Protein AF-A0A5E4L346-F1 (afdb_monomer_lite)

Structure (mmCIF, N/CA/C/O backbone):
data_AF-A0A5E4L346-F1
#
_entry.id   AF-A0A5E4L346-F1
#
loop_
_atom_site.group_PDB
_atom_site.id
_atom_site.type_symbol
_atom_site.label_atom_id
_atom_site.label_alt_id
_atom_site.label_comp_id
_atom_site.label_asym_id
_atom_site.label_entity_id
_atom_site.label_seq_id
_atom_site.pdbx_PDB_ins_code
_atom_site.Cartn_x
_atom_site.Cartn_y
_atom_site.Cartn_z
_atom_site.occupancy
_atom_site.B_iso_or_equiv
_atom_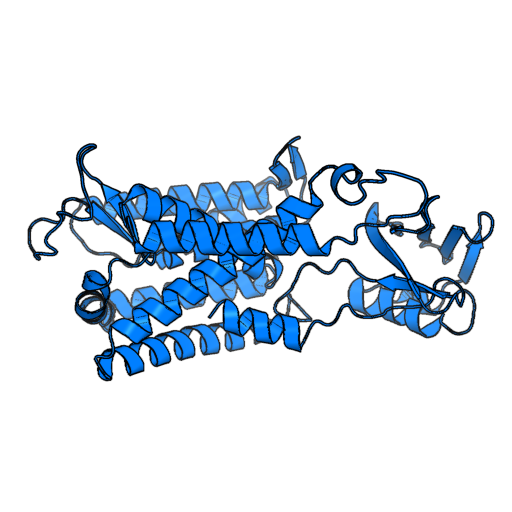site.auth_seq_id
_atom_site.auth_comp_id
_atom_site.auth_asym_id
_atom_site.auth_atom_id
_atom_site.pdbx_PDB_model_num
ATOM 1 N N . MET A 1 1 ? 5.110 -6.773 10.969 1.00 52.72 1 MET A N 1
ATOM 2 C CA . MET A 1 1 ? 5.083 -7.382 9.620 1.00 52.72 1 MET A CA 1
ATOM 3 C C . MET A 1 1 ? 5.915 -6.597 8.613 1.00 52.72 1 MET A C 1
ATOM 5 O O . MET A 1 1 ? 6.854 -7.182 8.105 1.00 52.72 1 MET A O 1
ATOM 9 N N . LEU A 1 2 ? 5.644 -5.303 8.375 1.00 51.56 2 LEU A N 1
ATOM 10 C CA . LEU A 1 2 ? 6.439 -4.444 7.472 1.00 51.56 2 LEU A CA 1
ATOM 11 C C . LEU A 1 2 ? 7.945 -4.523 7.739 1.00 51.56 2 LEU A C 1
ATOM 13 O O . LEU A 1 2 ? 8.679 -4.906 6.844 1.00 51.56 2 LEU A O 1
ATOM 17 N N . ILE A 1 3 ? 8.378 -4.320 8.989 1.00 56.66 3 ILE A N 1
ATOM 18 C CA . ILE A 1 3 ? 9.787 -4.499 9.386 1.00 56.66 3 ILE A CA 1
ATOM 19 C C . ILE A 1 3 ? 10.318 -5.887 9.005 1.00 56.66 3 ILE A C 1
ATOM 21 O O . ILE A 1 3 ? 11.439 -6.005 8.543 1.00 56.66 3 ILE A O 1
ATOM 25 N N . LEU A 1 4 ? 9.528 -6.946 9.187 1.00 52.41 4 LEU A N 1
ATOM 26 C CA . LEU A 1 4 ? 9.965 -8.326 8.963 1.00 52.41 4 LEU A CA 1
ATOM 27 C C . LEU A 1 4 ? 10.096 -8.638 7.467 1.00 52.41 4 LEU A C 1
ATOM 29 O O . LEU A 1 4 ? 11.109 -9.177 7.044 1.00 52.41 4 LEU A O 1
ATOM 33 N N . VAL A 1 5 ? 9.109 -8.227 6.663 1.00 54.59 5 VAL A N 1
ATOM 34 C CA . VAL A 1 5 ? 9.165 -8.297 5.194 1.00 54.59 5 VAL A CA 1
ATOM 35 C C . VAL A 1 5 ? 10.329 -7.467 4.672 1.00 54.59 5 VAL A C 1
ATOM 37 O O . VAL A 1 5 ? 10.982 -7.857 3.718 1.00 54.59 5 VAL A O 1
ATOM 40 N N . GLN A 1 6 ? 10.627 -6.347 5.318 1.00 57.41 6 GLN A N 1
ATOM 41 C CA . GLN A 1 6 ? 11.695 -5.450 4.914 1.00 57.41 6 GLN A CA 1
ATOM 42 C C . GLN A 1 6 ? 13.070 -5.940 5.361 1.00 57.41 6 GLN A C 1
ATOM 44 O O . GLN A 1 6 ? 14.017 -5.782 4.615 1.00 57.41 6 GLN A O 1
ATOM 49 N N . LEU A 1 7 ? 13.194 -6.605 6.508 1.00 48.12 7 LEU A N 1
ATOM 50 C CA . LEU A 1 7 ? 14.402 -7.340 6.892 1.00 48.12 7 LEU A CA 1
ATOM 51 C C . LEU A 1 7 ? 14.642 -8.531 5.962 1.00 48.12 7 LEU A C 1
ATOM 53 O O . LEU A 1 7 ? 15.788 -8.820 5.645 1.00 48.12 7 LEU A O 1
ATOM 57 N N . ILE A 1 8 ? 13.580 -9.182 5.480 1.00 47.16 8 ILE A N 1
ATOM 58 C CA . ILE A 1 8 ? 13.666 -10.194 4.421 1.00 47.16 8 ILE A CA 1
ATOM 59 C C . ILE A 1 8 ? 14.087 -9.533 3.098 1.00 47.16 8 ILE A C 1
ATOM 61 O O . ILE A 1 8 ? 15.027 -10.001 2.475 1.00 47.16 8 ILE A O 1
ATOM 65 N N . ALA A 1 9 ? 13.485 -8.408 2.703 1.00 41.12 9 ALA A N 1
ATOM 66 C CA . ALA A 1 9 ? 13.823 -7.682 1.476 1.00 41.12 9 ALA A CA 1
ATOM 67 C C . ALA A 1 9 ? 15.244 -7.090 1.502 1.00 41.12 9 ALA A C 1
ATOM 69 O O . ALA A 1 9 ? 15.924 -7.096 0.489 1.00 41.12 9 ALA A O 1
ATOM 70 N N . VAL A 1 10 ? 15.717 -6.607 2.654 1.00 40.94 10 VAL A N 1
ATOM 71 C CA . VAL A 1 10 ? 17.076 -6.078 2.873 1.00 40.94 10 VAL A CA 1
ATOM 72 C C . VAL A 1 10 ? 18.085 -7.218 3.049 1.00 40.94 10 VAL A C 1
ATOM 74 O O . VAL A 1 10 ? 19.223 -7.108 2.606 1.00 40.94 10 VAL A O 1
ATOM 77 N N . GLY A 1 11 ? 17.674 -8.334 3.657 1.00 31.34 11 GLY A N 1
ATOM 78 C CA . GLY A 1 11 ? 18.484 -9.547 3.788 1.00 31.34 11 GLY A CA 1
ATOM 79 C C . GLY A 1 11 ? 18.633 -10.329 2.479 1.00 31.34 11 GLY A C 1
ATOM 80 O O . GLY A 1 11 ? 19.636 -11.013 2.303 1.00 31.34 11 GLY A O 1
ATOM 81 N N . LEU A 1 12 ? 17.671 -10.203 1.557 1.00 32.78 12 LEU A N 1
ATOM 82 C CA . LEU A 1 12 ? 17.672 -10.835 0.230 1.00 32.78 12 LEU A CA 1
ATOM 83 C C . LEU A 1 12 ? 18.046 -9.874 -0.912 1.00 32.78 12 LEU A C 1
ATOM 85 O O . LEU A 1 12 ? 18.411 -10.332 -1.989 1.00 32.78 12 LEU A O 1
ATOM 89 N N . GLY A 1 13 ? 17.961 -8.561 -0.700 1.00 37.12 13 GLY A N 1
ATOM 90 C CA . GLY A 1 13 ? 18.177 -7.524 -1.708 1.00 37.12 13 GLY A CA 1
ATOM 91 C C . GLY A 1 13 ? 19.388 -6.661 -1.385 1.00 37.12 13 GLY A C 1
ATOM 92 O O . GLY A 1 13 ? 19.253 -5.507 -0.983 1.00 37.12 13 GLY A O 1
ATOM 93 N N . GLN A 1 14 ? 20.584 -7.208 -1.587 1.00 32.34 14 GLN A N 1
ATOM 94 C CA . GLN A 1 14 ? 21.754 -6.363 -1.831 1.00 32.34 14 GLN A CA 1
ATOM 95 C C . GLN A 1 14 ? 21.545 -5.627 -3.169 1.00 32.34 14 GLN A C 1
ATOM 97 O O . GLN A 1 14 ? 20.884 -6.186 -4.050 1.00 32.34 14 GLN A O 1
ATOM 102 N N . PRO A 1 15 ? 22.077 -4.402 -3.367 1.00 41.38 15 PRO A N 1
ATOM 103 C CA . PRO A 1 15 ? 22.178 -3.830 -4.704 1.00 41.38 15 PRO A CA 1
ATOM 104 C C . PRO A 1 15 ? 22.999 -4.803 -5.548 1.00 41.38 15 PRO A C 1
ATOM 106 O O . PRO A 1 15 ? 24.212 -4.923 -5.387 1.00 41.38 15 PRO A O 1
ATOM 109 N N . GLU A 1 16 ? 22.301 -5.574 -6.374 1.00 50.09 16 GLU A N 1
ATOM 110 C CA . GLU A 1 16 ? 22.912 -6.619 -7.172 1.00 50.09 16 GLU A CA 1
ATOM 111 C C . GLU A 1 16 ? 23.877 -5.929 -8.135 1.00 50.09 16 GLU A C 1
ATOM 113 O O . GLU A 1 16 ? 23.491 -5.061 -8.921 1.00 50.09 16 GLU A O 1
ATOM 118 N N . TYR A 1 17 ? 25.157 -6.243 -7.984 1.00 58.91 17 TYR A N 1
ATOM 119 C CA . TYR A 1 17 ? 26.187 -5.902 -8.945 1.00 58.91 17 TYR A CA 1
ATOM 120 C C . TYR A 1 17 ? 25.868 -6.665 -10.235 1.00 58.91 17 TYR A C 1
ATOM 122 O O . TYR A 1 17 ? 25.757 -7.892 -10.205 1.00 58.91 17 TYR A O 1
ATOM 130 N N . TRP A 1 18 ? 25.706 -5.958 -11.356 1.00 66.56 18 TRP A N 1
ATOM 131 C CA . TRP A 1 18 ? 25.345 -6.615 -12.614 1.00 66.56 18 TRP A CA 1
ATOM 132 C C . TRP A 1 18 ? 26.553 -6.824 -13.527 1.00 66.56 18 TRP A C 1
ATOM 134 O O . TRP A 1 18 ? 26.829 -7.962 -13.899 1.00 66.56 18 TRP A O 1
ATOM 144 N N . PHE A 1 19 ? 27.287 -5.765 -13.879 1.00 76.25 19 PHE A N 1
ATOM 145 C CA . PHE A 1 19 ? 28.493 -5.861 -14.712 1.00 76.25 19 PHE A CA 1
ATOM 146 C C . PHE A 1 19 ? 29.374 -4.605 -14.602 1.00 76.25 19 PHE A C 1
ATOM 148 O O . PHE A 1 19 ? 28.901 -3.519 -14.249 1.00 76.25 19 PHE A O 1
ATOM 155 N N . TYR A 1 20 ? 30.659 -4.748 -14.933 1.00 80.88 20 TYR A N 1
ATOM 156 C CA . TYR A 1 20 ? 31.568 -3.632 -15.178 1.00 80.88 20 TYR A CA 1
ATOM 157 C C . TYR A 1 20 ? 31.334 -3.085 -16.584 1.00 80.88 20 TYR A C 1
ATOM 159 O O . TYR A 1 20 ? 31.522 -3.786 -17.579 1.00 80.88 20 TYR A O 1
ATOM 167 N N . TRP A 1 21 ? 30.983 -1.804 -16.678 1.00 82.69 21 TRP A N 1
ATOM 168 C CA . TRP A 1 21 ? 30.860 -1.105 -17.955 1.00 82.69 21 TRP A CA 1
ATOM 169 C C . TRP A 1 21 ? 32.146 -1.220 -18.769 1.00 82.69 21 TRP A C 1
ATOM 171 O O . TRP A 1 21 ? 32.097 -1.439 -19.974 1.00 82.69 21 TRP A O 1
ATOM 181 N N . ASP A 1 22 ? 33.303 -1.107 -18.117 1.00 82.31 22 ASP A N 1
ATOM 182 C CA . ASP A 1 22 ? 34.614 -1.100 -18.773 1.00 82.31 22 ASP A CA 1
ATOM 183 C C . ASP A 1 22 ? 35.008 -2.459 -19.367 1.00 82.31 22 ASP A C 1
ATOM 185 O O . ASP A 1 22 ? 35.763 -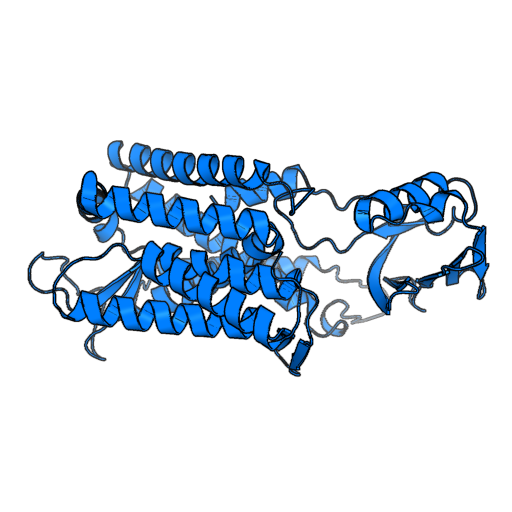2.496 -20.333 1.00 82.31 22 ASP A O 1
ATOM 189 N N . GLU A 1 23 ? 34.450 -3.563 -18.860 1.00 82.94 23 GLU A N 1
ATOM 190 C CA . GLU A 1 23 ? 34.752 -4.927 -19.323 1.00 82.94 23 GLU A CA 1
ATOM 191 C C . GLU A 1 23 ? 33.784 -5.437 -20.406 1.00 82.94 23 GLU A C 1
ATOM 193 O O . GLU A 1 23 ? 33.831 -6.611 -20.784 1.00 82.94 23 GLU A O 1
ATOM 198 N N . VAL A 1 24 ? 32.926 -4.555 -20.927 1.00 82.88 24 VAL A N 1
ATOM 199 C CA . VAL A 1 24 ? 32.006 -4.820 -22.040 1.00 82.88 24 VAL A CA 1
ATOM 200 C C . VAL A 1 24 ? 32.371 -3.920 -23.234 1.00 82.88 24 VAL A C 1
ATOM 202 O O . VAL A 1 24 ? 32.496 -2.715 -23.033 1.00 82.88 24 VAL A O 1
ATOM 205 N N . PRO A 1 25 ? 32.511 -4.430 -24.474 1.00 76.69 25 PRO A N 1
ATOM 206 C CA . PRO A 1 25 ? 32.518 -5.845 -24.826 1.00 76.69 25 PRO A CA 1
ATOM 207 C C . PRO A 1 25 ? 33.801 -6.533 -24.332 1.00 76.69 25 PRO A C 1
ATOM 209 O O . PRO A 1 25 ? 34.896 -5.999 -24.488 1.00 76.69 25 PRO A O 1
ATOM 212 N N . GLY A 1 26 ? 33.680 -7.730 -23.759 1.00 83.06 26 GLY A N 1
ATOM 213 C CA . GLY A 1 26 ? 34.823 -8.485 -23.252 1.00 83.06 26 GLY A CA 1
ATOM 214 C C . GLY A 1 26 ? 34.460 -9.475 -22.150 1.00 83.06 26 GLY A C 1
ATOM 215 O O . GLY A 1 26 ? 33.559 -10.302 -22.303 1.00 83.06 26 GLY A O 1
ATOM 216 N N . ASN A 1 27 ? 35.202 -9.402 -21.048 1.00 80.19 27 ASN A N 1
ATOM 217 C CA . ASN A 1 27 ? 35.186 -10.372 -19.954 1.00 80.19 27 ASN A CA 1
ATOM 218 C C . ASN A 1 27 ? 33.824 -10.461 -19.234 1.00 80.19 27 ASN A C 1
ATOM 220 O O . ASN A 1 27 ? 33.442 -11.533 -18.768 1.00 80.19 27 ASN A O 1
ATOM 224 N N . ASP A 1 28 ? 33.045 -9.373 -19.229 1.00 81.06 28 ASP A N 1
ATOM 225 C CA . ASP A 1 28 ? 31.731 -9.315 -18.573 1.00 81.06 28 ASP A CA 1
ATOM 226 C C . ASP A 1 28 ? 30.537 -9.520 -19.527 1.00 81.06 28 ASP A C 1
ATOM 228 O O . ASP A 1 28 ? 29.380 -9.433 -19.103 1.00 81.06 28 ASP A O 1
ATOM 232 N N . ASN A 1 29 ? 30.770 -9.884 -20.796 1.00 81.88 29 ASN A N 1
ATOM 233 C CA . ASN A 1 29 ? 29.691 -10.149 -21.763 1.00 81.88 29 ASN A CA 1
ATOM 234 C C . ASN A 1 29 ? 28.687 -11.190 -21.251 1.00 81.88 29 ASN A C 1
ATOM 236 O O . ASN A 1 29 ? 27.479 -11.022 -21.398 1.00 81.88 29 ASN A O 1
ATOM 240 N N . GLY A 1 30 ? 29.173 -12.253 -20.603 1.00 80.25 30 GLY A N 1
ATOM 241 C CA . GLY A 1 30 ? 28.307 -13.295 -20.050 1.00 80.25 30 GLY A CA 1
ATOM 242 C C . GLY A 1 30 ? 27.370 -12.783 -18.951 1.00 80.25 30 GLY A C 1
ATOM 243 O O . GLY A 1 30 ? 26.247 -13.272 -18.829 1.00 80.25 30 GLY A O 1
ATOM 244 N N . ARG A 1 31 ? 27.797 -11.784 -18.167 1.00 81.75 31 ARG A N 1
ATOM 245 C CA . ARG A 1 31 ? 26.963 -11.163 -17.128 1.00 81.75 31 ARG A CA 1
ATOM 246 C C . ARG A 1 31 ? 25.932 -10.213 -17.726 1.00 81.75 31 ARG A C 1
ATOM 248 O O . ARG A 1 31 ? 24.774 -10.272 -17.326 1.00 81.75 31 ARG A O 1
ATOM 255 N N . LEU A 1 32 ? 26.320 -9.426 -18.731 1.00 82.50 32 LEU A N 1
ATOM 256 C CA . LEU A 1 32 ? 25.397 -8.581 -19.493 1.00 82.50 32 LEU A CA 1
ATOM 257 C C . LEU A 1 32 ? 24.292 -9.409 -20.175 1.00 82.50 32 LEU A C 1
ATOM 259 O O . LEU A 1 32 ? 23.122 -9.042 -20.138 1.00 82.50 32 LEU A O 1
ATOM 263 N N . ILE A 1 33 ? 24.641 -10.556 -20.766 1.00 82.62 33 ILE A N 1
ATOM 264 C CA . ILE A 1 33 ? 23.661 -11.454 -21.395 1.00 82.62 33 ILE A CA 1
ATOM 265 C C . ILE A 1 33 ? 22.685 -12.000 -20.343 1.00 82.62 33 ILE A C 1
ATOM 267 O O . ILE A 1 33 ? 21.472 -11.904 -20.524 1.00 82.62 33 ILE A O 1
ATOM 271 N N . LYS A 1 34 ? 23.196 -12.510 -19.211 1.00 80.44 34 LYS A N 1
ATOM 272 C CA . LYS A 1 34 ? 22.353 -12.998 -18.103 1.00 80.44 34 LYS A CA 1
ATOM 273 C C . LYS A 1 34 ? 21.436 -11.910 -17.541 1.00 80.44 34 LYS A C 1
ATOM 275 O O . LYS A 1 34 ? 20.287 -12.208 -17.228 1.00 80.44 34 LYS A O 1
ATOM 280 N N . PHE A 1 35 ? 21.924 -10.671 -17.446 1.00 79.56 35 PHE A N 1
ATOM 281 C CA . PHE A 1 35 ? 21.142 -9.505 -17.026 1.00 79.56 35 PHE A CA 1
ATOM 282 C C . PHE A 1 35 ? 19.883 -9.338 -17.884 1.00 79.56 35 PHE A C 1
ATOM 284 O O . PHE A 1 35 ? 18.773 -9.269 -17.353 1.00 79.56 35 PHE A O 1
ATOM 291 N N . PHE A 1 36 ? 20.043 -9.300 -19.209 1.00 81.06 36 PHE A N 1
ATOM 292 C CA . PHE A 1 36 ? 18.920 -9.069 -20.119 1.00 81.06 36 PHE A CA 1
ATOM 293 C C . PHE A 1 36 ? 17.980 -10.269 -20.227 1.00 81.06 36 PHE A C 1
ATOM 295 O O . PHE A 1 36 ? 16.769 -10.093 -20.370 1.00 81.06 36 PHE A O 1
ATOM 302 N N . GLU A 1 37 ? 18.513 -11.479 -20.092 1.00 78.25 37 GLU A N 1
ATOM 303 C CA . GLU A 1 37 ? 17.713 -12.697 -20.077 1.00 78.25 37 GLU A CA 1
ATOM 304 C C . GLU A 1 37 ? 16.813 -12.766 -18.834 1.00 78.25 37 GLU A C 1
ATOM 306 O O . GLU A 1 37 ? 15.605 -12.943 -18.959 1.00 78.25 37 GLU A O 1
ATOM 311 N N . GLN A 1 38 ? 17.374 -12.562 -17.638 1.00 70.44 38 GLN A N 1
ATOM 312 C CA . GLN A 1 38 ? 16.639 -12.735 -16.382 1.00 70.44 38 GLN A CA 1
ATOM 313 C C . GLN A 1 38 ? 15.686 -11.581 -16.065 1.00 70.44 38 GLN A C 1
ATOM 315 O O . GLN A 1 38 ? 14.596 -11.819 -15.553 1.00 70.44 38 GLN A O 1
ATOM 320 N N . ASN A 1 39 ? 16.082 -10.334 -16.343 1.00 67.56 39 ASN A N 1
ATOM 321 C CA . ASN A 1 39 ? 15.262 -9.175 -15.978 1.00 67.56 39 ASN A CA 1
ATOM 322 C C . ASN A 1 39 ? 14.236 -8.796 -17.045 1.00 67.56 39 ASN A C 1
ATOM 324 O O . ASN A 1 39 ? 13.189 -8.248 -16.709 1.00 67.56 39 ASN A O 1
ATOM 328 N N . TYR A 1 40 ? 14.550 -9.033 -18.321 1.00 72.19 40 TYR A N 1
ATOM 329 C CA . TYR A 1 40 ? 13.747 -8.532 -19.439 1.00 72.19 40 TYR A CA 1
ATOM 330 C C . TYR A 1 40 ? 13.217 -9.641 -20.352 1.00 72.19 40 TYR A C 1
ATOM 332 O O . TYR A 1 40 ? 12.495 -9.315 -21.298 1.00 72.19 40 TYR A O 1
ATOM 340 N N . GLY A 1 41 ? 13.563 -10.911 -20.091 1.00 70.75 41 GLY A N 1
ATOM 341 C CA . GLY A 1 41 ? 13.150 -12.059 -20.904 1.00 70.75 41 GLY A CA 1
ATOM 342 C C . GLY A 1 41 ? 13.742 -12.049 -22.314 1.00 70.75 41 GLY A C 1
ATOM 343 O O . GLY A 1 41 ? 13.148 -12.601 -23.237 1.00 70.75 41 GLY A O 1
ATOM 344 N N . ILE A 1 42 ? 14.872 -11.363 -22.525 1.00 79.50 42 ILE A N 1
ATOM 345 C CA . ILE A 1 42 ? 15.420 -11.122 -23.864 1.00 79.50 42 ILE A CA 1
ATOM 346 C C . ILE A 1 42 ? 16.461 -12.191 -24.207 1.00 79.50 42 ILE A C 1
ATOM 348 O O . ILE A 1 42 ? 17.664 -11.997 -24.050 1.00 79.50 42 ILE A O 1
ATOM 352 N N . GLU A 1 43 ? 16.000 -13.335 -24.706 1.00 78.12 43 GLU A N 1
ATOM 353 C CA . GLU A 1 43 ? 16.880 -14.471 -25.024 1.00 78.12 43 GLU A CA 1
ATOM 354 C C . GLU A 1 43 ? 17.792 -14.220 -26.237 1.00 78.12 43 GLU A C 1
ATOM 356 O O . GLU A 1 43 ? 18.900 -14.760 -26.312 1.00 78.12 43 GLU A O 1
ATOM 361 N N . TRP A 1 44 ? 17.372 -13.358 -27.173 1.00 82.75 44 TRP A N 1
ATOM 362 C CA . TRP A 1 44 ? 18.126 -13.074 -28.402 1.00 82.75 44 TRP A CA 1
ATOM 363 C C . TRP A 1 44 ? 19.473 -12.379 -28.148 1.00 82.75 44 TRP A C 1
ATOM 365 O O . TRP A 1 44 ? 20.353 -12.414 -29.010 1.00 82.75 44 TRP A O 1
ATOM 375 N N . VAL A 1 45 ? 19.676 -11.808 -26.953 1.00 83.62 45 VAL A N 1
ATOM 376 C CA . VAL A 1 45 ? 20.944 -11.188 -26.530 1.00 83.62 45 VAL A CA 1
ATOM 377 C C . VAL A 1 45 ? 22.103 -12.193 -26.541 1.00 83.62 45 VAL A C 1
ATOM 379 O O . VAL A 1 45 ? 23.246 -11.805 -26.766 1.00 83.62 45 VAL A O 1
ATOM 382 N N . ARG A 1 46 ? 21.828 -13.499 -26.390 1.00 82.31 46 ARG A N 1
ATOM 383 C CA . ARG A 1 46 ? 22.846 -14.568 -26.432 1.00 82.31 46 ARG A CA 1
ATOM 384 C C . ARG A 1 46 ? 23.598 -14.647 -27.759 1.00 82.31 46 ARG A C 1
ATOM 386 O O . ARG A 1 46 ? 24.771 -15.006 -27.778 1.00 82.31 46 ARG A O 1
ATOM 393 N N . THR A 1 47 ? 22.913 -14.344 -28.856 1.00 83.62 47 THR A N 1
ATOM 394 C CA . THR A 1 47 ? 23.454 -14.395 -30.222 1.00 83.62 47 THR A CA 1
ATOM 395 C C . THR A 1 47 ? 23.704 -13.002 -30.797 1.00 83.62 47 THR A C 1
ATOM 397 O O . THR A 1 47 ? 24.039 -12.873 -31.972 1.00 83.62 47 THR A O 1
ATOM 400 N N . ALA A 1 48 ? 23.497 -11.955 -29.997 1.00 85.31 48 ALA A N 1
ATOM 401 C CA . ALA A 1 48 ? 23.603 -10.576 -30.436 1.00 85.31 48 ALA A CA 1
ATOM 402 C C . ALA A 1 48 ? 25.057 -10.113 -30.533 1.00 85.31 48 ALA A C 1
ATOM 404 O O . ALA A 1 48 ? 25.932 -10.529 -29.770 1.00 85.31 48 ALA A O 1
ATOM 405 N N . LYS A 1 49 ? 25.300 -9.188 -31.458 1.00 87.31 49 LYS A N 1
ATOM 406 C CA . LYS A 1 49 ? 26.565 -8.472 -31.556 1.00 87.31 49 LYS A CA 1
ATOM 407 C C . LYS A 1 49 ? 26.588 -7.387 -30.481 1.00 87.31 49 LYS A C 1
ATOM 409 O O . LYS A 1 49 ? 25.680 -6.561 -30.436 1.00 87.31 49 LYS A O 1
ATOM 414 N N . ILE A 1 50 ? 27.608 -7.402 -29.625 1.00 88.81 50 ILE A N 1
ATOM 415 C CA . ILE A 1 50 ? 27.813 -6.404 -28.567 1.00 88.81 50 ILE A CA 1
ATOM 416 C C . ILE A 1 50 ? 28.972 -5.503 -28.986 1.00 88.81 50 ILE A C 1
ATOM 418 O O . ILE A 1 50 ? 30.094 -5.978 -29.161 1.00 88.81 50 ILE A O 1
ATOM 422 N N . GLU A 1 51 ? 28.713 -4.208 -29.126 1.00 87.81 51 GLU A N 1
ATOM 423 C CA . GLU A 1 51 ? 29.708 -3.215 -29.531 1.00 87.81 51 GLU A CA 1
ATOM 424 C C . GLU A 1 51 ? 29.631 -1.975 -28.648 1.00 87.81 51 GLU A C 1
ATOM 426 O O . GLU A 1 51 ? 28.552 -1.555 -28.232 1.00 87.81 51 GLU A O 1
ATOM 431 N N . LYS A 1 52 ? 30.784 -1.357 -28.388 1.00 88.38 52 LYS A N 1
ATOM 432 C CA . LYS A 1 52 ? 30.843 -0.019 -27.800 1.00 88.38 52 LYS A CA 1
ATOM 433 C C . LYS A 1 52 ? 30.961 1.020 -28.902 1.00 88.38 52 LYS A C 1
ATOM 435 O O . LYS A 1 52 ? 31.833 0.911 -29.759 1.00 88.38 52 LYS A O 1
ATOM 440 N N . ILE A 1 53 ? 30.108 2.032 -28.847 1.00 83.50 53 ILE A N 1
ATOM 441 C CA . ILE A 1 53 ? 30.104 3.172 -29.765 1.00 83.50 53 ILE A CA 1
ATOM 442 C C . ILE A 1 53 ? 30.194 4.480 -28.969 1.00 83.50 53 ILE A C 1
ATOM 444 O O . ILE A 1 53 ? 30.078 4.469 -27.740 1.00 83.50 53 ILE A O 1
ATOM 448 N N . ASP A 1 54 ? 30.399 5.595 -29.674 1.00 79.50 54 ASP A N 1
ATOM 449 C CA . ASP A 1 54 ? 30.432 6.943 -29.085 1.00 79.50 54 ASP A CA 1
ATOM 450 C C . ASP A 1 54 ? 31.518 7.081 -27.997 1.00 79.50 54 ASP A C 1
ATOM 452 O O . ASP A 1 54 ? 31.229 7.304 -26.825 1.00 79.50 54 ASP A O 1
ATOM 456 N N . ASP A 1 55 ? 32.780 6.815 -28.359 1.00 76.25 55 ASP A N 1
ATOM 457 C CA . ASP A 1 55 ? 33.939 6.856 -27.449 1.00 76.25 55 ASP A CA 1
ATOM 458 C C . ASP A 1 55 ? 33.745 6.062 -26.141 1.00 76.25 55 ASP A C 1
ATOM 460 O O . ASP A 1 55 ? 34.110 6.496 -25.048 1.00 76.25 55 ASP A O 1
ATOM 464 N N . SER A 1 56 ? 33.166 4.859 -26.244 1.00 77.06 56 SER A N 1
ATOM 465 C CA . SER A 1 56 ? 32.842 3.974 -25.108 1.00 77.06 56 SER A CA 1
ATOM 466 C C . SER A 1 56 ? 31.758 4.493 -24.155 1.00 77.06 56 SER A C 1
ATOM 468 O O . SER A 1 56 ? 31.580 3.926 -23.070 1.00 77.06 56 SER A O 1
ATOM 470 N N . ARG A 1 57 ? 31.009 5.532 -24.544 1.00 81.06 57 ARG A N 1
ATOM 471 C CA . ARG A 1 57 ? 29.866 6.059 -23.783 1.00 81.06 57 ARG A CA 1
ATOM 472 C C . ARG A 1 57 ? 28.570 5.314 -24.059 1.00 81.06 57 ARG A C 1
ATOM 474 O O . ARG A 1 57 ? 27.631 5.455 -23.283 1.00 81.06 57 ARG A O 1
ATOM 481 N N . ALA A 1 58 ? 28.506 4.482 -25.095 1.00 86.00 58 ALA A N 1
ATOM 482 C CA . ALA A 1 58 ? 27.333 3.665 -25.358 1.00 86.00 58 ALA A CA 1
ATOM 483 C C . ALA A 1 58 ? 27.690 2.210 -25.671 1.00 86.00 58 ALA A C 1
ATOM 485 O O . ALA A 1 58 ? 28.657 1.940 -26.378 1.00 86.00 58 ALA A O 1
ATOM 486 N N . ILE A 1 59 ? 26.891 1.275 -25.154 1.00 88.19 59 ILE A N 1
ATOM 487 C CA . ILE A 1 59 ? 26.948 -0.151 -25.487 1.00 88.19 59 ILE A CA 1
ATOM 488 C C . ILE A 1 59 ? 25.713 -0.467 -26.320 1.00 88.19 59 ILE A C 1
ATOM 490 O O . ILE A 1 59 ? 24.588 -0.357 -25.836 1.00 88.19 59 ILE A O 1
ATOM 494 N N . ASN A 1 60 ? 25.927 -0.882 -27.559 1.00 88.88 60 ASN A N 1
ATOM 495 C CA . ASN A 1 60 ? 24.881 -1.367 -28.439 1.00 88.88 60 ASN A CA 1
ATOM 496 C C . ASN A 1 60 ? 24.911 -2.889 -28.494 1.00 88.88 60 ASN A C 1
ATOM 498 O O . ASN A 1 60 ? 25.965 -3.504 -28.653 1.00 88.88 60 ASN A O 1
ATOM 502 N N . VAL A 1 61 ? 23.729 -3.481 -28.393 1.00 88.44 61 VAL A N 1
ATOM 503 C CA . VAL A 1 61 ? 23.500 -4.911 -28.516 1.00 88.44 61 VAL A CA 1
ATOM 504 C C . VAL A 1 61 ? 22.447 -5.123 -29.589 1.00 88.44 61 VAL A C 1
ATOM 506 O O . VAL A 1 61 ? 21.295 -4.731 -29.417 1.00 88.44 61 VAL A O 1
ATOM 509 N N . SER A 1 62 ? 22.836 -5.692 -30.724 1.00 87.00 62 SER A N 1
ATOM 510 C CA . SER A 1 62 ? 21.944 -5.807 -31.878 1.00 87.00 62 SER A CA 1
ATOM 511 C C . SER A 1 62 ? 22.017 -7.166 -32.563 1.00 87.00 62 SER A C 1
ATOM 513 O O . SER A 1 62 ? 23.024 -7.874 -32.540 1.00 87.00 62 SER A O 1
ATOM 515 N N . THR A 1 63 ? 20.900 -7.530 -33.179 1.00 86.38 63 THR A N 1
ATOM 516 C CA . THR A 1 63 ? 20.748 -8.639 -34.126 1.00 86.38 63 THR A CA 1
ATOM 517 C C . THR A 1 63 ? 20.189 -8.080 -35.437 1.00 86.38 63 THR A C 1
ATOM 519 O O . THR A 1 63 ? 19.979 -6.876 -35.559 1.00 86.38 63 THR A O 1
ATOM 522 N N . GLU A 1 64 ? 19.913 -8.933 -36.426 1.00 79.56 64 GLU A N 1
ATOM 523 C CA . GLU A 1 64 ? 19.318 -8.498 -37.701 1.00 79.56 64 GLU A CA 1
ATOM 524 C C . GLU A 1 64 ? 17.936 -7.840 -37.552 1.00 79.56 64 GLU A C 1
ATOM 526 O O . GLU A 1 64 ? 17.536 -7.062 -38.415 1.00 79.56 64 GLU A O 1
ATOM 531 N N . LYS A 1 65 ? 17.194 -8.159 -36.482 1.00 78.62 65 LYS A N 1
ATOM 532 C CA . LYS A 1 65 ? 15.811 -7.693 -36.275 1.00 78.62 65 LYS A CA 1
ATOM 533 C C . LYS A 1 65 ? 15.619 -6.841 -35.025 1.00 78.62 65 LYS A C 1
ATOM 535 O O . LYS A 1 65 ? 14.739 -5.989 -35.030 1.00 78.62 65 LYS A O 1
ATOM 540 N N . ASN A 1 66 ? 16.437 -7.062 -33.996 1.00 84.94 66 ASN A N 1
ATOM 541 C CA . ASN A 1 66 ? 16.241 -6.473 -32.676 1.00 84.94 66 ASN A CA 1
ATOM 542 C C . ASN A 1 66 ? 17.454 -5.643 -32.259 1.00 84.94 66 ASN A C 1
ATOM 544 O O . ASN A 1 66 ? 18.594 -6.016 -32.561 1.00 84.94 66 ASN A O 1
ATOM 548 N N . TYR A 1 67 ? 17.226 -4.548 -31.537 1.00 84.94 67 TYR A N 1
ATOM 549 C CA . TYR A 1 67 ? 18.299 -3.687 -31.042 1.00 84.94 67 TYR A CA 1
ATOM 550 C C . TYR A 1 67 ? 18.060 -3.227 -29.604 1.00 84.94 67 TYR A C 1
ATOM 552 O O . TYR A 1 67 ? 16.935 -3.053 -29.143 1.00 84.94 67 TYR A O 1
ATOM 560 N N . LEU A 1 68 ? 19.159 -3.008 -28.894 1.00 88.06 68 LEU A N 1
ATOM 561 C CA . LEU A 1 68 ? 19.190 -2.503 -27.535 1.00 88.06 68 LEU A CA 1
ATOM 562 C C . LEU A 1 68 ? 20.407 -1.589 -27.383 1.00 88.06 68 LEU A C 1
ATOM 564 O O . LEU A 1 68 ? 21.494 -1.911 -27.858 1.00 88.06 68 LEU A O 1
ATOM 568 N N . SER A 1 69 ? 20.237 -0.439 -26.740 1.00 87.19 69 SER A N 1
ATOM 569 C CA . SER A 1 69 ? 21.306 0.532 -26.512 1.00 87.19 69 SER A CA 1
ATOM 570 C C . SER A 1 69 ? 21.327 0.970 -25.057 1.00 87.19 69 SER A C 1
ATOM 572 O O . SER A 1 69 ? 20.309 1.359 -24.495 1.00 87.19 69 SER A O 1
ATOM 574 N N . LEU A 1 70 ? 22.502 0.917 -24.447 1.00 87.19 70 LEU A N 1
ATOM 575 C CA . LEU A 1 70 ? 22.805 1.499 -23.149 1.00 87.19 70 LEU A CA 1
ATOM 576 C C . LEU A 1 70 ? 23.649 2.749 -23.396 1.00 87.19 70 LEU A C 1
ATOM 578 O O . LEU A 1 70 ? 24.687 2.654 -24.044 1.00 87.19 70 LEU A O 1
ATOM 582 N N . ARG A 1 71 ? 23.251 3.905 -22.869 1.00 86.12 71 ARG A N 1
ATOM 583 C CA . ARG A 1 71 ? 23.977 5.177 -22.988 1.00 86.12 71 ARG A CA 1
ATOM 584 C C . ARG A 1 71 ? 24.345 5.726 -21.624 1.00 86.12 71 ARG A C 1
ATOM 586 O O . ARG A 1 71 ? 23.470 5.980 -20.805 1.00 86.12 71 ARG A O 1
ATOM 593 N N . LEU A 1 72 ? 25.630 5.941 -21.404 1.00 85.19 72 LEU A N 1
ATOM 594 C CA . LEU A 1 72 ? 26.164 6.588 -20.218 1.00 85.19 72 LEU A CA 1
ATOM 595 C C . LEU A 1 72 ? 25.955 8.107 -20.311 1.00 85.19 72 LEU A C 1
ATOM 597 O O . LEU A 1 72 ? 26.187 8.706 -21.359 1.00 85.19 72 LEU A O 1
ATOM 601 N N . ASN A 1 73 ? 25.527 8.726 -19.212 1.00 79.31 73 ASN A N 1
ATOM 602 C CA . ASN A 1 73 ? 25.444 10.181 -19.099 1.00 79.31 73 ASN A CA 1
ATOM 603 C C . ASN A 1 73 ? 26.850 10.822 -19.074 1.00 79.31 73 ASN A C 1
ATOM 605 O O . ASN A 1 73 ? 27.822 10.174 -18.678 1.00 79.31 73 ASN A O 1
ATOM 609 N N . ASP A 1 74 ? 26.955 12.108 -19.417 1.00 73.75 74 ASP A N 1
ATOM 610 C CA . ASP A 1 74 ? 28.214 12.869 -19.455 1.00 73.75 74 ASP A CA 1
ATOM 611 C C . ASP A 1 74 ? 28.972 12.844 -18.119 1.00 73.75 74 ASP A C 1
ATOM 613 O O . ASP A 1 74 ? 30.201 12.774 -18.088 1.00 73.75 74 ASP A O 1
ATOM 617 N N . GLU A 1 75 ? 28.240 12.819 -17.004 1.00 71.06 75 GLU A N 1
ATOM 618 C CA . GLU A 1 75 ? 28.800 12.760 -15.650 1.00 71.06 75 GLU A CA 1
ATOM 619 C C . GLU A 1 75 ? 29.219 11.343 -15.206 1.00 71.06 75 GLU A C 1
ATOM 621 O O . GLU A 1 75 ? 29.746 11.173 -14.110 1.00 71.06 75 GLU A O 1
ATOM 626 N N . LYS A 1 76 ? 28.991 10.307 -16.031 1.00 71.88 76 LYS A N 1
ATOM 627 C CA . LYS A 1 76 ? 29.220 8.879 -15.713 1.00 71.88 76 LYS A CA 1
ATOM 628 C C . LYS A 1 76 ? 28.499 8.371 -14.456 1.00 71.88 76 LYS A C 1
ATOM 630 O O . LYS A 1 76 ? 28.909 7.383 -13.855 1.00 71.88 76 LYS A O 1
ATOM 635 N N . THR A 1 77 ? 27.413 9.033 -14.074 1.00 66.81 77 THR A N 1
ATOM 636 C CA . THR A 1 77 ? 26.614 8.739 -12.874 1.00 66.81 77 THR A CA 1
ATOM 637 C C . THR A 1 77 ? 25.397 7.858 -13.154 1.00 66.81 77 THR A C 1
ATOM 639 O O . THR A 1 77 ? 24.850 7.246 -12.235 1.00 66.81 77 THR A O 1
ATOM 642 N N . GLY A 1 78 ? 24.978 7.744 -14.416 1.00 72.62 78 GLY A N 1
ATOM 643 C CA . GLY A 1 78 ? 23.820 6.947 -14.803 1.00 72.62 78 GLY A CA 1
ATOM 644 C C . GLY A 1 78 ? 23.888 6.435 -16.236 1.00 72.62 78 GLY A C 1
ATOM 645 O O . GLY A 1 78 ? 24.556 7.028 -17.085 1.00 72.62 78 GLY A O 1
ATOM 646 N N . VAL A 1 79 ? 23.202 5.321 -16.485 1.00 81.81 79 VAL A N 1
ATOM 647 C CA . VAL A 1 79 ? 23.092 4.673 -17.796 1.00 81.81 79 VAL A CA 1
ATOM 648 C C . VAL A 1 79 ? 21.629 4.582 -18.193 1.00 81.81 79 VAL A C 1
ATOM 650 O O . VAL A 1 79 ? 20.835 3.972 -17.486 1.00 81.81 79 VAL A O 1
ATOM 653 N N . LYS A 1 80 ? 21.286 5.133 -19.352 1.00 81.50 80 LYS A N 1
ATOM 654 C CA . LYS A 1 80 ? 19.966 5.029 -19.964 1.00 81.50 80 LYS A CA 1
ATOM 655 C C . LYS A 1 80 ? 19.913 3.838 -20.914 1.00 81.50 80 LYS A C 1
ATOM 657 O O . LYS A 1 80 ? 20.661 3.787 -21.885 1.00 81.50 80 LYS A O 1
ATOM 662 N N . LEU A 1 81 ? 19.020 2.900 -20.647 1.00 83.38 81 LEU A N 1
ATOM 663 C CA . LEU A 1 81 ? 18.677 1.781 -21.512 1.00 83.38 81 LEU A CA 1
ATOM 664 C C . LEU A 1 81 ? 17.564 2.181 -22.473 1.00 83.38 81 LEU A C 1
ATOM 666 O O . LEU A 1 81 ? 16.597 2.796 -22.046 1.00 83.38 81 LEU A O 1
ATOM 670 N N . ILE A 1 82 ? 17.689 1.803 -23.739 1.00 81.56 82 ILE A N 1
ATOM 671 C CA . ILE A 1 82 ? 16.683 1.953 -24.789 1.00 81.56 82 ILE A CA 1
ATOM 672 C C . ILE A 1 82 ? 16.581 0.610 -25.510 1.00 81.56 82 ILE A C 1
ATOM 674 O O . ILE A 1 82 ? 17.571 0.130 -26.063 1.00 81.56 82 ILE A O 1
ATOM 678 N N . ILE A 1 83 ? 15.397 0.011 -25.506 1.00 82.62 83 ILE A N 1
ATOM 679 C CA . ILE A 1 83 ? 15.097 -1.257 -26.177 1.00 82.62 83 ILE A CA 1
ATOM 680 C C . ILE A 1 83 ? 14.210 -0.968 -27.395 1.00 82.62 83 ILE A C 1
ATOM 682 O O . ILE A 1 83 ? 13.443 -0.003 -27.398 1.00 82.62 83 ILE A O 1
ATOM 686 N N . ASP A 1 84 ? 14.341 -1.775 -28.443 1.00 78.00 84 ASP A N 1
ATOM 687 C CA . ASP A 1 84 ? 13.583 -1.680 -29.698 1.00 78.00 84 ASP A CA 1
ATOM 688 C C . ASP A 1 84 ? 12.056 -1.642 -29.541 1.00 78.00 84 ASP A C 1
ATOM 690 O O . ASP A 1 84 ? 11.373 -0.974 -30.314 1.00 78.00 84 ASP A O 1
ATOM 694 N N . ASP A 1 85 ? 11.517 -2.292 -28.514 1.00 71.38 85 ASP A N 1
ATOM 695 C CA . ASP A 1 85 ? 10.094 -2.255 -28.164 1.00 71.38 85 ASP A CA 1
ATOM 696 C C . ASP A 1 85 ? 9.639 -0.966 -27.450 1.00 71.38 85 ASP A C 1
ATOM 698 O O . ASP A 1 85 ? 8.494 -0.864 -27.004 1.00 71.38 85 ASP A O 1
ATOM 702 N N . GLY A 1 86 ? 10.524 0.029 -27.343 1.00 62.88 86 GLY A N 1
ATOM 703 C CA . GLY A 1 86 ? 10.262 1.330 -26.733 1.00 62.88 86 GLY A CA 1
ATOM 704 C C . GLY A 1 86 ? 10.502 1.383 -25.223 1.00 62.88 86 GLY A C 1
ATOM 705 O O . GLY A 1 86 ? 10.380 2.464 -24.637 1.00 62.88 86 GLY A O 1
ATOM 706 N N . ARG A 1 87 ? 10.874 0.269 -24.567 1.00 68.25 87 ARG A N 1
ATOM 707 C CA . ARG A 1 87 ? 11.246 0.287 -23.141 1.00 68.25 87 ARG A CA 1
ATOM 708 C C . ARG A 1 87 ? 12.474 1.165 -22.927 1.00 68.25 87 ARG A C 1
ATOM 710 O O . ARG A 1 87 ? 13.487 1.022 -23.610 1.00 68.25 87 ARG A O 1
ATOM 717 N N . THR A 1 88 ? 12.385 2.058 -21.946 1.00 72.50 88 THR A N 1
ATOM 718 C CA . THR A 1 88 ? 13.497 2.906 -21.520 1.00 72.50 88 THR A CA 1
ATOM 719 C C . THR A 1 88 ? 13.642 2.817 -20.007 1.00 72.50 88 THR A C 1
ATOM 721 O O . THR A 1 88 ? 12.654 2.998 -19.301 1.00 72.50 88 THR A O 1
ATOM 724 N N . GLU A 1 89 ? 14.848 2.557 -19.507 1.00 69.81 89 GLU A N 1
ATOM 725 C CA . GLU A 1 89 ? 15.131 2.497 -18.064 1.00 69.81 89 GLU A CA 1
ATOM 726 C C . GLU A 1 89 ? 16.429 3.229 -17.722 1.00 69.81 89 GLU A C 1
ATOM 728 O O . GLU A 1 89 ? 17.285 3.416 -18.583 1.00 69.81 89 GLU A O 1
ATOM 733 N N . GLU A 1 90 ? 16.580 3.653 -16.468 1.00 71.00 90 GLU A N 1
ATOM 734 C CA . GLU A 1 90 ? 17.791 4.312 -15.980 1.00 71.00 90 GLU A CA 1
ATOM 735 C C . GLU A 1 90 ? 18.448 3.492 -14.866 1.00 71.00 90 GLU A C 1
ATOM 737 O O . GLU A 1 90 ? 17.818 3.091 -13.886 1.00 71.00 90 GLU A O 1
ATOM 742 N N . PHE A 1 91 ? 19.747 3.259 -15.015 1.00 74.75 91 PHE A N 1
ATOM 743 C CA . PHE A 1 91 ? 20.591 2.573 -14.047 1.00 74.75 91 PHE A CA 1
ATOM 744 C C . PHE A 1 91 ? 21.566 3.550 -13.404 1.00 74.75 91 PHE A C 1
ATOM 746 O O . PHE A 1 91 ? 21.966 4.538 -14.017 1.00 74.75 91 PHE A O 1
ATOM 753 N N . ILE A 1 92 ? 21.997 3.245 -12.181 1.00 69.62 92 ILE A N 1
ATOM 754 C CA . ILE A 1 92 ? 23.039 4.017 -11.501 1.00 69.62 92 ILE A CA 1
ATOM 755 C C . ILE A 1 92 ? 24.394 3.455 -11.914 1.00 69.62 92 ILE A C 1
ATOM 757 O O . ILE A 1 92 ? 24.608 2.246 -11.868 1.00 69.62 92 ILE A O 1
ATOM 761 N N . ALA A 1 93 ? 25.329 4.334 -12.252 1.00 75.81 93 ALA A N 1
ATOM 762 C CA . ALA A 1 93 ? 26.720 3.973 -12.472 1.00 75.81 93 ALA A CA 1
ATOM 763 C C . ALA A 1 93 ? 27.582 4.545 -11.337 1.00 75.81 93 ALA A C 1
ATOM 765 O O . ALA A 1 93 ? 27.407 5.695 -10.932 1.00 75.81 93 ALA A O 1
ATOM 766 N N . ARG A 1 94 ? 28.497 3.740 -10.786 1.00 71.62 94 ARG A N 1
ATOM 767 C CA . ARG A 1 94 ? 29.465 4.183 -9.768 1.00 71.62 94 ARG A CA 1
ATOM 768 C C . ARG A 1 94 ? 30.855 3.686 -10.113 1.00 71.62 94 ARG A C 1
ATOM 770 O O . ARG A 1 94 ? 31.021 2.537 -10.506 1.00 71.62 94 ARG A O 1
ATOM 777 N N . THR A 1 95 ? 31.857 4.536 -9.932 1.00 77.06 95 THR A N 1
ATOM 778 C CA . THR A 1 95 ? 33.255 4.129 -10.080 1.00 77.06 95 THR A CA 1
ATOM 779 C C . THR A 1 95 ? 33.737 3.501 -8.780 1.00 77.06 95 THR A C 1
ATOM 781 O O . THR A 1 95 ? 33.829 4.180 -7.760 1.00 77.06 95 THR A O 1
ATOM 784 N N . GLU A 1 96 ? 34.081 2.219 -8.821 1.00 70.38 96 GLU A N 1
ATOM 785 C CA . GLU A 1 96 ? 34.655 1.482 -7.697 1.00 70.38 96 GLU A CA 1
ATOM 786 C C . GLU A 1 96 ? 35.993 0.879 -8.117 1.00 70.38 96 GLU A C 1
ATOM 788 O O . GLU A 1 96 ? 36.095 0.216 -9.148 1.00 70.38 96 GLU A O 1
ATOM 793 N N . ASN A 1 97 ? 37.047 1.131 -7.334 1.00 67.56 97 ASN A N 1
ATOM 794 C CA . ASN A 1 97 ? 38.405 0.635 -7.602 1.00 67.56 97 ASN A CA 1
ATOM 795 C C . ASN A 1 97 ? 38.909 0.923 -9.034 1.00 67.56 97 ASN A C 1
ATOM 797 O O . ASN A 1 97 ? 39.595 0.102 -9.639 1.00 67.56 97 ASN A O 1
ATOM 801 N N . GLY A 1 98 ? 38.547 2.085 -9.589 1.00 71.88 98 GLY A N 1
ATOM 802 C CA . GLY A 1 98 ? 38.945 2.500 -10.939 1.00 71.88 98 GLY A CA 1
ATOM 803 C C . GLY A 1 98 ? 38.150 1.859 -12.083 1.00 71.88 98 GLY A C 1
ATOM 804 O O . GLY A 1 98 ? 38.492 2.108 -13.234 1.00 71.88 98 GLY A O 1
ATOM 805 N N . LYS A 1 99 ? 37.099 1.078 -11.790 1.00 77.81 99 LYS A N 1
ATOM 806 C CA . LYS A 1 99 ? 36.184 0.498 -12.784 1.00 77.81 99 LYS A CA 1
ATOM 807 C C . LYS A 1 99 ? 34.766 1.026 -12.595 1.00 77.81 99 LYS A C 1
ATOM 809 O O . LYS A 1 99 ? 34.294 1.169 -11.469 1.00 77.81 99 LYS A O 1
ATOM 814 N N . LEU A 1 100 ? 34.069 1.291 -13.691 1.00 81.31 100 LEU A N 1
ATOM 815 C CA . LEU A 1 100 ? 32.686 1.747 -13.679 1.00 81.31 100 LEU A CA 1
ATOM 816 C C . LEU A 1 100 ? 31.734 0.550 -13.533 1.00 81.31 100 LEU A C 1
ATOM 818 O O . LEU A 1 100 ? 31.656 -0.315 -14.405 1.00 81.31 100 LEU A O 1
ATOM 822 N N . VAL A 1 101 ? 31.016 0.502 -12.415 1.00 79.88 101 VAL A N 1
ATOM 823 C CA . VAL A 1 101 ? 30.055 -0.542 -12.041 1.00 79.88 101 VAL A CA 1
ATOM 824 C C . VAL A 1 101 ? 28.637 -0.052 -12.286 1.00 79.88 101 VAL A C 1
ATOM 826 O O . VAL A 1 101 ? 28.286 1.055 -11.872 1.00 79.88 101 VAL A O 1
ATOM 829 N N . ILE A 1 102 ? 27.807 -0.891 -12.910 1.00 76.50 102 ILE A N 1
ATOM 830 C CA . ILE A 1 102 ? 26.386 -0.601 -13.114 1.00 76.50 102 ILE A CA 1
ATOM 831 C C . ILE A 1 102 ? 25.538 -1.305 -12.050 1.00 76.50 102 ILE A C 1
ATOM 833 O O . ILE A 1 102 ? 25.566 -2.530 -11.905 1.00 76.50 102 ILE A O 1
ATOM 837 N N . TYR A 1 103 ? 24.759 -0.502 -11.330 1.00 66.81 103 TYR A N 1
ATOM 838 C CA . TYR A 1 103 ? 23.800 -0.909 -10.314 1.00 66.81 103 TYR A CA 1
ATOM 839 C C . TYR A 1 103 ? 22.371 -0.720 -10.827 1.00 66.81 103 TYR A C 1
ATOM 841 O O . TYR A 1 103 ? 22.012 0.334 -11.358 1.00 66.81 103 TYR A O 1
ATOM 849 N N . SER A 1 104 ? 21.516 -1.716 -10.601 1.00 55.88 104 SER A N 1
ATOM 850 C CA . SER A 1 104 ? 20.081 -1.571 -10.853 1.00 55.88 104 SER A CA 1
ATOM 851 C C . SER A 1 104 ? 19.453 -0.659 -9.798 1.00 55.88 104 SER A C 1
ATOM 853 O O . SER A 1 104 ? 19.577 -0.931 -8.603 1.00 55.88 104 SER A O 1
ATOM 855 N N . GLN A 1 105 ? 18.679 0.350 -10.213 1.00 50.12 105 GLN A N 1
ATOM 856 C CA . GLN A 1 105 ? 17.673 0.959 -9.337 1.00 50.12 105 GLN A CA 1
ATOM 857 C C . GLN A 1 105 ? 16.498 -0.014 -9.175 1.00 50.12 105 GLN A C 1
ATOM 859 O O . GLN A 1 105 ? 15.416 0.183 -9.719 1.00 50.12 105 GLN A O 1
ATOM 864 N N . LYS A 1 106 ? 16.692 -1.117 -8.443 1.00 49.66 106 LYS A N 1
ATOM 865 C CA . LYS A 1 106 ? 15.537 -1.889 -7.976 1.00 49.66 106 LYS A CA 1
ATOM 866 C C . LYS A 1 106 ? 14.938 -1.118 -6.800 1.00 49.66 106 LYS A C 1
ATOM 868 O O . LYS A 1 106 ? 15.551 -1.031 -5.738 1.00 49.66 106 LYS A O 1
ATOM 873 N N . LEU A 1 107 ? 13.733 -0.570 -6.988 1.00 46.56 107 LEU A N 1
ATOM 874 C CA . LEU A 1 107 ? 12.831 -0.283 -5.867 1.00 46.56 107 LEU A CA 1
ATOM 875 C C . LEU A 1 107 ? 12.826 -1.513 -4.940 1.00 46.56 107 LEU A C 1
ATOM 877 O O . LEU A 1 107 ? 12.863 -2.634 -5.459 1.00 46.56 107 LEU A O 1
ATOM 881 N N . PRO A 1 108 ? 12.807 -1.349 -3.606 1.00 51.06 108 PRO A N 1
ATOM 882 C CA . PRO A 1 108 ? 12.846 -2.481 -2.689 1.00 51.06 108 PRO A CA 1
ATOM 883 C C . PRO A 1 108 ? 11.614 -3.366 -2.916 1.00 51.06 108 PRO A C 1
ATOM 885 O O . PRO A 1 108 ? 10.516 -3.054 -2.458 1.00 51.06 108 PRO A O 1
ATOM 888 N N . LYS A 1 109 ? 11.798 -4.462 -3.656 1.00 58.31 109 LYS A N 1
ATOM 889 C CA . LYS A 1 109 ? 10.798 -5.512 -3.850 1.00 58.31 109 LYS A CA 1
ATOM 890 C C . LYS A 1 109 ? 10.979 -6.542 -2.744 1.00 58.31 109 LYS A C 1
ATOM 892 O O . LYS A 1 109 ? 12.102 -6.921 -2.423 1.00 58.31 109 LYS A O 1
ATOM 897 N N . ALA A 1 110 ? 9.875 -7.007 -2.172 1.00 58.97 110 ALA A N 1
ATOM 898 C CA . ALA A 1 110 ? 9.903 -8.049 -1.150 1.00 58.97 110 ALA A CA 1
ATOM 899 C C . ALA A 1 110 ? 10.323 -9.420 -1.709 1.00 58.97 110 ALA A C 1
ATOM 901 O O . ALA A 1 110 ? 10.837 -10.244 -0.956 1.00 58.97 110 ALA A O 1
ATOM 902 N N . PHE A 1 111 ? 10.128 -9.656 -3.013 1.00 62.84 111 PHE A N 1
ATOM 903 C CA . PHE A 1 111 ? 10.463 -10.916 -3.679 1.00 62.84 111 PHE A CA 1
ATOM 904 C C . PHE A 1 111 ? 11.238 -10.697 -4.972 1.00 62.84 111 PHE A C 1
ATOM 906 O O . PHE A 1 111 ? 11.037 -9.705 -5.678 1.00 62.84 111 PHE A O 1
ATOM 913 N N . SER A 1 112 ? 12.079 -11.677 -5.304 1.00 60.88 112 SER A N 1
ATOM 914 C CA . SER A 1 112 ? 12.891 -11.684 -6.521 1.00 60.88 112 SER A CA 1
ATOM 915 C C . SER A 1 112 ? 12.045 -11.809 -7.793 1.00 60.88 112 SER A C 1
ATOM 917 O O . SER A 1 112 ? 12.354 -11.146 -8.779 1.00 60.88 112 SER A O 1
ATOM 919 N N . ASN A 1 113 ? 10.962 -12.601 -7.759 1.00 71.44 113 ASN A N 1
ATOM 920 C CA . ASN A 1 113 ? 10.003 -12.748 -8.859 1.00 71.44 113 ASN A CA 1
ATOM 921 C C . ASN A 1 113 ? 8.583 -12.344 -8.408 1.00 71.44 113 ASN A C 1
ATOM 923 O O . ASN A 1 113 ? 7.939 -13.133 -7.719 1.00 71.44 113 ASN A O 1
ATOM 927 N N . PRO A 1 114 ? 8.076 -11.155 -8.788 1.00 73.62 114 PRO A N 1
ATOM 928 C CA . PRO A 1 114 ? 6.743 -10.680 -8.402 1.00 73.62 114 PRO A CA 1
ATOM 929 C C . PRO A 1 114 ? 5.562 -11.470 -8.977 1.00 73.62 114 PRO A C 1
ATOM 931 O O . PRO A 1 114 ? 4.462 -11.345 -8.443 1.00 73.62 114 PRO A O 1
ATOM 934 N N . GLU A 1 115 ? 5.756 -12.242 -10.050 1.00 78.06 115 GLU A N 1
ATOM 935 C CA . GLU A 1 115 ? 4.690 -13.001 -10.726 1.00 78.06 115 GLU A CA 1
ATOM 936 C C . GLU A 1 115 ? 4.427 -14.368 -10.088 1.00 78.06 115 GLU A C 1
ATOM 938 O O . GLU A 1 115 ? 3.373 -14.965 -10.310 1.00 78.06 115 GLU A O 1
ATOM 943 N N . ASP A 1 116 ? 5.350 -14.852 -9.253 1.00 76.31 116 ASP A N 1
ATOM 944 C CA . ASP A 1 116 ? 5.203 -16.148 -8.606 1.00 76.31 116 ASP A CA 1
ATOM 945 C C . ASP A 1 116 ? 4.035 -16.144 -7.605 1.00 76.31 116 ASP A C 1
ATOM 947 O O . ASP A 1 116 ? 4.005 -15.400 -6.619 1.00 76.31 116 ASP A O 1
ATOM 951 N N . THR A 1 117 ? 3.071 -17.033 -7.840 1.00 82.69 117 THR A N 1
ATOM 952 C CA . THR A 1 117 ? 1.930 -17.262 -6.945 1.00 82.69 117 THR A CA 1
ATOM 953 C C . THR A 1 117 ? 2.346 -17.827 -5.582 1.00 82.69 117 THR A C 1
ATOM 955 O O . THR A 1 117 ? 1.630 -17.621 -4.598 1.00 82.69 117 THR A O 1
ATOM 958 N N . GLY A 1 118 ? 3.528 -18.450 -5.473 1.00 79.62 118 GLY A N 1
ATOM 959 C CA . GLY A 1 118 ? 4.112 -18.899 -4.206 1.00 79.62 118 GLY A CA 1
ATOM 960 C C . GLY A 1 118 ? 4.313 -17.763 -3.197 1.00 79.62 118 GLY A C 1
ATOM 961 O O . GLY A 1 118 ? 4.155 -17.966 -1.989 1.00 79.62 118 GLY A O 1
ATOM 962 N N . ASN A 1 119 ? 4.533 -16.535 -3.680 1.00 81.75 119 ASN A N 1
ATOM 963 C CA . ASN A 1 119 ? 4.642 -15.346 -2.836 1.00 81.75 119 ASN A CA 1
ATOM 964 C C . ASN A 1 119 ? 3.381 -15.108 -1.999 1.00 81.75 119 ASN A C 1
ATOM 966 O O . ASN A 1 119 ? 3.481 -14.644 -0.864 1.00 81.75 119 ASN A O 1
ATOM 970 N N . VAL A 1 120 ? 2.198 -15.461 -2.518 1.00 86.31 120 VAL A N 1
ATOM 971 C CA . VAL A 1 120 ? 0.921 -15.311 -1.800 1.00 86.31 120 VAL A CA 1
ATOM 972 C C . VAL A 1 120 ? 0.893 -16.193 -0.554 1.00 86.31 120 VAL A C 1
ATOM 974 O O . VAL A 1 120 ? 0.455 -15.749 0.505 1.00 86.31 120 VAL A O 1
ATOM 977 N N . ALA A 1 121 ? 1.398 -17.425 -0.646 1.00 87.31 121 ALA A N 1
ATOM 978 C CA . ALA A 1 121 ? 1.442 -18.342 0.490 1.00 87.31 121 ALA A CA 1
ATOM 979 C C . ALA A 1 121 ? 2.385 -17.831 1.590 1.00 87.31 121 ALA A C 1
ATOM 981 O O . ALA A 1 121 ? 2.023 -17.842 2.769 1.00 87.31 121 ALA A O 1
ATOM 982 N N . ILE A 1 122 ? 3.559 -17.317 1.205 1.00 82.38 122 ILE A N 1
ATOM 983 C CA . ILE A 1 122 ? 4.516 -16.697 2.135 1.00 82.38 122 ILE A CA 1
ATOM 984 C C . ILE A 1 122 ? 3.876 -15.477 2.807 1.00 82.38 122 ILE A C 1
ATOM 986 O O . ILE A 1 122 ? 3.935 -15.334 4.028 1.00 82.38 122 ILE A O 1
ATOM 990 N N . TRP A 1 123 ? 3.198 -14.633 2.028 1.00 82.81 123 TRP A N 1
ATOM 991 C CA . TRP A 1 123 ? 2.444 -13.486 2.528 1.00 82.81 123 TRP A CA 1
ATOM 992 C C . TRP A 1 123 ? 1.385 -13.864 3.555 1.00 82.81 123 TRP A C 1
ATOM 994 O O . TRP A 1 123 ? 1.331 -13.279 4.638 1.00 82.81 123 TRP A O 1
ATOM 1004 N N . MET A 1 124 ? 0.569 -14.866 3.237 1.00 85.00 124 MET A N 1
ATOM 1005 C CA . MET A 1 124 ? -0.463 -15.369 4.137 1.00 85.00 124 MET A CA 1
ATOM 1006 C C . MET A 1 124 ? 0.143 -15.917 5.430 1.00 85.00 124 MET A C 1
ATOM 1008 O O . MET A 1 124 ? -0.335 -15.588 6.516 1.00 85.00 124 MET A O 1
ATOM 1012 N N . ALA A 1 125 ? 1.227 -16.691 5.338 1.00 86.75 125 ALA A N 1
ATOM 1013 C CA . ALA A 1 125 ? 1.935 -17.201 6.507 1.00 86.75 125 ALA A CA 1
ATOM 1014 C C . ALA A 1 125 ? 2.496 -16.066 7.381 1.00 86.75 125 ALA A C 1
ATOM 1016 O O . ALA A 1 125 ? 2.385 -16.123 8.605 1.00 86.75 125 ALA A O 1
ATOM 1017 N N . LEU A 1 126 ? 3.039 -15.007 6.771 1.00 84.38 126 LEU A N 1
ATOM 1018 C CA . LEU A 1 126 ? 3.555 -13.838 7.487 1.00 84.38 126 LEU A CA 1
ATOM 1019 C C . LEU A 1 126 ? 2.447 -13.031 8.175 1.00 84.38 126 LEU A C 1
ATOM 1021 O O . LEU A 1 126 ? 2.627 -12.644 9.331 1.00 84.38 126 LEU A O 1
ATOM 1025 N N . ILE A 1 127 ? 1.308 -12.800 7.510 1.00 82.69 127 ILE A N 1
ATOM 1026 C CA . ILE A 1 127 ? 0.150 -12.112 8.106 1.00 82.69 127 ILE A CA 1
ATOM 1027 C C . ILE A 1 127 ? -0.368 -12.915 9.301 1.00 82.69 127 ILE A C 1
ATOM 1029 O O . ILE A 1 127 ? -0.465 -12.383 10.407 1.00 82.69 127 ILE A O 1
ATOM 1033 N N . LEU A 1 128 ? -0.658 -14.205 9.104 1.00 82.56 128 LEU A N 1
ATOM 1034 C CA . LEU A 1 128 ? -1.200 -15.068 10.154 1.00 82.56 128 LEU A CA 1
ATOM 1035 C C . LEU A 1 128 ? -0.214 -15.237 11.314 1.00 82.56 128 LEU A C 1
ATOM 1037 O O . LEU A 1 128 ? -0.611 -15.137 12.475 1.00 82.56 128 LEU A O 1
ATOM 1041 N N . GLY A 1 129 ? 1.073 -15.426 11.014 1.00 84.94 129 GLY A N 1
ATOM 1042 C CA . GLY A 1 129 ? 2.133 -15.528 12.013 1.00 84.94 129 GLY A CA 1
ATOM 1043 C C . GLY A 1 129 ? 2.290 -14.245 12.826 1.00 84.94 129 GLY A C 1
ATOM 1044 O O . GLY A 1 129 ? 2.383 -14.300 14.052 1.00 84.94 129 GLY A O 1
ATOM 1045 N N . PHE A 1 130 ? 2.247 -13.078 12.176 1.00 81.69 130 PHE A N 1
ATOM 1046 C CA . PHE A 1 130 ? 2.305 -11.792 12.870 1.00 81.69 130 PHE A CA 1
ATOM 1047 C C . PHE A 1 130 ? 1.069 -11.559 13.747 1.00 81.69 130 PHE A C 1
ATOM 1049 O O . PHE A 1 130 ? 1.211 -11.144 14.897 1.00 81.69 130 PHE A O 1
ATOM 1056 N N . THR A 1 131 ? -0.132 -11.879 13.263 1.00 78.31 131 THR A N 1
ATOM 1057 C CA . THR A 1 131 ? -1.360 -11.770 14.064 1.00 78.31 131 THR A CA 1
ATOM 1058 C C . THR A 1 131 ? -1.333 -12.716 15.267 1.00 78.31 131 THR A C 1
ATOM 1060 O O . THR A 1 131 ? -1.650 -12.296 16.381 1.00 78.31 131 THR A O 1
ATOM 1063 N N . ALA A 1 132 ? -0.890 -13.964 15.087 1.00 81.75 132 ALA A N 1
ATOM 1064 C CA . ALA A 1 132 ? -0.721 -14.919 16.182 1.00 81.75 132 ALA A CA 1
ATOM 1065 C C . ALA A 1 132 ? 0.322 -14.441 17.208 1.00 81.75 132 ALA A C 1
ATOM 1067 O O . ALA A 1 132 ? 0.111 -14.567 18.414 1.00 81.75 132 ALA A O 1
ATOM 1068 N N . PHE A 1 133 ? 1.417 -13.835 16.744 1.00 83.38 133 PHE A N 1
ATOM 1069 C CA . PHE A 1 133 ? 2.438 -13.238 17.601 1.00 83.38 133 PHE A CA 1
ATOM 1070 C C . PHE A 1 133 ? 1.889 -12.074 18.440 1.00 83.38 133 PHE A C 1
ATOM 1072 O O . PHE A 1 133 ? 2.111 -12.035 19.650 1.00 83.38 133 PHE A O 1
ATOM 1079 N N . ILE A 1 134 ? 1.116 -11.162 17.840 1.00 77.69 134 ILE A N 1
ATOM 1080 C CA . ILE A 1 134 ? 0.448 -10.084 18.585 1.00 77.69 134 ILE A CA 1
ATOM 1081 C C . ILE A 1 134 ? -0.521 -10.666 19.621 1.00 77.69 134 ILE A C 1
ATOM 1083 O O . ILE A 1 134 ? -0.506 -10.243 20.778 1.00 77.69 134 ILE A O 1
ATOM 1087 N N . PHE A 1 135 ? -1.304 -11.682 19.251 1.00 76.56 135 PHE A N 1
ATOM 1088 C CA . PHE A 1 135 ? -2.220 -12.353 20.174 1.00 76.56 135 PHE A CA 1
ATOM 1089 C C . PHE A 1 135 ? -1.493 -13.002 21.362 1.00 76.56 135 PHE A C 1
ATOM 1091 O O . PHE A 1 135 ? -1.942 -12.898 22.506 1.00 76.56 135 PHE A O 1
ATOM 1098 N N . LEU A 1 136 ? -0.330 -13.610 21.123 1.00 82.44 136 LEU A N 1
ATOM 1099 C CA . LEU A 1 136 ? 0.509 -14.167 22.182 1.00 82.44 136 LEU A CA 1
ATOM 1100 C C . LEU A 1 136 ? 0.955 -13.084 23.176 1.00 82.44 136 LEU A C 1
ATOM 1102 O O . LEU A 1 136 ? 0.880 -13.299 24.384 1.00 82.44 136 LEU A O 1
ATOM 1106 N N . ILE A 1 137 ? 1.368 -11.909 22.695 1.00 81.25 137 ILE A N 1
ATOM 1107 C CA . ILE A 1 137 ? 1.785 -10.795 23.563 1.00 81.25 137 ILE A CA 1
ATOM 1108 C C . ILE A 1 137 ? 0.604 -10.242 24.367 1.00 81.25 137 ILE A C 1
ATOM 1110 O O . ILE A 1 137 ? 0.767 -9.936 25.551 1.00 81.25 137 ILE A O 1
ATOM 1114 N N . ILE A 1 138 ? -0.586 -10.162 23.761 1.00 75.44 138 ILE A N 1
ATOM 1115 C CA . ILE A 1 138 ? -1.820 -9.783 24.465 1.00 75.44 138 ILE A CA 1
ATOM 1116 C C . ILE A 1 138 ? -2.074 -10.745 25.629 1.00 75.44 138 ILE A C 1
ATOM 1118 O O . ILE A 1 138 ? -2.312 -10.299 26.751 1.00 75.44 138 ILE A O 1
ATOM 1122 N N . LYS A 1 139 ? -1.928 -12.057 25.407 1.00 79.00 139 LYS A N 1
ATOM 1123 C CA . LYS A 1 139 ? -2.090 -13.074 26.458 1.00 79.00 139 LYS A CA 1
ATOM 1124 C C . LYS A 1 139 ? -1.074 -12.932 27.599 1.00 79.00 139 LYS A C 1
ATOM 1126 O O . LYS A 1 139 ? -1.377 -13.290 28.732 1.00 79.00 139 LYS A O 1
ATOM 1131 N N . LEU A 1 140 ? 0.112 -12.385 27.325 1.00 82.06 140 LEU A N 1
ATOM 1132 C CA . LEU A 1 140 ? 1.129 -12.089 28.341 1.00 82.06 140 LEU A CA 1
ATOM 1133 C C . LEU A 1 140 ? 0.832 -10.807 29.146 1.00 82.06 140 LEU A C 1
ATOM 1135 O O . LEU A 1 140 ? 1.589 -10.484 30.059 1.00 82.06 140 LEU A O 1
ATOM 1139 N N . ASN A 1 141 ? -0.241 -10.075 28.816 1.00 76.75 141 ASN A N 1
ATOM 1140 C CA . ASN A 1 141 ? -0.688 -8.829 29.451 1.00 76.75 141 ASN A CA 1
ATOM 1141 C C . ASN A 1 141 ? 0.383 -7.717 29.510 1.00 76.75 141 ASN A C 1
ATOM 1143 O O . ASN A 1 141 ? 0.344 -6.815 30.348 1.00 76.75 141 ASN A O 1
ATOM 1147 N N . LYS A 1 142 ? 1.367 -7.751 28.604 1.00 79.00 142 LYS A N 1
ATOM 1148 C CA . LYS A 1 142 ? 2.444 -6.754 28.542 1.00 79.00 142 LYS A CA 1
ATOM 1149 C C . LYS A 1 142 ? 2.061 -5.612 27.597 1.00 79.00 142 LYS A C 1
ATOM 1151 O O . LYS A 1 142 ? 2.641 -5.475 26.522 1.00 79.00 142 LYS A O 1
ATOM 1156 N N . LYS A 1 143 ? 1.094 -4.778 28.006 1.00 76.62 143 LYS A N 1
ATOM 1157 C CA . LYS A 1 143 ? 0.567 -3.652 27.199 1.00 76.62 143 LYS A CA 1
ATOM 1158 C C . LYS A 1 143 ? 1.671 -2.719 26.665 1.00 76.62 143 LYS A C 1
ATOM 1160 O O . LYS A 1 143 ? 1.635 -2.334 25.499 1.00 76.62 143 LYS A O 1
ATOM 1165 N N . TRP A 1 144 ? 2.701 -2.443 27.472 1.00 82.50 144 TRP A N 1
ATOM 1166 C CA . TRP A 1 144 ? 3.840 -1.601 27.076 1.00 82.50 144 TRP A CA 1
ATOM 1167 C C . TRP A 1 144 ? 4.650 -2.180 25.902 1.00 82.50 144 TRP A C 1
ATOM 1169 O O . TRP A 1 144 ? 5.146 -1.424 25.072 1.00 82.50 144 TRP A O 1
ATOM 1179 N N . ILE A 1 145 ? 4.751 -3.513 25.794 1.00 83.19 145 ILE A N 1
ATOM 1180 C CA . ILE A 1 145 ? 5.465 -4.178 24.693 1.00 83.19 145 ILE A CA 1
ATOM 1181 C C . ILE A 1 145 ? 4.703 -3.989 23.388 1.00 83.19 145 ILE A C 1
ATOM 1183 O O . ILE A 1 145 ? 5.311 -3.695 22.364 1.00 83.19 145 ILE A O 1
ATOM 1187 N N . ILE A 1 146 ? 3.375 -4.129 23.422 1.00 79.38 146 ILE A N 1
ATOM 1188 C CA . ILE A 1 146 ? 2.525 -3.944 22.239 1.00 79.38 146 ILE A CA 1
ATOM 1189 C C . ILE A 1 146 ? 2.680 -2.515 21.714 1.00 79.38 146 ILE A C 1
ATOM 1191 O O . ILE A 1 146 ? 2.934 -2.314 20.527 1.00 79.38 146 ILE A O 1
ATOM 1195 N N . GLN A 1 147 ? 2.601 -1.534 22.615 1.00 81.88 147 GLN A N 1
ATOM 1196 C CA . GLN A 1 147 ? 2.776 -0.127 22.275 1.00 81.88 147 GLN A CA 1
ATOM 1197 C C . GLN A 1 147 ? 4.175 0.155 21.706 1.00 81.88 147 GLN A C 1
ATOM 1199 O O . GLN A 1 147 ? 4.282 0.790 20.660 1.00 81.88 147 GLN A O 1
ATOM 1204 N N . ALA A 1 148 ? 5.238 -0.367 22.328 1.00 86.00 148 ALA A N 1
ATOM 1205 C CA . ALA A 1 148 ? 6.605 -0.202 21.835 1.00 86.00 148 ALA A CA 1
ATOM 1206 C C . ALA A 1 148 ? 6.801 -0.820 20.441 1.00 86.00 148 ALA A C 1
ATOM 1208 O O . ALA A 1 148 ? 7.316 -0.155 19.546 1.00 86.00 148 ALA A O 1
ATOM 1209 N N . ILE A 1 149 ? 6.347 -2.060 20.224 1.00 84.69 149 ILE A N 1
ATOM 1210 C CA . ILE A 1 149 ? 6.457 -2.747 18.927 1.00 84.69 149 ILE A CA 1
ATOM 1211 C C . ILE A 1 149 ? 5.745 -1.956 17.831 1.00 84.69 149 ILE A C 1
ATOM 1213 O O . ILE A 1 149 ? 6.274 -1.819 16.726 1.00 84.69 149 ILE A O 1
ATOM 1217 N N . ILE A 1 150 ? 4.553 -1.436 18.121 1.00 82.81 150 ILE A N 1
ATOM 1218 C CA . ILE A 1 150 ? 3.751 -0.722 17.130 1.00 82.81 150 ILE A CA 1
ATOM 1219 C C . ILE A 1 150 ? 4.346 0.654 16.835 1.00 82.81 150 ILE A C 1
ATOM 1221 O O . ILE A 1 150 ? 4.490 0.989 15.664 1.00 82.81 150 ILE A O 1
ATOM 1225 N N . LEU A 1 151 ? 4.795 1.406 17.842 1.00 85.94 151 LEU A N 1
ATOM 1226 C CA . LEU A 1 151 ? 5.463 2.695 17.623 1.00 85.94 151 LEU A CA 1
ATOM 1227 C C . LEU A 1 151 ? 6.788 2.541 16.869 1.00 85.94 151 LEU A C 1
ATOM 1229 O O . LEU A 1 151 ? 7.037 3.292 15.932 1.00 85.94 151 LEU A O 1
ATOM 1233 N N . ILE A 1 152 ? 7.604 1.537 17.207 1.00 88.56 152 ILE A N 1
ATOM 1234 C CA . ILE A 1 152 ? 8.831 1.227 16.455 1.00 88.56 152 ILE A CA 1
ATOM 1235 C C . ILE A 1 152 ? 8.484 0.860 15.007 1.00 88.56 152 ILE A C 1
ATOM 1237 O O . ILE A 1 152 ? 9.148 1.325 14.084 1.00 88.56 152 ILE A O 1
ATOM 1241 N N . SER A 1 153 ? 7.418 0.079 14.796 1.00 85.81 153 SER A N 1
ATOM 1242 C CA . SER A 1 153 ? 6.928 -0.255 13.452 1.00 85.81 153 SER A CA 1
ATOM 1243 C C . SER A 1 153 ? 6.522 0.985 12.664 1.00 85.81 153 SER A C 1
ATOM 1245 O O . SER A 1 153 ? 6.940 1.120 11.519 1.00 85.81 153 SER A O 1
ATOM 1247 N N . VAL A 1 154 ? 5.772 1.902 13.277 1.00 87.12 154 VAL A N 1
ATOM 1248 C CA . VAL A 1 154 ? 5.348 3.165 12.659 1.00 87.12 154 VAL A CA 1
ATOM 1249 C C . VAL A 1 154 ? 6.557 4.031 12.304 1.00 87.12 154 VAL A C 1
ATOM 1251 O O . VAL A 1 154 ? 6.697 4.409 11.141 1.00 87.12 154 VAL A O 1
ATOM 1254 N N . ALA A 1 155 ? 7.474 4.264 13.249 1.00 89.06 155 ALA A N 1
ATOM 1255 C CA . ALA A 1 155 ? 8.684 5.056 13.017 1.00 89.06 155 ALA A CA 1
ATOM 1256 C C . ALA A 1 155 ? 9.528 4.491 11.872 1.00 89.06 155 ALA A C 1
ATOM 1258 O O . ALA A 1 155 ? 9.962 5.231 10.989 1.00 89.06 155 ALA A O 1
ATOM 1259 N N . TRP A 1 156 ? 9.719 3.170 11.864 1.00 87.62 156 TRP A N 1
ATOM 1260 C CA . TRP A 1 156 ? 10.458 2.482 10.814 1.00 87.62 156 TRP A CA 1
ATOM 1261 C C . TRP A 1 156 ? 9.775 2.639 9.456 1.00 87.62 156 TRP A C 1
ATOM 1263 O O . TRP A 1 156 ? 10.421 2.989 8.475 1.00 87.62 156 TRP A O 1
ATOM 1273 N N . THR A 1 157 ? 8.457 2.440 9.385 1.00 85.50 157 THR A N 1
ATOM 1274 C CA . THR A 1 157 ? 7.721 2.606 8.124 1.00 85.50 157 THR A CA 1
ATOM 1275 C C . THR A 1 157 ? 7.770 4.043 7.612 1.00 85.50 157 THR A C 1
ATOM 1277 O O . THR A 1 157 ? 8.056 4.240 6.436 1.00 85.50 157 THR A O 1
ATOM 1280 N N . MET A 1 158 ? 7.591 5.046 8.478 1.00 86.69 158 MET A N 1
ATOM 1281 C CA . MET A 1 158 ? 7.707 6.460 8.107 1.00 86.69 158 MET A CA 1
ATOM 1282 C C . MET A 1 158 ? 9.084 6.788 7.531 1.00 86.69 158 MET A C 1
ATOM 1284 O O . MET A 1 158 ? 9.165 7.446 6.496 1.00 86.69 158 MET A O 1
ATOM 1288 N N . TYR A 1 159 ? 10.151 6.268 8.144 1.00 86.31 159 TYR A N 1
ATOM 1289 C CA . TYR A 1 159 ? 11.514 6.461 7.655 1.00 86.31 159 TYR A CA 1
ATOM 1290 C C . TYR A 1 159 ? 11.663 6.018 6.196 1.00 86.31 159 TYR A C 1
ATOM 1292 O O . TYR A 1 159 ? 12.123 6.794 5.361 1.00 86.31 159 TYR A O 1
ATOM 1300 N N . TYR A 1 160 ? 11.193 4.815 5.857 1.00 80.81 160 TYR A N 1
ATOM 1301 C CA . TYR A 1 160 ? 11.258 4.315 4.482 1.00 80.81 160 TYR A CA 1
ATOM 1302 C C . TYR A 1 160 ? 10.319 5.031 3.520 1.00 80.81 160 TYR A C 1
ATOM 1304 O O . TYR A 1 160 ? 10.682 5.212 2.361 1.00 80.81 160 TYR A O 1
ATOM 1312 N N . VAL A 1 161 ? 9.143 5.458 3.980 1.00 84.75 161 VAL A N 1
ATOM 1313 C CA . VAL A 1 161 ? 8.206 6.232 3.155 1.00 84.75 161 VAL A CA 1
ATOM 1314 C C . VAL A 1 161 ? 8.804 7.572 2.752 1.00 84.75 161 VAL A C 1
ATOM 1316 O O . VAL A 1 161 ? 8.589 8.010 1.629 1.00 84.75 161 VAL A O 1
ATOM 1319 N N . PHE A 1 162 ? 9.584 8.206 3.627 1.00 84.50 162 PHE A N 1
ATOM 1320 C CA . PHE A 1 162 ? 10.194 9.503 3.344 1.00 84.50 162 PHE A CA 1
ATOM 1321 C C . PHE A 1 162 ? 11.471 9.432 2.496 1.00 84.50 162 PHE A C 1
ATOM 1323 O O . PHE A 1 162 ? 11.817 10.428 1.863 1.00 84.50 162 PHE A O 1
ATOM 1330 N N . ILE A 1 163 ? 12.151 8.281 2.417 1.00 77.56 163 ILE A N 1
ATOM 1331 C CA . ILE A 1 163 ? 13.373 8.129 1.605 1.00 77.56 163 ILE A CA 1
ATOM 1332 C C . ILE A 1 163 ? 13.145 8.465 0.116 1.00 77.56 163 ILE A C 1
ATOM 1334 O O . ILE A 1 163 ? 13.917 9.263 -0.414 1.00 77.56 163 ILE A O 1
ATOM 1338 N N . PRO A 1 164 ? 12.120 7.934 -0.585 1.00 73.25 164 PRO A N 1
ATOM 1339 C CA . PRO A 1 164 ? 11.881 8.260 -1.991 1.00 73.25 164 PRO A CA 1
ATOM 1340 C C . PRO A 1 164 ? 11.695 9.755 -2.256 1.00 73.25 164 PRO A C 1
ATOM 1342 O O . PRO A 1 164 ? 12.204 10.256 -3.254 1.00 73.25 164 PRO A O 1
ATOM 1345 N N . PHE A 1 165 ? 11.043 10.490 -1.348 1.00 74.50 165 PHE A N 1
ATOM 1346 C CA . PHE A 1 165 ? 10.862 11.943 -1.478 1.00 74.50 165 PHE A CA 1
ATOM 1347 C C . PHE A 1 165 ? 12.193 12.699 -1.511 1.00 74.50 165 PHE A C 1
ATOM 1349 O O . PHE A 1 165 ? 12.273 13.775 -2.098 1.00 74.50 165 PHE A O 1
ATOM 1356 N N . LEU A 1 166 ? 13.251 12.112 -0.949 1.00 66.69 166 LEU A N 1
ATOM 1357 C CA . LEU A 1 166 ? 14.602 12.642 -1.054 1.00 66.69 166 LEU A CA 1
ATOM 1358 C C . LEU A 1 166 ? 15.176 12.543 -2.463 1.00 66.69 166 LEU A C 1
ATOM 1360 O O . LEU A 1 166 ? 15.902 13.433 -2.895 1.00 66.69 166 LEU A O 1
ATOM 1364 N N . SER A 1 167 ? 14.836 11.470 -3.176 1.00 59.53 167 SER A N 1
ATOM 1365 C CA . SER A 1 167 ? 15.283 11.235 -4.547 1.00 59.53 167 SER A CA 1
ATOM 1366 C C . SER A 1 167 ? 14.567 12.130 -5.561 1.00 59.53 167 SER A C 1
ATOM 1368 O O . SER A 1 167 ? 15.115 12.374 -6.629 1.00 59.53 167 SER A O 1
ATOM 1370 N N . PHE A 1 168 ? 13.365 12.622 -5.236 1.00 56.16 168 PHE A N 1
ATOM 1371 C CA . PHE A 1 168 ? 12.619 13.595 -6.046 1.00 56.16 168 PHE A CA 1
ATOM 1372 C C . PHE A 1 168 ? 13.015 15.057 -5.768 1.00 56.16 168 PHE A C 1
ATOM 1374 O O . PHE A 1 168 ? 12.549 15.963 -6.460 1.00 56.16 168 PHE A O 1
ATOM 1381 N N . GLY A 1 169 ? 13.851 15.311 -4.756 1.00 55.69 169 GLY A N 1
ATOM 1382 C CA . GLY A 1 169 ? 14.394 16.642 -4.491 1.00 55.69 169 GLY A CA 1
ATOM 1383 C C . GLY A 1 169 ? 15.402 17.078 -5.565 1.00 55.69 169 GLY A C 1
ATOM 1384 O O . GLY A 1 169 ? 15.934 16.239 -6.292 1.00 55.69 169 GLY A O 1
ATOM 1385 N N . PRO A 1 170 ? 15.719 18.382 -5.678 1.00 49.38 170 PRO A N 1
ATOM 1386 C CA . PRO A 1 170 ? 16.767 18.842 -6.583 1.00 49.38 170 PRO A CA 1
ATOM 1387 C C . PRO A 1 170 ? 18.081 18.107 -6.281 1.00 49.38 170 PRO A C 1
ATOM 1389 O O . PRO A 1 170 ? 18.567 18.187 -5.152 1.00 49.38 170 PRO A O 1
ATOM 1392 N N . TYR A 1 171 ? 18.706 17.474 -7.285 1.00 48.75 171 TYR A N 1
ATOM 1393 C CA . TYR A 1 171 ? 20.079 16.936 -7.189 1.00 48.75 171 TYR A CA 1
ATOM 1394 C C . TYR A 1 171 ? 21.072 17.975 -6.623 1.00 48.75 171 TYR A C 1
ATOM 1396 O O . TYR A 1 171 ? 22.063 17.627 -5.988 1.00 48.75 171 TYR A O 1
ATOM 1404 N N . PHE A 1 172 ? 20.760 19.266 -6.767 1.00 43.09 172 PHE A N 1
ATOM 1405 C CA . PHE A 1 172 ? 21.487 20.384 -6.168 1.00 43.09 172 PHE A CA 1
ATOM 1406 C C . PHE A 1 172 ? 21.577 20.336 -4.625 1.00 43.09 172 PHE A C 1
ATOM 1408 O O . PHE A 1 172 ? 22.582 20.756 -4.062 1.00 43.09 172 PHE A O 1
ATOM 1415 N N . LEU A 1 173 ? 20.583 19.778 -3.917 1.00 46.38 173 LEU A N 1
ATOM 1416 C CA . LEU A 1 173 ? 20.638 19.593 -2.454 1.00 46.38 173 LEU A CA 1
ATOM 1417 C C . LEU A 1 173 ? 21.450 18.360 -2.032 1.00 46.38 173 LEU A C 1
ATOM 1419 O O . LEU A 1 173 ? 21.836 18.240 -0.871 1.00 46.38 173 LEU A O 1
ATOM 1423 N N . GLN A 1 174 ? 21.708 17.442 -2.964 1.00 48.59 174 GLN A N 1
ATOM 1424 C CA . GLN A 1 174 ? 22.471 16.217 -2.727 1.00 48.59 174 GLN A CA 1
ATOM 1425 C C . GLN A 1 174 ? 23.989 16.469 -2.728 1.00 48.59 174 GLN A C 1
ATOM 1427 O O . GLN A 1 174 ? 24.738 15.672 -2.164 1.00 48.59 174 GLN A O 1
ATOM 1432 N N . LYS A 1 175 ? 24.439 17.593 -3.304 1.00 48.19 175 LYS A N 1
ATOM 1433 C CA . LYS A 1 175 ? 25.846 18.002 -3.348 1.00 48.19 175 LYS A CA 1
ATOM 1434 C C . LYS A 1 175 ? 25.975 19.515 -3.135 1.00 48.19 175 LYS A C 1
ATOM 1436 O O . LYS A 1 175 ? 26.040 20.288 -4.084 1.00 48.19 175 LYS A O 1
ATOM 1441 N N . ILE A 1 176 ? 26.036 19.944 -1.876 1.00 46.94 176 ILE A N 1
ATOM 1442 C CA . ILE A 1 176 ? 26.381 21.328 -1.529 1.00 46.94 176 ILE A CA 1
ATOM 1443 C C . ILE A 1 176 ? 27.911 21.461 -1.593 1.00 46.94 176 ILE A C 1
ATOM 1445 O O . ILE A 1 176 ? 28.618 21.041 -0.680 1.00 46.94 176 ILE A O 1
ATOM 1449 N N . ILE A 1 177 ? 28.429 22.015 -2.693 1.00 49.34 177 ILE A N 1
ATOM 1450 C CA . ILE A 1 177 ? 29.843 22.396 -2.831 1.00 49.34 177 ILE A CA 1
ATOM 1451 C C . ILE A 1 177 ? 29.984 23.794 -2.220 1.00 49.34 177 ILE A C 1
ATOM 1453 O O . ILE A 1 177 ? 29.674 24.785 -2.875 1.00 49.34 177 ILE A O 1
ATOM 1457 N N . LEU A 1 178 ? 30.382 23.885 -0.948 1.00 47.75 178 LEU A N 1
ATOM 1458 C CA . LEU A 1 178 ? 30.539 25.182 -0.265 1.00 47.75 178 LEU A CA 1
ATOM 1459 C C . LEU A 1 178 ? 31.935 25.803 -0.414 1.00 47.75 178 LEU A C 1
ATOM 1461 O O . LEU A 1 178 ? 32.083 26.993 -0.162 1.00 47.75 178 LEU A O 1
ATOM 1465 N N . ALA A 1 179 ? 32.938 25.039 -0.842 1.00 54.84 179 ALA A N 1
ATOM 1466 C CA . ALA A 1 179 ? 34.269 25.518 -1.212 1.00 54.84 179 ALA A CA 1
ATOM 1467 C C . ALA A 1 179 ? 35.074 24.362 -1.825 1.00 54.84 179 ALA A C 1
ATOM 1469 O O . ALA A 1 179 ? 34.737 23.194 -1.605 1.00 54.84 179 ALA A O 1
ATOM 1470 N N . GLU A 1 180 ? 36.142 24.685 -2.560 1.00 52.97 180 GLU A N 1
ATOM 1471 C CA . GLU A 1 180 ? 37.130 23.715 -3.048 1.00 52.97 180 GLU A CA 1
ATOM 1472 C C . GLU A 1 180 ? 37.587 22.786 -1.902 1.00 52.97 180 GLU A C 1
ATOM 1474 O O . GLU A 1 180 ? 38.300 23.207 -0.994 1.00 52.97 180 GLU A O 1
ATOM 1479 N N . GLY A 1 181 ? 37.155 21.517 -1.924 1.00 55.16 181 GLY A N 1
ATOM 1480 C CA . GLY A 1 181 ? 37.727 20.448 -1.093 1.00 55.16 181 GLY A CA 1
ATOM 1481 C C . GLY A 1 181 ? 36.889 19.878 0.061 1.00 55.16 181 GLY A C 1
ATOM 1482 O O . GLY A 1 181 ? 37.371 18.947 0.703 1.00 55.16 181 GLY A O 1
ATOM 1483 N N . LEU A 1 182 ? 35.660 20.345 0.334 1.00 48.09 182 LEU A N 1
ATOM 1484 C CA . LEU A 1 182 ? 34.792 19.722 1.355 1.00 48.09 182 LEU A CA 1
ATOM 1485 C C . LEU A 1 182 ? 33.561 19.045 0.726 1.00 48.09 182 LEU A C 1
ATOM 1487 O O . LEU A 1 182 ? 32.553 19.691 0.442 1.00 48.09 182 LEU A O 1
ATOM 1491 N N . GLU A 1 183 ? 33.633 17.727 0.524 1.00 53.56 183 GLU A N 1
ATOM 1492 C CA . GLU A 1 183 ? 32.510 16.911 0.047 1.00 53.56 183 GLU A CA 1
ATOM 1493 C C . GLU A 1 183 ? 31.642 16.446 1.228 1.00 53.56 183 GLU A C 1
ATOM 1495 O O . GLU A 1 183 ? 32.019 15.548 1.982 1.00 53.56 183 GLU A O 1
ATOM 1500 N N . ILE A 1 184 ? 30.456 17.034 1.411 1.00 51.34 184 ILE A N 1
ATOM 1501 C CA . ILE A 1 184 ? 29.486 16.525 2.392 1.00 51.34 184 ILE A CA 1
ATOM 1502 C C . ILE A 1 184 ? 28.705 15.379 1.740 1.00 51.34 184 ILE A C 1
ATOM 1504 O O . ILE A 1 184 ? 27.771 15.591 0.971 1.00 51.34 184 ILE A O 1
ATOM 1508 N N . VAL A 1 185 ? 29.109 14.147 2.050 1.00 53.34 185 VAL A N 1
ATOM 1509 C CA . VAL A 1 185 ? 28.400 12.916 1.673 1.00 53.34 185 VAL A CA 1
ATOM 1510 C C . VAL A 1 185 ? 27.022 12.896 2.344 1.00 53.34 185 VAL A C 1
ATOM 1512 O O . VAL A 1 185 ? 26.920 13.200 3.525 1.00 53.34 185 VAL A O 1
ATOM 1515 N N . LEU A 1 186 ? 25.988 12.481 1.603 1.00 53.47 186 LEU A N 1
ATOM 1516 C CA . LEU A 1 186 ? 24.554 12.291 1.921 1.00 53.47 186 LEU A CA 1
ATOM 1517 C C . LEU A 1 186 ? 24.125 11.762 3.317 1.00 53.47 186 LEU A C 1
ATOM 1519 O O . LEU A 1 186 ? 22.927 11.696 3.594 1.00 53.47 186 LEU A O 1
ATOM 1523 N N . GLY A 1 187 ? 25.044 11.399 4.211 1.00 59.31 187 GLY A N 1
ATOM 1524 C CA . GLY A 1 187 ? 24.761 10.953 5.580 1.00 59.31 187 GLY A CA 1
ATOM 1525 C C . GLY A 1 187 ? 23.878 11.896 6.425 1.00 59.31 187 GLY A C 1
ATOM 1526 O O . GLY A 1 187 ? 22.965 11.394 7.084 1.00 59.31 187 GLY A O 1
ATOM 1527 N N . PRO A 1 188 ? 24.051 13.237 6.393 1.00 64.75 188 PRO A N 1
ATOM 1528 C CA . PRO A 1 188 ? 23.256 14.162 7.209 1.00 64.75 188 PRO A CA 1
ATOM 1529 C C . PRO A 1 188 ? 21.760 14.145 6.883 1.00 64.75 188 PRO A C 1
ATOM 1531 O O . PRO A 1 188 ? 20.926 14.407 7.747 1.00 64.75 188 PRO A O 1
ATOM 1534 N N . LEU A 1 189 ? 21.408 13.827 5.639 1.00 68.75 189 LEU A N 1
ATOM 1535 C CA . LEU A 1 189 ? 20.049 13.970 5.137 1.00 68.75 189 LEU A CA 1
ATOM 1536 C C . LEU A 1 189 ? 19.188 12.731 5.434 1.00 68.75 189 LEU A C 1
ATOM 1538 O O . LEU A 1 189 ? 18.051 12.861 5.884 1.00 68.75 189 LEU A O 1
ATOM 1542 N N . TYR A 1 190 ? 19.761 11.530 5.316 1.00 74.38 190 TYR A N 1
ATOM 1543 C CA . TYR A 1 190 ? 19.137 10.313 5.850 1.00 74.38 190 TYR A CA 1
ATOM 1544 C C . TYR A 1 190 ? 18.974 10.388 7.374 1.00 74.38 190 TYR A C 1
ATOM 1546 O O . TYR A 1 190 ? 17.955 9.947 7.905 1.00 74.38 190 TYR A O 1
ATOM 1554 N N . PHE A 1 191 ? 19.940 10.987 8.078 1.00 76.75 191 PHE A N 1
ATOM 1555 C CA . PHE A 1 191 ? 19.828 11.235 9.515 1.00 76.75 191 PHE A CA 1
ATOM 1556 C C . PHE A 1 191 ? 18.694 12.219 9.843 1.00 76.75 191 PHE A C 1
ATOM 1558 O O . PHE A 1 191 ? 17.931 11.984 10.777 1.00 76.75 191 PHE A O 1
ATOM 1565 N N . LEU A 1 192 ? 18.505 13.269 9.038 1.00 82.12 192 LEU A N 1
ATOM 1566 C CA . LEU A 1 192 ? 17.377 14.191 9.188 1.00 82.12 192 LEU A CA 1
ATOM 1567 C C . LEU A 1 192 ? 16.023 13.482 9.012 1.00 82.12 192 LEU A C 1
ATOM 1569 O O . LEU A 1 192 ? 15.127 13.682 9.828 1.00 82.12 192 LEU A O 1
ATOM 1573 N N . ILE A 1 193 ? 15.873 12.616 8.003 1.00 84.94 193 ILE A N 1
ATOM 1574 C CA . ILE A 1 193 ? 14.638 11.835 7.796 1.00 84.94 193 ILE A CA 1
ATOM 1575 C C . ILE A 1 193 ? 14.369 10.905 8.983 1.00 84.94 193 ILE A C 1
ATOM 1577 O O . ILE A 1 193 ? 13.222 10.766 9.419 1.00 84.94 193 ILE A O 1
ATOM 1581 N N . LEU A 1 194 ? 15.417 10.293 9.540 1.00 85.81 194 LEU A N 1
ATOM 1582 C CA . LEU A 1 194 ? 15.308 9.483 10.750 1.00 85.81 194 LEU A CA 1
ATOM 1583 C C . LEU A 1 194 ? 14.788 10.321 11.927 1.00 85.81 194 LEU A C 1
ATOM 1585 O O . LEU A 1 194 ? 13.837 9.909 12.591 1.00 85.81 194 LEU A O 1
ATOM 1589 N N . LEU A 1 195 ? 15.344 11.518 12.141 1.00 89.12 195 LEU A N 1
ATOM 1590 C CA . LEU A 1 195 ? 14.880 12.438 13.184 1.00 89.12 195 LEU A CA 1
ATOM 1591 C C . LEU A 1 195 ? 13.428 12.883 12.969 1.00 89.12 195 LEU A C 1
ATOM 1593 O O . LEU A 1 195 ? 12.660 12.902 13.929 1.00 89.12 195 LEU A O 1
ATOM 1597 N N . ILE A 1 196 ? 13.029 13.189 11.731 1.00 89.50 196 ILE A N 1
ATOM 1598 C CA . ILE A 1 196 ? 11.644 13.556 11.392 1.00 89.50 196 ILE A CA 1
ATOM 1599 C C . ILE A 1 196 ? 10.692 12.394 11.696 1.00 89.50 196 ILE A C 1
ATOM 1601 O O . ILE A 1 196 ? 9.657 12.592 12.329 1.00 89.50 196 ILE A O 1
ATOM 1605 N N . SER A 1 197 ? 11.057 11.172 11.305 1.00 89.69 197 SER A N 1
ATOM 1606 C CA . SER A 1 197 ? 10.231 9.973 11.510 1.00 89.69 197 SER A CA 1
ATOM 1607 C C . SER A 1 197 ? 10.048 9.655 12.996 1.00 89.69 197 SER A C 1
ATOM 1609 O O . SER A 1 197 ? 8.938 9.361 13.448 1.00 89.69 197 SER A O 1
ATOM 1611 N N . ILE A 1 198 ? 11.124 9.775 13.780 1.00 91.06 198 ILE A N 1
ATOM 1612 C CA . ILE A 1 198 ? 11.079 9.642 15.241 1.00 91.06 198 ILE A CA 1
ATOM 1613 C C . ILE A 1 198 ? 10.240 10.770 15.853 1.00 91.06 198 ILE A C 1
ATOM 1615 O O . ILE A 1 198 ? 9.408 10.503 16.716 1.00 91.06 198 ILE A O 1
ATOM 1619 N N . GLY A 1 199 ? 10.408 12.012 15.390 1.00 90.69 199 GLY A N 1
ATOM 1620 C CA . GLY A 1 199 ? 9.663 13.176 15.869 1.00 90.69 199 GLY A CA 1
ATOM 1621 C C . GLY A 1 199 ? 8.153 13.055 15.652 1.00 90.69 199 GLY A C 1
ATOM 1622 O O . GLY A 1 199 ? 7.383 13.278 16.586 1.00 90.69 199 GLY A O 1
ATOM 1623 N N . LEU A 1 200 ? 7.720 12.628 14.462 1.00 88.56 200 LEU A N 1
ATOM 1624 C CA . LEU A 1 200 ? 6.306 12.377 14.156 1.00 88.56 200 LEU A CA 1
ATOM 1625 C C . LEU A 1 200 ? 5.737 11.220 14.984 1.00 88.56 200 LEU A C 1
ATOM 1627 O O . LEU A 1 200 ? 4.636 11.321 15.522 1.00 88.56 200 LEU A O 1
ATOM 1631 N N . THR A 1 201 ? 6.511 10.149 15.168 1.00 89.12 201 THR A N 1
ATOM 1632 C CA . THR A 1 201 ? 6.100 9.027 16.026 1.00 89.12 201 THR A CA 1
ATOM 1633 C C . THR A 1 201 ? 6.000 9.445 17.496 1.00 89.12 201 THR A C 1
ATOM 1635 O O . THR A 1 201 ? 5.097 9.017 18.214 1.00 89.12 201 THR A O 1
ATOM 1638 N N . PHE A 1 202 ? 6.891 10.320 17.963 1.00 89.62 202 PHE A N 1
ATOM 1639 C CA . PHE A 1 202 ? 6.820 10.882 19.309 1.00 89.62 202 PHE A CA 1
ATOM 1640 C C . PHE A 1 202 ? 5.608 11.807 19.478 1.00 89.62 202 PHE A C 1
ATOM 1642 O O . PHE A 1 202 ? 4.954 11.773 20.521 1.00 89.62 202 PHE A O 1
ATOM 1649 N N . ALA A 1 203 ? 5.266 12.591 18.451 1.00 87.81 203 ALA A N 1
ATOM 1650 C CA . ALA A 1 203 ? 4.051 13.400 18.438 1.00 87.81 203 ALA A CA 1
ATOM 1651 C C . ALA A 1 203 ? 2.794 12.525 18.555 1.00 87.81 203 ALA A C 1
ATOM 1653 O O . ALA A 1 203 ? 1.940 12.817 19.387 1.00 87.81 203 ALA A O 1
ATOM 1654 N N . LEU A 1 204 ? 2.733 11.411 17.818 1.00 87.00 204 LEU A N 1
ATOM 1655 C CA . LEU A 1 204 ? 1.672 10.408 17.945 1.00 87.00 204 LEU A CA 1
ATOM 1656 C C . LEU A 1 204 ? 1.597 9.827 19.368 1.00 87.00 204 LEU A C 1
ATOM 1658 O O . LEU A 1 204 ? 0.509 9.675 19.913 1.00 87.00 204 LEU A O 1
ATOM 1662 N N . TYR A 1 205 ? 2.741 9.517 19.986 1.00 85.31 205 TYR A N 1
ATOM 1663 C CA . TYR A 1 205 ? 2.778 8.985 21.351 1.00 85.31 205 TYR A CA 1
ATOM 1664 C C . TYR A 1 205 ? 2.284 9.996 22.397 1.00 85.31 205 TYR A C 1
ATOM 1666 O O . TYR A 1 205 ? 1.573 9.623 23.329 1.00 85.31 205 TYR A O 1
ATOM 1674 N N . LYS A 1 206 ? 2.659 11.273 22.259 1.00 86.62 206 LYS A N 1
ATOM 1675 C CA . LYS A 1 206 ? 2.339 12.321 23.238 1.00 86.62 206 LYS A CA 1
ATOM 1676 C C . LYS A 1 206 ? 0.945 12.926 23.041 1.00 86.62 206 LYS A C 1
ATOM 1678 O O . LYS A 1 206 ? 0.315 13.305 24.026 1.00 86.62 206 LYS A O 1
ATOM 1683 N N . PHE A 1 207 ? 0.473 13.011 21.798 1.00 83.81 207 PHE A N 1
ATOM 1684 C CA . PHE A 1 207 ? -0.792 13.642 21.416 1.00 83.81 207 PHE A CA 1
ATOM 1685 C C . PHE A 1 207 ? -1.571 12.771 20.407 1.00 83.81 207 PHE A C 1
ATOM 1687 O O . PHE A 1 207 ? -1.673 13.134 19.232 1.00 83.81 207 PHE A O 1
ATOM 1694 N N . PRO A 1 208 ? -2.133 11.622 20.834 1.00 79.62 208 PRO A N 1
ATOM 1695 C CA . PRO A 1 208 ? -2.927 10.746 19.972 1.00 79.62 208 PRO A CA 1
ATOM 1696 C C . PRO A 1 208 ? -4.342 11.312 19.758 1.00 79.62 208 PRO A C 1
ATOM 1698 O O . PRO A 1 208 ? -5.335 10.729 20.188 1.00 79.62 208 PRO A O 1
ATOM 1701 N N . GLU A 1 209 ? -4.442 12.478 19.123 1.00 83.69 209 GLU A N 1
ATOM 1702 C CA . GLU A 1 209 ? -5.716 13.003 18.622 1.00 83.69 209 GLU A CA 1
ATOM 1703 C C . GLU A 1 209 ? -6.105 12.299 17.316 1.00 83.69 209 GLU A C 1
ATOM 1705 O O . GLU A 1 209 ? -5.241 11.841 16.565 1.00 83.69 209 GLU A O 1
ATOM 1710 N N . TRP A 1 210 ? -7.406 12.242 17.018 1.00 80.69 210 TRP A N 1
ATOM 1711 C CA . TRP A 1 210 ? -7.943 11.489 15.874 1.00 80.69 210 TRP A CA 1
ATOM 1712 C C . TRP A 1 210 ? -7.280 11.875 14.541 1.00 80.69 210 TRP A C 1
ATOM 1714 O O . TRP A 1 210 ? -6.883 11.005 13.776 1.00 80.69 210 TRP A O 1
ATOM 1724 N N . TYR A 1 211 ? -7.050 13.169 14.299 1.00 83.25 211 TYR A N 1
ATOM 1725 C CA . TYR A 1 211 ? -6.417 13.642 13.066 1.00 83.25 211 TYR A CA 1
ATOM 1726 C C . TYR A 1 211 ? -4.928 13.269 12.985 1.00 83.25 211 TYR A C 1
ATOM 1728 O O . TYR A 1 211 ? -4.422 13.009 11.896 1.00 83.25 211 TYR A O 1
ATOM 1736 N N . VAL A 1 212 ? -4.210 13.210 14.116 1.00 86.81 212 VAL A N 1
ATOM 1737 C CA . VAL A 1 212 ? -2.799 12.775 14.153 1.00 86.81 212 VAL A CA 1
ATOM 1738 C C . VAL A 1 212 ? -2.714 11.289 13.830 1.00 86.81 212 VAL A C 1
ATOM 1740 O O . VAL A 1 212 ? -1.852 10.870 13.052 1.00 86.81 212 VAL A O 1
ATOM 1743 N N . ILE A 1 213 ? -3.627 10.508 14.410 1.00 84.12 213 ILE A N 1
ATOM 1744 C CA . ILE A 1 213 ? -3.755 9.073 14.173 1.00 84.12 213 ILE A CA 1
ATOM 1745 C C . ILE A 1 213 ? -4.070 8.808 12.700 1.00 84.12 213 ILE A C 1
ATOM 1747 O O . ILE A 1 213 ? -3.363 8.023 12.072 1.00 84.12 213 ILE A O 1
ATOM 1751 N N . ASP A 1 214 ? -5.058 9.500 12.135 1.00 87.69 214 ASP A N 1
ATOM 1752 C CA . ASP A 1 214 ? -5.499 9.294 10.757 1.00 87.69 214 ASP A CA 1
ATOM 1753 C C . ASP A 1 214 ? -4.444 9.718 9.738 1.00 87.69 214 ASP A C 1
ATOM 1755 O O . ASP A 1 214 ? -4.147 8.957 8.821 1.00 87.69 214 ASP A O 1
ATOM 1759 N N . ILE A 1 215 ? -3.810 10.883 9.911 1.00 88.62 215 ILE A N 1
ATOM 1760 C CA . ILE A 1 215 ? -2.723 11.329 9.023 1.00 88.62 215 ILE A CA 1
ATOM 1761 C C . ILE A 1 215 ? -1.561 10.330 9.066 1.00 88.62 215 ILE A C 1
ATOM 1763 O O . ILE A 1 215 ? -1.054 9.919 8.022 1.00 88.62 215 ILE A O 1
ATOM 1767 N N . THR A 1 216 ? -1.165 9.894 10.265 1.00 88.12 216 THR A N 1
ATOM 1768 C CA . THR A 1 216 ? -0.125 8.870 10.443 1.00 88.12 216 THR A CA 1
ATOM 1769 C C . THR A 1 216 ? -0.528 7.563 9.764 1.00 88.12 216 THR A C 1
ATOM 1771 O O . THR A 1 216 ? 0.262 6.979 9.023 1.00 88.12 216 THR A O 1
ATOM 1774 N N . GLY A 1 217 ? -1.767 7.121 9.978 1.00 87.75 217 GLY A N 1
ATOM 1775 C CA . GLY A 1 217 ? -2.328 5.915 9.387 1.00 87.75 217 GLY A CA 1
ATOM 1776 C C . GLY A 1 217 ? -2.357 5.964 7.861 1.00 87.75 217 GLY A C 1
ATOM 1777 O O . GLY A 1 217 ? -1.973 4.988 7.223 1.00 87.75 217 GLY A O 1
ATOM 1778 N N . ILE A 1 218 ? -2.723 7.103 7.269 1.00 90.19 218 ILE A N 1
ATOM 1779 C CA . ILE A 1 218 ? -2.713 7.318 5.816 1.00 90.19 218 ILE A CA 1
ATOM 1780 C C . ILE A 1 218 ? -1.283 7.257 5.269 1.00 90.19 218 ILE A C 1
ATOM 1782 O O . ILE A 1 218 ? -1.052 6.566 4.280 1.00 90.19 218 ILE A O 1
ATOM 1786 N N . ILE A 1 219 ? -0.313 7.918 5.912 1.00 89.69 219 ILE A N 1
ATOM 1787 C CA . ILE A 1 219 ? 1.097 7.898 5.479 1.00 89.69 219 ILE A CA 1
ATOM 1788 C C . ILE A 1 219 ? 1.655 6.471 5.524 1.00 89.69 219 ILE A C 1
ATOM 1790 O O . ILE A 1 219 ? 2.213 5.984 4.540 1.00 89.69 219 ILE A O 1
ATOM 1794 N N . VAL A 1 220 ? 1.483 5.781 6.655 1.00 89.00 220 VAL A N 1
ATOM 1795 C CA . VAL A 1 220 ? 1.963 4.403 6.835 1.00 89.00 220 VAL A CA 1
ATOM 1796 C C . VAL A 1 220 ? 1.230 3.444 5.899 1.00 89.00 220 VAL A C 1
ATOM 1798 O O . VAL A 1 220 ? 1.858 2.568 5.309 1.00 89.00 220 VAL A O 1
ATOM 1801 N N . GLY A 1 221 ? -0.081 3.618 5.727 1.00 88.88 221 GLY A N 1
ATOM 1802 C CA . GLY A 1 221 ? -0.915 2.804 4.851 1.00 88.88 221 GLY A CA 1
ATOM 1803 C C . GLY A 1 221 ? -0.546 2.957 3.378 1.00 88.88 221 GLY A C 1
ATOM 1804 O O . GLY A 1 221 ? -0.338 1.954 2.702 1.00 88.88 221 GLY A O 1
ATOM 1805 N N . ALA A 1 222 ? -0.379 4.188 2.890 1.00 89.38 222 ALA A N 1
ATOM 1806 C CA . ALA A 1 222 ? 0.080 4.460 1.528 1.00 89.38 222 ALA A CA 1
ATOM 1807 C C . ALA A 1 222 ? 1.501 3.921 1.293 1.00 89.38 222 ALA A C 1
ATOM 1809 O O . ALA A 1 222 ? 1.781 3.300 0.267 1.00 89.38 222 ALA A O 1
ATOM 1810 N N . GLY A 1 223 ? 2.384 4.082 2.280 1.00 86.69 223 GLY A N 1
ATOM 1811 C CA . GLY A 1 223 ? 3.716 3.488 2.283 1.00 86.69 223 GLY A CA 1
ATOM 1812 C C . GLY A 1 223 ? 3.706 1.971 2.156 1.00 86.69 223 GLY A C 1
ATOM 1813 O O . GLY A 1 223 ? 4.331 1.403 1.266 1.00 86.69 223 GLY A O 1
ATOM 1814 N N . ALA A 1 224 ? 2.941 1.305 3.014 1.00 85.81 224 ALA A N 1
ATOM 1815 C CA . ALA A 1 224 ? 2.788 -0.139 2.976 1.00 85.81 224 ALA A CA 1
ATOM 1816 C C . ALA A 1 224 ? 2.168 -0.612 1.654 1.00 85.81 224 ALA A C 1
ATOM 1818 O O . ALA A 1 224 ? 2.688 -1.536 1.031 1.00 85.81 224 ALA A O 1
ATOM 1819 N N . ALA A 1 225 ? 1.097 0.044 1.198 1.00 90.06 225 ALA A N 1
ATOM 1820 C CA . ALA A 1 225 ? 0.426 -0.287 -0.054 1.00 90.06 225 ALA A CA 1
ATOM 1821 C C . ALA A 1 225 ? 1.364 -0.142 -1.259 1.00 90.06 225 ALA A C 1
ATOM 1823 O O . ALA A 1 225 ? 1.391 -1.020 -2.116 1.00 90.06 225 ALA A O 1
ATOM 1824 N N . SER A 1 226 ? 2.170 0.924 -1.304 1.00 87.12 226 SER A N 1
ATOM 1825 C CA . SER A 1 226 ? 3.147 1.136 -2.377 1.00 87.12 226 SER A CA 1
ATOM 1826 C C . SER A 1 226 ? 4.242 0.067 -2.380 1.00 87.12 226 SER A C 1
ATOM 1828 O O . SER A 1 226 ? 4.467 -0.579 -3.401 1.00 87.12 226 SER A O 1
ATOM 1830 N N . MET A 1 227 ? 4.868 -0.196 -1.229 1.00 82.94 227 MET A N 1
ATOM 1831 C CA . MET A 1 227 ? 5.916 -1.214 -1.109 1.00 82.94 227 MET A CA 1
ATOM 1832 C C . MET A 1 227 ? 5.420 -2.608 -1.505 1.00 82.94 227 MET A C 1
ATOM 1834 O O . MET A 1 227 ? 6.087 -3.342 -2.238 1.00 82.94 227 MET A O 1
ATOM 1838 N N . PHE A 1 228 ? 4.242 -2.990 -1.020 1.00 84.12 228 PHE A N 1
ATOM 1839 C CA . PHE A 1 228 ? 3.696 -4.320 -1.252 1.00 84.12 228 PHE A CA 1
ATOM 1840 C C . PHE A 1 228 ? 3.058 -4.465 -2.633 1.00 84.12 228 PHE A C 1
ATOM 1842 O O . PHE A 1 228 ? 3.228 -5.509 -3.258 1.00 84.12 228 PHE A O 1
ATOM 1849 N N . GLY A 1 229 ? 2.425 -3.415 -3.156 1.00 85.81 229 GLY A N 1
ATOM 1850 C CA . GLY A 1 229 ? 1.862 -3.405 -4.505 1.00 85.81 229 GLY A CA 1
ATOM 1851 C C . GLY A 1 229 ? 2.923 -3.497 -5.606 1.00 85.81 229 GLY A C 1
ATOM 1852 O O . GLY A 1 229 ? 2.691 -4.151 -6.613 1.00 85.81 229 GLY A O 1
ATOM 1853 N N . ILE A 1 230 ? 4.120 -2.933 -5.400 1.00 82.31 230 ILE A N 1
ATOM 1854 C CA . ILE A 1 230 ? 5.261 -3.107 -6.325 1.00 82.31 230 ILE A CA 1
ATOM 1855 C C . ILE A 1 230 ? 5.892 -4.510 -6.190 1.00 82.31 230 ILE A C 1
ATOM 1857 O O . ILE A 1 230 ? 6.575 -4.992 -7.096 1.00 82.31 230 ILE A O 1
ATOM 1861 N N . SER A 1 231 ? 5.674 -5.184 -5.057 1.00 81.19 231 SER A N 1
ATOM 1862 C CA . SER A 1 231 ? 6.267 -6.494 -4.756 1.00 81.19 231 SER A CA 1
ATOM 1863 C C . SER A 1 231 ? 5.453 -7.684 -5.266 1.00 81.19 231 SER A C 1
ATOM 1865 O O . SER A 1 231 ? 5.999 -8.781 -5.359 1.00 81.19 231 SER A O 1
ATOM 1867 N N . LEU A 1 232 ? 4.171 -7.493 -5.575 1.00 83.50 232 LEU A N 1
ATOM 1868 C CA . LEU A 1 232 ? 3.276 -8.531 -6.082 1.00 83.50 232 LEU A CA 1
ATOM 1869 C C . LEU A 1 232 ? 2.708 -8.087 -7.429 1.00 83.50 232 LEU A C 1
ATOM 1871 O O . LEU A 1 232 ? 2.104 -7.020 -7.529 1.00 83.50 232 LEU A O 1
ATOM 1875 N N . ALA A 1 233 ? 2.877 -8.908 -8.464 1.00 86.69 233 ALA A N 1
ATOM 1876 C CA . ALA A 1 233 ? 2.243 -8.669 -9.755 1.00 86.69 233 ALA A CA 1
ATOM 1877 C C . ALA A 1 233 ? 0.715 -8.852 -9.665 1.00 86.69 233 ALA A C 1
ATOM 1879 O O . ALA A 1 233 ? 0.159 -9.196 -8.613 1.00 86.69 233 ALA A O 1
ATOM 1880 N N . ILE A 1 234 ? 0.026 -8.644 -10.784 1.00 89.75 234 ILE A N 1
ATOM 1881 C CA . ILE A 1 234 ? -1.440 -8.627 -10.857 1.00 89.75 234 ILE A CA 1
ATOM 1882 C C . ILE A 1 234 ? -2.031 -9.960 -10.381 1.00 89.75 234 ILE A C 1
ATOM 1884 O O . ILE A 1 234 ? -2.861 -9.964 -9.472 1.00 89.75 234 ILE A O 1
ATOM 1888 N N . ILE A 1 235 ? -1.575 -11.095 -10.932 1.00 90.44 235 ILE A N 1
ATOM 1889 C CA . ILE A 1 235 ? -2.135 -12.421 -10.613 1.00 90.44 235 ILE A CA 1
ATOM 1890 C C . ILE A 1 235 ? -1.974 -12.757 -9.119 1.00 90.44 235 ILE A C 1
ATOM 1892 O O . ILE A 1 235 ? -2.991 -13.032 -8.474 1.00 90.44 235 ILE A O 1
ATOM 1896 N N . PRO A 1 236 ? -0.766 -12.689 -8.513 1.00 89.88 236 PRO A N 1
ATOM 1897 C CA . PRO A 1 236 ? -0.620 -12.917 -7.075 1.00 89.88 236 PRO A CA 1
ATOM 1898 C C . PRO A 1 236 ? -1.462 -11.963 -6.224 1.00 89.88 236 PRO A C 1
ATOM 1900 O O . PRO A 1 236 ? -2.051 -12.388 -5.230 1.00 89.88 236 PRO A O 1
ATOM 1903 N N . THR A 1 237 ? -1.576 -10.693 -6.625 1.00 92.56 237 THR A N 1
ATOM 1904 C CA . THR A 1 237 ? -2.388 -9.706 -5.899 1.00 92.56 237 THR A CA 1
ATOM 1905 C C . THR A 1 237 ? -3.876 -10.052 -5.949 1.00 92.56 237 THR A C 1
ATOM 1907 O O . THR A 1 237 ? -4.540 -10.025 -4.915 1.00 92.56 237 THR A O 1
ATOM 1910 N N . LEU A 1 238 ? -4.409 -10.450 -7.109 1.00 93.94 238 LEU A N 1
ATOM 1911 C CA . LEU A 1 238 ? -5.802 -10.891 -7.243 1.00 93.94 238 LEU A CA 1
ATOM 1912 C C . LEU A 1 238 ? -6.099 -12.109 -6.361 1.00 93.94 238 LEU A C 1
ATOM 1914 O O . LEU A 1 238 ? -7.095 -12.111 -5.634 1.00 93.94 238 LEU A O 1
ATOM 1918 N N . ILE A 1 239 ? -5.219 -13.116 -6.372 1.00 93.81 239 ILE A N 1
ATOM 1919 C CA . ILE A 1 239 ? -5.360 -14.307 -5.521 1.00 93.81 239 ILE A CA 1
ATOM 1920 C C . ILE A 1 239 ? -5.353 -13.902 -4.043 1.00 93.81 239 ILE A C 1
ATOM 1922 O O . ILE A 1 239 ? -6.234 -14.321 -3.291 1.00 93.81 239 ILE A O 1
ATOM 1926 N N . LEU A 1 240 ? -4.404 -13.056 -3.630 1.00 92.00 240 LEU A N 1
ATOM 1927 C CA . LEU A 1 240 ? -4.308 -12.562 -2.256 1.00 92.00 240 LEU A CA 1
ATOM 1928 C C . LEU A 1 240 ? -5.599 -11.852 -1.820 1.00 92.00 240 LEU A C 1
ATOM 1930 O O . LEU A 1 240 ? -6.126 -12.147 -0.747 1.00 92.00 240 LEU A O 1
ATOM 1934 N N . LEU A 1 241 ? -6.141 -10.957 -2.651 1.00 94.06 241 LEU A N 1
ATOM 1935 C CA . LEU A 1 241 ? -7.365 -10.215 -2.341 1.00 94.06 241 LEU A CA 1
ATOM 1936 C C . LEU A 1 241 ? -8.591 -11.119 -2.207 1.00 94.06 241 LEU A C 1
ATOM 1938 O O . LEU A 1 241 ? -9.400 -10.910 -1.299 1.00 94.06 241 LEU A O 1
ATOM 1942 N N . VAL A 1 242 ? -8.723 -12.126 -3.072 1.00 94.62 242 VAL A N 1
ATOM 1943 C CA . VAL A 1 242 ? -9.821 -13.099 -3.001 1.00 94.62 242 VAL A CA 1
ATOM 1944 C C . VAL A 1 242 ? -9.698 -13.956 -1.742 1.00 94.62 242 VAL A C 1
ATOM 1946 O O . VAL A 1 242 ? -10.674 -14.104 -1.007 1.00 94.62 242 VAL A O 1
ATOM 1949 N N . VAL A 1 243 ? -8.503 -14.472 -1.442 1.00 92.88 243 VAL A N 1
ATOM 1950 C CA . VAL A 1 243 ? -8.259 -15.280 -0.235 1.00 92.88 243 VAL A CA 1
ATOM 1951 C C . VAL A 1 243 ? -8.556 -14.478 1.033 1.00 92.88 243 VAL A C 1
ATOM 1953 O O . VAL A 1 243 ? -9.238 -14.984 1.926 1.00 92.88 243 VAL A O 1
ATOM 1956 N N . LEU A 1 244 ? -8.110 -13.221 1.108 1.00 90.38 244 LEU A N 1
ATOM 1957 C CA . LEU A 1 244 ? -8.371 -12.349 2.256 1.00 90.38 244 LEU A CA 1
ATOM 1958 C C . LEU A 1 244 ? -9.853 -11.981 2.393 1.00 90.38 244 LEU A C 1
ATOM 1960 O O . LEU A 1 244 ? -10.370 -11.975 3.508 1.00 90.38 244 LEU A O 1
ATOM 1964 N N . ALA A 1 245 ? -10.555 -11.738 1.285 1.00 91.62 245 ALA A N 1
ATOM 1965 C CA . ALA A 1 245 ? -11.997 -11.502 1.305 1.00 91.62 245 ALA A CA 1
ATOM 1966 C C . ALA A 1 245 ? -12.767 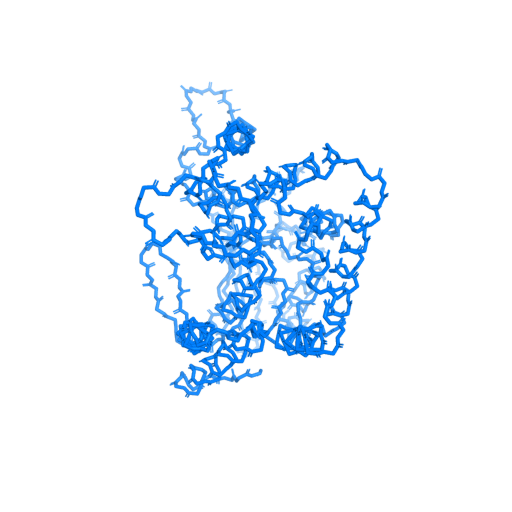-12.725 1.833 1.00 91.62 245 ALA A C 1
ATOM 1968 O O . ALA A 1 245 ? -13.652 -12.589 2.678 1.00 91.62 245 ALA A O 1
ATOM 1969 N N . VAL A 1 246 ? -12.406 -13.933 1.383 1.00 91.56 246 VAL A N 1
ATOM 1970 C CA . VAL A 1 246 ? -13.013 -15.182 1.873 1.00 91.56 246 VAL A CA 1
ATOM 1971 C C . VAL A 1 246 ? -12.698 -15.396 3.354 1.00 91.56 246 VAL A C 1
ATOM 1973 O O . VAL A 1 246 ? -13.591 -15.756 4.124 1.00 91.56 246 VAL A O 1
ATOM 1976 N N . TYR A 1 247 ? -11.456 -15.143 3.771 1.00 87.31 247 TYR A N 1
ATOM 1977 C CA . TYR A 1 247 ? -11.056 -15.231 5.173 1.00 87.31 247 TYR A CA 1
ATOM 1978 C C . TYR A 1 247 ? -11.875 -14.284 6.061 1.00 87.31 247 TYR A C 1
ATOM 1980 O O . TYR A 1 247 ? -12.420 -14.735 7.067 1.00 87.31 247 TYR A O 1
ATOM 1988 N N . ASP A 1 248 ? -12.024 -13.013 5.675 1.00 86.12 248 ASP A N 1
ATOM 1989 C CA . ASP A 1 248 ? -12.797 -12.013 6.426 1.00 86.12 248 ASP A CA 1
ATOM 1990 C C . ASP A 1 248 ? -14.280 -12.390 6.522 1.00 86.12 248 ASP A C 1
ATOM 1992 O O . ASP A 1 248 ? -14.872 -12.381 7.602 1.00 86.12 248 ASP A O 1
ATOM 1996 N N . TYR A 1 249 ? -14.866 -12.855 5.415 1.00 87.25 249 TYR A N 1
ATOM 1997 C CA . TYR A 1 249 ? -16.234 -13.367 5.405 1.00 87.25 249 TYR A CA 1
ATOM 1998 C C . TYR A 1 249 ? -16.421 -14.521 6.407 1.00 87.25 249 TYR A C 1
ATOM 2000 O O . TYR A 1 249 ? -17.356 -14.517 7.212 1.00 87.25 249 TYR A O 1
ATOM 2008 N N . ILE A 1 250 ? -15.512 -15.502 6.414 1.00 86.38 250 ILE A N 1
ATOM 2009 C CA . ILE A 1 250 ? -15.569 -16.626 7.361 1.00 86.38 250 ILE A CA 1
ATOM 2010 C C . ILE A 1 250 ? -15.356 -16.135 8.801 1.00 86.38 250 ILE A C 1
ATOM 2012 O O . ILE A 1 250 ? -16.061 -16.582 9.713 1.00 86.38 250 ILE A O 1
ATOM 2016 N N . ALA A 1 251 ? -14.416 -15.216 9.017 1.00 78.31 251 ALA A N 1
ATOM 2017 C CA . ALA A 1 251 ? -14.089 -14.688 10.335 1.00 78.31 251 ALA A CA 1
ATOM 2018 C C . ALA A 1 251 ? -15.265 -13.921 10.966 1.00 78.31 251 ALA A C 1
ATOM 2020 O O . ALA A 1 251 ? -15.540 -14.070 12.160 1.00 78.31 251 ALA A O 1
ATOM 2021 N N . VAL A 1 252 ? -15.997 -13.146 10.165 1.00 75.81 252 VAL A N 1
ATOM 2022 C CA . VAL A 1 252 ? -17.134 -12.340 10.625 1.00 75.81 252 VAL A CA 1
ATOM 2023 C C . VAL A 1 252 ? -18.389 -13.188 10.820 1.00 75.81 252 VAL A C 1
ATOM 2025 O O . VAL A 1 252 ? -19.001 -13.144 11.889 1.00 75.81 252 VAL A O 1
ATOM 2028 N N . TYR A 1 253 ? -18.774 -13.989 9.823 1.00 79.06 253 TYR A N 1
ATOM 2029 C CA . TYR A 1 253 ? -20.058 -14.697 9.856 1.00 79.06 253 TYR A CA 1
ATOM 2030 C C . TYR A 1 253 ? -20.012 -16.026 10.605 1.00 79.06 253 TYR A C 1
ATOM 2032 O O . TYR A 1 253 ? -21.004 -16.404 11.232 1.00 79.06 253 TYR A O 1
ATOM 2040 N N . ARG A 1 254 ? -18.882 -16.743 10.550 1.00 78.56 254 ARG A N 1
ATOM 2041 C CA . ARG A 1 254 ? -18.769 -18.091 11.121 1.00 78.56 254 ARG A CA 1
ATOM 2042 C C . ARG A 1 254 ? -18.108 -18.086 12.492 1.00 78.56 254 ARG A C 1
ATOM 2044 O O . ARG A 1 254 ? -18.686 -18.623 13.430 1.00 78.56 254 ARG A O 1
ATOM 2051 N N . THR A 1 255 ? -16.907 -17.516 12.617 1.00 71.62 255 THR A N 1
ATOM 2052 C CA . THR A 1 255 ? -16.119 -17.650 13.859 1.00 71.62 255 THR A CA 1
ATOM 2053 C C . THR A 1 255 ? -16.386 -16.544 14.873 1.00 71.62 255 THR A C 1
ATOM 2055 O O . THR A 1 255 ? -16.136 -16.755 16.057 1.00 71.62 255 THR A O 1
ATOM 2058 N N . LYS A 1 256 ? -16.874 -15.371 14.438 1.00 66.50 256 LYS A N 1
ATOM 2059 C CA . LYS A 1 256 ? -17.070 -14.162 15.266 1.00 66.50 256 LYS A CA 1
ATOM 2060 C C . LYS A 1 256 ? -15.831 -13.769 16.092 1.00 66.50 256 LYS A C 1
ATOM 2062 O O . LYS A 1 256 ? -15.929 -12.958 17.011 1.00 66.50 256 LYS A O 1
ATOM 2067 N N . HIS A 1 257 ? -14.651 -14.299 15.758 1.00 56.75 257 HIS A N 1
ATOM 2068 C CA . HIS A 1 257 ? -13.420 -14.131 16.537 1.00 56.75 257 HIS A CA 1
ATOM 2069 C C . HIS A 1 257 ? -12.929 -12.672 16.521 1.00 56.75 257 HIS A C 1
ATOM 2071 O O . HIS A 1 257 ? -12.257 -12.213 17.441 1.00 56.75 257 HIS A O 1
ATOM 2077 N N . MET A 1 258 ? -13.326 -11.910 15.500 1.00 56.47 258 MET A N 1
ATOM 2078 C CA . MET A 1 258 ? -13.028 -10.484 15.364 1.00 56.47 258 MET A CA 1
ATOM 2079 C C . MET A 1 258 ? -13.659 -9.629 16.481 1.00 56.47 258 MET A C 1
ATOM 2081 O O . MET A 1 258 ? -13.083 -8.619 16.877 1.00 56.47 258 MET A O 1
ATOM 2085 N N . VAL A 1 259 ? -14.792 -10.066 17.051 1.00 54.81 259 VAL A N 1
ATOM 2086 C CA . VAL A 1 259 ? -15.476 -9.368 18.157 1.00 54.81 259 VAL A CA 1
ATOM 2087 C C . VAL A 1 259 ? -14.676 -9.474 19.462 1.00 54.81 259 VAL A C 1
ATOM 2089 O O . VAL A 1 259 ? -14.610 -8.509 20.216 1.00 54.81 259 VAL A O 1
ATOM 2092 N N . ALA A 1 260 ? -14.001 -10.604 19.695 1.00 49.25 260 ALA A N 1
ATOM 2093 C CA . ALA A 1 260 ? -13.182 -10.827 20.890 1.00 49.25 260 ALA A CA 1
ATOM 2094 C C . ALA A 1 260 ? -11.828 -10.088 20.848 1.00 49.25 260 ALA A C 1
ATOM 2096 O O . ALA A 1 260 ? -11.251 -9.792 21.891 1.00 49.25 260 ALA A O 1
ATOM 2097 N N . LEU A 1 261 ? -11.312 -9.768 19.652 1.00 50.41 261 LEU A N 1
ATOM 2098 C CA . LEU A 1 261 ? -10.035 -9.060 19.486 1.00 50.41 261 LEU A CA 1
ATOM 2099 C C . LEU A 1 261 ? -10.160 -7.550 19.751 1.00 50.41 261 LEU A C 1
ATOM 2101 O O . LEU A 1 261 ? -9.226 -6.927 20.256 1.00 50.41 261 LEU A O 1
ATOM 2105 N N . ALA A 1 262 ? -11.322 -6.971 19.431 1.00 50.56 262 ALA A N 1
ATOM 2106 C CA . ALA A 1 262 ? -11.596 -5.552 19.632 1.00 50.56 262 ALA A CA 1
ATOM 2107 C C . ALA A 1 262 ? -11.484 -5.150 21.117 1.00 50.56 262 ALA A C 1
ATOM 2109 O O . ALA A 1 262 ? -10.899 -4.116 21.424 1.00 50.56 262 ALA A O 1
ATOM 2110 N N . GLU A 1 263 ? -11.950 -5.986 22.050 1.00 53.31 263 GLU A N 1
ATOM 2111 C CA . GLU A 1 263 ? -11.927 -5.679 23.492 1.00 53.31 263 GLU A CA 1
ATOM 2112 C C . GLU A 1 263 ? -10.505 -5.596 24.087 1.00 53.31 263 GLU A C 1
ATOM 2114 O O . GLU A 1 263 ? -10.294 -4.882 25.061 1.00 53.31 263 GLU A O 1
ATOM 2119 N N . GLY A 1 264 ? -9.507 -6.269 23.500 1.00 53.66 264 GLY A N 1
ATOM 2120 C CA . GLY A 1 264 ? -8.135 -6.290 24.034 1.00 53.66 264 GLY A CA 1
ATOM 2121 C C . GLY A 1 264 ? -7.204 -5.187 23.514 1.00 53.66 264 GLY A C 1
ATOM 2122 O O . GLY A 1 264 ? -6.182 -4.905 24.142 1.00 53.66 264 GLY A O 1
ATOM 2123 N N . VAL A 1 265 ? -7.521 -4.584 22.361 1.00 55.78 265 VAL A N 1
ATOM 2124 C CA . VAL A 1 265 ? -6.616 -3.667 21.636 1.00 55.78 265 VAL A CA 1
ATOM 2125 C C . VAL A 1 265 ? -7.151 -2.231 21.575 1.00 55.78 265 VAL A C 1
ATOM 2127 O O . VAL A 1 265 ? -6.352 -1.303 21.450 1.00 55.78 265 VAL A O 1
ATOM 2130 N N . MET A 1 266 ? -8.467 -2.018 21.716 1.00 53.19 266 MET A N 1
ATOM 2131 C CA . MET A 1 266 ? -9.076 -0.677 21.636 1.00 53.19 266 MET A CA 1
ATOM 2132 C C . MET A 1 266 ? -8.558 0.293 22.715 1.00 53.19 266 MET A C 1
ATOM 2134 O O . MET A 1 266 ? -8.392 1.477 22.432 1.00 53.19 266 MET A O 1
ATOM 2138 N N . ASP A 1 267 ? -8.174 -0.205 23.895 1.00 56.66 267 ASP A N 1
ATOM 2139 C CA . ASP A 1 267 ? -7.595 0.616 24.972 1.00 56.66 267 ASP A CA 1
ATOM 2140 C C . ASP A 1 267 ? -6.230 1.234 24.625 1.00 56.66 267 ASP A C 1
ATOM 2142 O O . ASP A 1 267 ? -5.782 2.168 25.290 1.00 56.66 267 ASP A O 1
ATOM 2146 N N . LEU A 1 268 ? -5.521 0.694 23.627 1.00 57.53 268 LEU A N 1
ATOM 2147 C CA . LEU A 1 268 ? -4.120 1.041 23.380 1.00 57.53 268 LEU A CA 1
ATOM 2148 C C . LEU A 1 268 ? -3.942 2.311 22.531 1.00 57.53 268 LEU A C 1
ATOM 2150 O O . LEU A 1 268 ? -2.811 2.777 22.407 1.00 57.53 268 LEU A O 1
ATOM 2154 N N . ARG A 1 269 ? -5.029 2.890 21.984 1.00 62.22 269 ARG A N 1
ATOM 2155 C CA . ARG A 1 269 ? -5.027 4.161 21.217 1.00 62.22 269 ARG A CA 1
ATOM 2156 C C . ARG A 1 269 ? -3.951 4.214 20.119 1.00 62.22 269 ARG A C 1
ATOM 2158 O O . ARG A 1 269 ? -3.258 5.212 19.945 1.00 62.22 269 ARG A O 1
ATOM 2165 N N . LEU A 1 270 ? -3.780 3.107 19.405 1.00 62.72 270 LEU A N 1
ATOM 2166 C CA . LEU A 1 270 ? -2.747 2.947 18.382 1.00 62.72 270 LEU A CA 1
ATOM 2167 C C . LEU A 1 270 ? -3.296 3.278 16.985 1.00 62.72 270 LEU A C 1
ATOM 2169 O O . LEU A 1 270 ? -4.480 3.035 16.741 1.00 62.72 270 LEU A O 1
ATOM 2173 N N . PRO A 1 271 ? -2.451 3.744 16.041 1.00 56.69 271 PRO A N 1
ATOM 2174 C CA . PRO A 1 271 ? -2.828 3.973 14.646 1.00 56.69 271 PRO A CA 1
ATOM 2175 C C . PRO A 1 271 ? -2.956 2.640 13.910 1.00 56.69 271 PRO A C 1
ATOM 2177 O O . PRO A 1 271 ? -2.135 2.279 13.076 1.00 56.69 271 PRO A O 1
ATOM 2180 N N . ILE A 1 272 ? -3.955 1.858 14.296 1.00 66.44 272 ILE A N 1
ATOM 2181 C CA . ILE A 1 272 ? -4.358 0.599 13.655 1.00 66.44 272 ILE A CA 1
ATOM 2182 C C . ILE A 1 272 ? -5.767 0.765 13.061 1.00 66.44 272 ILE A C 1
ATOM 2184 O O . ILE A 1 272 ? -6.176 0.003 12.184 1.00 66.44 272 ILE A O 1
ATOM 2188 N N . LEU A 1 273 ? -6.492 1.789 13.521 1.00 71.62 273 LEU A N 1
ATOM 2189 C CA . LEU A 1 273 ? -7.843 2.142 13.121 1.00 71.62 273 LEU A CA 1
ATOM 2190 C C . LEU A 1 273 ? -7.845 3.591 12.623 1.00 71.62 273 LEU A C 1
ATOM 2192 O O . LEU A 1 273 ? -7.274 4.456 13.283 1.00 71.62 273 LEU A O 1
ATOM 2196 N N . LEU A 1 274 ? -8.492 3.834 11.487 1.00 74.81 274 LEU A N 1
ATOM 2197 C CA . LEU A 1 274 ? -8.899 5.170 11.062 1.00 74.81 274 LEU A CA 1
ATOM 2198 C C . LEU A 1 274 ? -10.160 5.565 11.824 1.00 74.81 274 LEU A C 1
ATOM 2200 O O . LEU A 1 274 ? -11.070 4.741 11.980 1.00 74.81 274 LEU A O 1
ATOM 2204 N N . VAL A 1 275 ? -10.200 6.808 12.292 1.00 74.25 275 VAL A N 1
ATOM 2205 C CA . VAL A 1 275 ? -11.229 7.335 13.184 1.00 74.25 275 VAL A CA 1
ATOM 2206 C C . VAL A 1 275 ? -11.972 8.466 12.488 1.00 74.25 275 VAL A C 1
ATOM 2208 O O . VAL A 1 275 ? -11.517 9.602 12.460 1.00 74.25 275 VAL A O 1
ATOM 2211 N N . VAL A 1 276 ? -13.173 8.180 11.984 1.00 73.62 276 VAL A N 1
ATOM 2212 C CA . VAL A 1 276 ? -14.028 9.206 11.374 1.00 73.62 276 VAL A CA 1
ATOM 2213 C C . VAL A 1 276 ? -15.031 9.709 12.416 1.00 73.62 276 VAL A C 1
ATOM 2215 O O . VAL A 1 276 ? -15.968 8.975 12.760 1.00 73.62 276 VAL A O 1
ATOM 2218 N N . PRO A 1 277 ? -14.869 10.932 12.949 1.00 68.06 277 PRO A N 1
ATOM 2219 C CA . PRO A 1 277 ? -15.770 11.459 13.964 1.00 68.06 277 PRO A CA 1
ATOM 2220 C C . PRO A 1 277 ? -17.143 11.802 13.371 1.00 68.06 277 PRO A C 1
ATOM 2222 O O . PRO A 1 277 ? -17.238 12.320 12.258 1.00 68.06 277 PRO A O 1
ATOM 2225 N N . LYS A 1 278 ? -18.226 11.581 14.130 1.00 63.78 278 LYS A N 1
ATOM 2226 C CA . LYS A 1 278 ? -19.577 12.031 13.730 1.00 63.78 278 LYS A CA 1
ATOM 2227 C C . LYS A 1 278 ? -19.762 13.548 13.861 1.00 63.78 278 LYS A C 1
ATOM 2229 O O . LYS A 1 278 ? -20.630 14.123 13.204 1.00 63.78 278 LYS A O 1
ATOM 2234 N N . HIS A 1 279 ? -18.945 14.202 14.690 1.00 66.38 279 HIS A N 1
ATOM 2235 C CA . HIS A 1 279 ? -19.024 15.634 14.977 1.00 66.38 279 HIS A CA 1
ATOM 2236 C C . HIS A 1 279 ? -17.632 16.281 15.013 1.00 66.38 279 HIS A C 1
ATOM 2238 O O . HIS A 1 279 ? -16.673 15.704 15.512 1.00 66.38 279 HIS A O 1
ATOM 2244 N N . TRP A 1 280 ? -17.526 17.531 14.555 1.00 52.78 280 TRP A N 1
ATOM 2245 C CA . TRP A 1 280 ? -16.259 18.275 14.447 1.00 52.78 280 TRP A CA 1
ATOM 2246 C C . TRP A 1 280 ? -15.544 18.560 15.781 1.00 52.78 280 TRP A C 1
ATOM 2248 O O . TRP A 1 280 ? -14.370 18.914 15.776 1.00 52.78 280 TRP A O 1
ATOM 2258 N N . ARG A 1 281 ? -16.236 18.434 16.924 1.00 58.81 281 ARG A N 1
ATOM 2259 C CA . ARG A 1 281 ? -15.682 18.674 18.276 1.00 58.81 281 ARG A CA 1
ATOM 2260 C C . ARG A 1 281 ? -15.263 17.389 19.000 1.00 58.81 281 ARG A C 1
ATOM 2262 O O . ARG A 1 281 ? -15.041 17.421 20.206 1.00 58.81 281 ARG A O 1
ATOM 2269 N N . TYR A 1 282 ? -15.177 16.279 18.274 1.00 64.25 282 TYR A N 1
ATOM 2270 C CA . TYR A 1 282 ? -14.753 14.989 18.802 1.00 64.25 282 TYR A CA 1
ATOM 2271 C C . TYR A 1 282 ? -13.292 15.024 19.273 1.00 64.25 282 TYR A C 1
ATOM 2273 O O . TYR A 1 282 ? -12.414 15.496 18.547 1.00 64.25 282 TYR A O 1
ATOM 2281 N N . SER A 1 283 ? -13.029 14.492 20.468 1.00 61.75 283 SER A N 1
ATOM 2282 C CA . SER A 1 283 ? -11.676 14.266 20.983 1.00 61.75 283 SER A CA 1
ATOM 2283 C C . SER A 1 283 ? -11.511 12.798 21.347 1.00 61.75 283 SER A C 1
ATOM 2285 O O . SER A 1 283 ? -12.177 12.279 22.241 1.00 61.75 283 SER A O 1
ATOM 2287 N N . PHE A 1 284 ? -10.562 12.141 20.685 1.00 56.72 284 PHE A N 1
ATOM 2288 C CA . PHE A 1 284 ? -10.260 10.728 20.912 1.00 56.72 284 PHE A CA 1
ATOM 2289 C C . PHE A 1 284 ? -9.677 10.475 22.312 1.00 56.72 284 PHE A C 1
ATOM 2291 O O . PHE A 1 284 ? -9.787 9.382 22.867 1.00 56.72 284 PHE A O 1
ATOM 2298 N N . LEU A 1 285 ? -9.079 11.506 22.921 1.00 58.59 285 LEU A N 1
ATOM 2299 C CA . LEU A 1 285 ? -8.571 11.445 24.288 1.00 58.59 285 LEU A CA 1
ATOM 2300 C C . LEU A 1 285 ? -9.691 11.349 25.334 1.00 58.59 285 LEU A C 1
ATOM 2302 O O . LEU A 1 285 ? -9.456 10.761 26.396 1.00 58.59 285 LEU A O 1
ATOM 2306 N N . ALA A 1 286 ? -10.866 11.912 25.037 1.00 57.69 286 ALA A N 1
ATOM 2307 C CA . ALA A 1 286 ? -12.016 11.994 25.935 1.00 57.69 286 ALA A CA 1
ATOM 2308 C C . ALA A 1 286 ? -13.027 10.843 25.759 1.00 57.69 286 ALA A C 1
ATOM 2310 O O . ALA A 1 286 ? -13.833 10.618 26.663 1.00 57.69 286 ALA A O 1
ATOM 2311 N N . GLU A 1 287 ? -12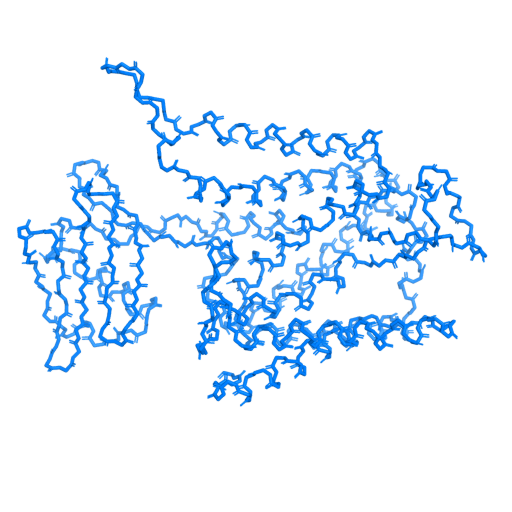.962 10.104 24.644 1.00 60.50 287 GLU A N 1
ATOM 2312 C CA . GLU A 1 287 ? -13.847 8.968 24.359 1.00 60.50 287 GLU A CA 1
ATOM 2313 C C . GLU A 1 287 ? -13.706 7.873 25.431 1.00 60.50 287 GLU A C 1
ATOM 2315 O O . GLU A 1 287 ? -12.607 7.371 25.707 1.00 60.50 287 GLU A O 1
ATOM 2320 N N . LYS A 1 288 ? -14.839 7.461 26.006 1.00 55.47 288 LYS A N 1
ATOM 2321 C CA . LYS A 1 288 ? -14.953 6.215 26.768 1.00 55.47 288 LYS A CA 1
ATOM 2322 C C . LYS A 1 288 ? -15.489 5.145 25.820 1.00 55.47 288 LYS A C 1
ATOM 2324 O O . LYS A 1 288 ? -16.563 5.318 25.260 1.00 55.47 288 LYS A O 1
ATOM 2329 N N . PHE A 1 289 ? -14.753 4.048 25.634 1.00 54.19 289 PHE A N 1
ATOM 2330 C CA . PHE A 1 289 ? -15.127 2.943 24.739 1.00 54.19 289 PHE A CA 1
ATOM 2331 C C . PHE A 1 289 ? -16.264 2.073 25.315 1.00 54.19 289 PHE A C 1
ATOM 2333 O O . PHE A 1 289 ? -16.113 0.858 25.446 1.00 54.19 289 PHE A O 1
ATOM 2340 N N . ASP A 1 290 ? -17.392 2.684 25.680 1.00 51.34 290 ASP A N 1
ATOM 2341 C CA . ASP A 1 290 ? -18.579 1.965 26.140 1.00 51.34 290 ASP A CA 1
ATOM 2342 C C . ASP A 1 290 ? -19.405 1.439 24.954 1.00 51.34 290 ASP A C 1
ATOM 2344 O O . ASP A 1 290 ? -19.391 1.988 23.849 1.00 51.34 290 ASP A O 1
ATOM 2348 N N . LYS A 1 291 ? -20.080 0.302 25.151 1.00 47.69 291 LYS A N 1
ATOM 2349 C CA . LYS A 1 291 ? -20.632 -0.514 24.050 1.00 47.69 291 LYS A CA 1
ATOM 2350 C C . LYS A 1 291 ? -21.829 0.107 23.315 1.00 47.69 291 LYS A C 1
ATOM 2352 O O . LYS A 1 291 ? -22.126 -0.355 22.214 1.00 47.69 291 LYS A O 1
ATOM 2357 N N . GLU A 1 292 ? -22.494 1.115 23.878 1.00 41.22 292 GLU A N 1
ATOM 2358 C CA . GLU A 1 292 ? -23.811 1.565 23.394 1.00 41.22 292 GLU A CA 1
ATOM 2359 C C . GLU A 1 292 ? -23.794 2.852 22.551 1.00 41.22 292 GLU A C 1
ATOM 2361 O O . GLU A 1 292 ? -24.622 2.977 21.651 1.00 41.22 292 GLU A O 1
ATOM 2366 N N . GLU A 1 293 ? -22.816 3.752 22.710 1.00 46.19 293 GLU A N 1
ATOM 2367 C CA . GLU A 1 293 ? -22.756 5.014 21.949 1.00 46.19 293 GLU A CA 1
ATOM 2368 C C . GLU A 1 293 ? -21.338 5.313 21.448 1.00 46.19 293 GLU A C 1
ATOM 2370 O O . GLU A 1 293 ? -20.595 6.098 22.024 1.00 46.19 293 GLU A O 1
ATOM 2375 N N . ARG A 1 294 ? -20.935 4.684 20.335 1.00 54.59 294 ARG A N 1
ATOM 2376 C CA . ARG A 1 294 ? -19.689 5.068 19.649 1.00 54.59 294 ARG A CA 1
ATOM 2377 C C . ARG A 1 294 ? -19.906 6.371 18.879 1.00 54.59 294 ARG A C 1
ATOM 2379 O O . ARG A 1 294 ? -20.683 6.399 17.911 1.00 54.59 294 ARG A O 1
ATOM 2386 N N . GLU A 1 295 ? -19.206 7.433 19.273 1.00 55.81 295 GLU A N 1
ATOM 2387 C CA . GLU A 1 295 ? -19.273 8.752 18.627 1.00 55.81 295 GLU A CA 1
ATOM 2388 C C . GLU A 1 295 ? -18.382 8.851 17.373 1.00 55.81 295 GLU A C 1
ATOM 2390 O O . GLU A 1 295 ? -18.513 9.788 16.580 1.00 55.81 295 GLU A O 1
ATOM 2395 N N . ALA A 1 296 ? -17.539 7.843 17.126 1.00 57.69 296 ALA A N 1
ATOM 2396 C CA . ALA A 1 296 ? -16.720 7.725 15.924 1.00 57.69 296 ALA A CA 1
ATOM 2397 C C . ALA A 1 296 ? -16.911 6.392 15.190 1.00 57.69 296 ALA A C 1
ATOM 2399 O O . ALA A 1 296 ? -17.208 5.344 15.773 1.00 57.69 296 ALA A O 1
ATOM 2400 N N . PHE A 1 297 ? -16.733 6.446 13.873 1.00 57.34 297 PHE A N 1
ATOM 2401 C CA . PHE A 1 297 ? -16.631 5.270 13.026 1.00 57.34 297 PHE A CA 1
ATOM 2402 C C . PHE A 1 297 ? -15.174 4.804 12.978 1.00 57.34 297 PHE A C 1
ATOM 2404 O O . PHE A 1 297 ? -14.276 5.599 12.707 1.00 57.34 297 PHE A O 1
ATOM 2411 N N . PHE A 1 298 ? -14.956 3.514 13.231 1.00 67.81 298 PHE A N 1
ATOM 2412 C CA . PHE A 1 298 ? -13.632 2.899 13.223 1.00 67.81 298 PHE A CA 1
ATOM 2413 C C . PHE A 1 298 ? -13.498 1.981 12.014 1.00 67.81 298 PHE A C 1
ATOM 2415 O O . PHE A 1 298 ? -14.293 1.054 11.854 1.00 67.81 298 PHE A O 1
ATOM 2422 N N . MET A 1 299 ? -12.474 2.211 11.198 1.00 70.75 299 MET A N 1
ATOM 2423 C CA . MET A 1 299 ? -12.117 1.348 10.072 1.00 70.75 299 MET A CA 1
ATOM 2424 C C . MET A 1 299 ? -10.707 0.797 10.261 1.00 70.75 299 MET A C 1
ATOM 2426 O O . MET A 1 299 ? -9.800 1.539 10.620 1.00 70.75 299 MET A O 1
ATOM 2430 N N . GLY A 1 300 ? -10.496 -0.496 10.006 1.00 78.81 300 GLY A N 1
ATOM 2431 C CA . GLY A 1 300 ? -9.156 -1.079 10.034 1.00 78.81 300 GLY A CA 1
ATOM 2432 C C . GLY A 1 300 ? -8.260 -0.458 8.967 1.00 78.81 300 GLY A C 1
ATOM 2433 O O . GLY A 1 300 ? -8.633 -0.428 7.798 1.00 78.81 300 GLY A O 1
ATOM 2434 N N . LEU A 1 301 ? -7.048 -0.022 9.331 1.00 81.25 301 LEU A N 1
ATOM 2435 C CA . LEU A 1 301 ? -6.069 0.446 8.337 1.00 81.25 301 LEU A CA 1
ATOM 2436 C C . LEU A 1 301 ? -5.770 -0.624 7.280 1.00 81.25 301 LEU A C 1
ATOM 2438 O O . LEU A 1 301 ? -5.574 -0.303 6.113 1.00 81.25 301 LEU A O 1
ATOM 2442 N N . GLY A 1 302 ? -5.779 -1.899 7.679 1.00 82.62 302 GLY A N 1
ATOM 2443 C CA . GLY A 1 302 ? -5.635 -3.025 6.758 1.00 82.62 302 GLY A CA 1
ATOM 2444 C C . GLY A 1 302 ? -6.690 -3.022 5.650 1.00 82.62 302 GLY A C 1
ATOM 2445 O O . GLY A 1 302 ? -6.335 -3.213 4.493 1.00 82.62 302 GLY A O 1
ATOM 2446 N N . ASP A 1 303 ? -7.947 -2.717 5.971 1.00 86.31 303 ASP A N 1
ATOM 2447 C CA . ASP A 1 303 ? -9.055 -2.728 5.007 1.00 86.31 303 ASP A CA 1
ATOM 2448 C C . ASP A 1 303 ? -8.907 -1.640 3.937 1.00 86.31 303 ASP A C 1
ATOM 2450 O O . ASP A 1 303 ? -9.334 -1.829 2.802 1.00 86.31 303 ASP A O 1
ATOM 2454 N N . ALA A 1 304 ? -8.242 -0.527 4.267 1.00 87.06 304 ALA A N 1
ATOM 2455 C CA . ALA A 1 304 ? -7.879 0.507 3.301 1.00 87.06 304 ALA A CA 1
ATOM 2456 C C . ALA A 1 304 ? -6.632 0.127 2.477 1.00 87.06 304 ALA A C 1
ATOM 2458 O O . ALA A 1 304 ? -6.556 0.402 1.277 1.00 87.06 304 ALA A O 1
ATOM 2459 N N . VAL A 1 305 ? -5.646 -0.527 3.100 1.00 91.06 305 VAL A N 1
ATOM 2460 C CA . VAL A 1 305 ? -4.382 -0.908 2.447 1.00 91.06 305 VAL A CA 1
ATOM 2461 C C . VAL A 1 305 ? -4.577 -2.036 1.434 1.00 91.06 305 VAL A C 1
ATOM 2463 O O . VAL A 1 305 ? -4.026 -1.947 0.340 1.00 91.06 305 VAL A O 1
ATOM 2466 N N . MET A 1 306 ? -5.363 -3.068 1.762 1.00 91.25 306 MET A N 1
ATOM 2467 C CA . MET A 1 306 ? -5.527 -4.261 0.919 1.00 91.25 306 MET A CA 1
ATOM 2468 C C . MET A 1 306 ? -5.970 -3.943 -0.517 1.00 91.25 306 MET A C 1
ATOM 2470 O O . MET A 1 306 ? -5.213 -4.266 -1.432 1.00 91.25 306 MET A O 1
ATOM 2474 N N . PRO A 1 307 ? -7.114 -3.279 -0.774 1.00 93.56 307 PRO A N 1
ATOM 2475 C CA . PRO A 1 307 ? -7.529 -2.985 -2.145 1.00 93.56 307 PRO A CA 1
ATOM 2476 C C . PRO A 1 307 ? -6.519 -2.085 -2.873 1.00 93.56 307 PRO A C 1
ATOM 2478 O O . PRO A 1 307 ? -6.283 -2.245 -4.070 1.00 93.56 307 PRO A O 1
ATOM 2481 N N . THR A 1 308 ? -5.845 -1.192 -2.146 1.00 94.06 308 THR A N 1
ATOM 2482 C CA . THR A 1 308 ? -4.825 -0.293 -2.703 1.00 94.06 308 THR A CA 1
ATOM 2483 C C . THR A 1 308 ? -3.610 -1.051 -3.259 1.00 94.06 308 THR A C 1
ATOM 2485 O O . THR A 1 308 ? -2.955 -0.554 -4.173 1.00 94.06 308 THR A O 1
ATOM 2488 N N . LEU A 1 309 ? -3.343 -2.285 -2.805 1.00 93.69 309 LEU A N 1
ATOM 2489 C CA . LEU A 1 309 ? -2.302 -3.144 -3.387 1.00 93.69 309 LEU A CA 1
ATOM 2490 C C . LEU A 1 309 ? -2.532 -3.389 -4.880 1.00 93.69 309 LEU A C 1
ATOM 2492 O O . LEU A 1 309 ? -1.594 -3.267 -5.665 1.00 93.69 309 LEU A O 1
ATOM 2496 N N . LEU A 1 310 ? -3.776 -3.685 -5.279 1.00 94.69 310 LEU A N 1
ATOM 2497 C CA . LEU A 1 310 ? -4.110 -3.921 -6.685 1.00 94.69 310 LEU A CA 1
ATOM 2498 C C . LEU A 1 310 ? -4.020 -2.635 -7.501 1.00 94.69 310 LEU A C 1
ATOM 2500 O O . LEU A 1 310 ? -3.582 -2.686 -8.641 1.00 94.69 310 LEU A O 1
ATOM 2504 N N . VAL A 1 311 ? -4.372 -1.486 -6.921 1.00 94.69 311 VAL A N 1
ATOM 2505 C CA . VAL A 1 311 ? -4.222 -0.181 -7.584 1.00 94.69 311 VAL A CA 1
ATOM 2506 C C . VAL A 1 311 ? -2.754 0.090 -7.917 1.00 94.69 311 VAL A C 1
ATOM 2508 O O . VAL A 1 311 ? -2.425 0.419 -9.055 1.00 94.69 311 VAL A O 1
ATOM 2511 N N . VAL A 1 312 ? -1.865 -0.075 -6.934 1.00 91.75 312 VAL A N 1
ATOM 2512 C CA . VAL A 1 312 ? -0.423 0.140 -7.114 1.00 91.75 312 VAL A CA 1
ATOM 2513 C C . VAL A 1 312 ? 0.156 -0.884 -8.090 1.00 91.75 312 VAL A C 1
ATOM 2515 O O . VAL A 1 312 ? 0.877 -0.502 -9.010 1.00 91.75 312 VAL A O 1
ATOM 2518 N N . SER A 1 313 ? -0.180 -2.165 -7.919 1.00 90.00 313 SER A N 1
ATOM 2519 C CA . SER A 1 313 ? 0.280 -3.245 -8.797 1.00 90.00 313 SER A CA 1
ATOM 2520 C C . SER A 1 313 ? -0.183 -3.018 -10.240 1.00 90.00 313 SER A C 1
ATOM 2522 O O . SER A 1 313 ? 0.621 -3.080 -11.167 1.00 90.00 313 SER A O 1
ATOM 2524 N N . ALA A 1 314 ? -1.447 -2.634 -10.443 1.00 90.12 314 ALA A N 1
ATOM 2525 C CA . ALA A 1 314 ? -1.975 -2.300 -11.759 1.00 90.12 314 ALA A CA 1
ATOM 2526 C C . ALA A 1 314 ? -1.225 -1.122 -12.383 1.00 90.12 314 ALA A C 1
ATOM 2528 O O . ALA A 1 314 ? -0.850 -1.206 -13.548 1.00 90.12 314 ALA A O 1
ATOM 2529 N N . ASN A 1 315 ? -0.954 -0.056 -11.622 1.00 89.25 315 ASN A N 1
ATOM 2530 C CA . ASN A 1 315 ? -0.221 1.099 -12.140 1.00 89.25 315 ASN A CA 1
ATOM 2531 C C . ASN A 1 315 ? 1.231 0.768 -12.520 1.00 89.25 315 ASN A C 1
ATOM 2533 O O . ASN A 1 315 ? 1.780 1.378 -13.432 1.00 89.25 315 ASN A O 1
ATOM 2537 N N . PHE A 1 316 ? 1.850 -0.184 -11.817 1.00 83.75 316 PHE A N 1
ATOM 2538 C CA . PHE A 1 316 ? 3.249 -0.554 -12.022 1.00 83.75 316 PHE A CA 1
ATOM 2539 C C . PHE A 1 316 ? 3.444 -1.617 -13.117 1.00 83.75 316 PHE A C 1
ATOM 2541 O O . PHE A 1 316 ? 4.392 -1.524 -13.892 1.00 83.75 316 PHE A O 1
ATOM 2548 N N . PHE A 1 317 ? 2.569 -2.625 -13.191 1.00 82.56 317 PHE A N 1
ATOM 2549 C CA . PHE A 1 317 ? 2.747 -3.791 -14.067 1.00 82.56 317 PHE A CA 1
ATOM 2550 C C . PHE A 1 317 ? 1.886 -3.762 -15.339 1.00 82.56 317 PHE A C 1
ATOM 2552 O O . PHE A 1 317 ? 2.289 -4.337 -16.351 1.00 82.56 317 PHE A O 1
ATOM 2559 N N . VAL A 1 318 ? 0.717 -3.103 -15.338 1.00 82.75 318 VAL A N 1
ATOM 2560 C CA . VAL A 1 318 ? -0.177 -3.113 -16.510 1.00 82.75 318 VAL A CA 1
ATOM 2561 C C . VAL A 1 318 ? 0.283 -2.102 -17.549 1.00 82.75 318 VAL A C 1
ATOM 2563 O O . VAL A 1 318 ? 0.333 -0.894 -17.303 1.00 82.75 318 VAL A O 1
ATOM 2566 N N . ARG A 1 319 ? 0.526 -2.600 -18.762 1.00 70.88 319 ARG A N 1
ATOM 2567 C CA . ARG A 1 319 ? 0.833 -1.785 -19.938 1.00 70.88 319 ARG A CA 1
ATOM 2568 C C . ARG A 1 319 ? -0.469 -1.299 -20.575 1.00 70.88 319 ARG A C 1
ATOM 2570 O O . ARG A 1 319 ? -1.076 -1.993 -21.384 1.00 70.88 319 ARG A O 1
ATOM 2577 N N . ALA A 1 320 ? -0.903 -0.109 -20.182 1.00 71.31 320 ALA A N 1
ATOM 2578 C CA . ALA A 1 320 ? -2.050 0.590 -20.755 1.00 71.31 320 ALA A CA 1
ATOM 2579 C C . ALA A 1 320 ? -1.683 2.054 -21.025 1.00 71.31 320 ALA A C 1
ATOM 2581 O O . ALA A 1 320 ? -0.650 2.532 -20.556 1.00 71.31 320 ALA A O 1
ATOM 2582 N N . SER A 1 321 ? -2.523 2.775 -21.772 1.00 66.62 321 SER A N 1
ATOM 2583 C CA . SER A 1 321 ? -2.351 4.215 -21.971 1.00 66.62 321 SER A CA 1
ATOM 2584 C C . SER A 1 321 ? -2.299 4.927 -20.616 1.00 66.62 321 SER A C 1
ATOM 2586 O O . SER A 1 321 ? -3.248 4.861 -19.829 1.00 66.62 321 SER A O 1
ATOM 2588 N N . SER A 1 322 ? -1.173 5.584 -20.348 1.00 71.19 322 SER A N 1
ATOM 2589 C CA . SER A 1 322 ? -0.925 6.302 -19.101 1.00 71.19 322 SER A CA 1
ATOM 2590 C C . SER A 1 322 ? -1.047 7.803 -19.314 1.00 71.19 322 SER A C 1
ATOM 2592 O O . SER A 1 322 ? -0.527 8.348 -20.286 1.00 71.19 322 SER A O 1
ATOM 2594 N N . TYR A 1 323 ? -1.691 8.481 -18.370 1.00 73.44 323 TYR A N 1
ATOM 2595 C CA . TYR A 1 323 ? -1.714 9.935 -18.303 1.00 73.44 323 TYR A CA 1
ATOM 2596 C C . TYR A 1 323 ? -0.570 10.405 -17.408 1.00 73.44 323 TYR A C 1
ATOM 2598 O O . TYR A 1 323 ? -0.500 10.033 -16.237 1.00 73.44 323 TYR A O 1
ATOM 2606 N N . SER A 1 324 ? 0.339 11.219 -17.944 1.00 66.88 324 SER A N 1
ATOM 2607 C CA . SER A 1 324 ? 1.398 11.850 -17.154 1.00 66.88 324 SER A CA 1
ATOM 2608 C C . SER A 1 324 ? 0.858 13.100 -16.460 1.00 66.88 324 SER A C 1
ATOM 2610 O O . SER A 1 324 ? 0.529 14.085 -17.124 1.00 66.88 324 SER A O 1
ATOM 2612 N N . LEU A 1 325 ? 0.786 13.080 -15.130 1.00 65.75 325 LEU A N 1
ATOM 2613 C CA . LEU A 1 325 ? 0.473 14.255 -14.319 1.00 65.75 325 LEU A CA 1
ATOM 2614 C C . LEU A 1 325 ? 1.778 14.914 -13.832 1.00 65.75 325 LEU A C 1
ATOM 2616 O O . LEU A 1 325 ? 2.625 14.205 -13.287 1.00 65.75 325 LEU A O 1
ATOM 2620 N N . PRO A 1 326 ? 1.935 16.252 -13.939 1.00 49.66 326 PRO A N 1
ATOM 2621 C CA . PRO A 1 326 ? 3.177 16.967 -13.603 1.00 49.66 326 PRO A CA 1
ATOM 2622 C C . PRO A 1 326 ? 3.697 16.796 -12.164 1.00 49.66 326 PRO A C 1
ATOM 2624 O O . PRO A 1 326 ? 4.838 17.152 -11.893 1.00 49.66 326 PRO A O 1
ATOM 2627 N N . LEU A 1 327 ? 2.876 16.277 -11.240 1.00 54.22 327 LEU A N 1
ATOM 2628 C CA . LEU A 1 327 ? 3.218 16.108 -9.819 1.00 54.22 327 LEU A CA 1
ATOM 2629 C C . LEU A 1 327 ? 2.959 14.689 -9.275 1.00 54.22 327 LEU A C 1
ATOM 2631 O O . LEU A 1 327 ? 3.559 14.293 -8.284 1.00 54.22 327 LEU A O 1
ATOM 2635 N N . LEU A 1 328 ? 2.063 13.924 -9.907 1.00 56.91 328 LEU A N 1
ATOM 2636 C CA . LEU A 1 328 ? 1.612 12.604 -9.434 1.00 56.91 328 LEU A CA 1
ATOM 2637 C C . LEU A 1 328 ? 2.256 11.434 -10.198 1.00 56.91 328 LEU A C 1
ATOM 2639 O O . LEU A 1 328 ? 2.039 10.280 -9.840 1.00 56.91 328 LEU A O 1
ATOM 2643 N N . GLY A 1 329 ? 3.047 11.721 -11.237 1.00 66.38 329 GLY A N 1
ATOM 2644 C CA . GLY A 1 329 ? 3.620 10.706 -12.119 1.00 66.38 329 GLY A CA 1
ATOM 2645 C C . GLY A 1 329 ? 2.628 10.191 -13.168 1.00 66.38 329 GLY A C 1
ATOM 2646 O O . GLY A 1 329 ? 1.604 10.818 -13.451 1.00 66.38 329 GLY A O 1
ATOM 2647 N N . SER A 1 330 ? 2.963 9.063 -13.797 1.00 71.25 330 SER A N 1
ATOM 2648 C CA . SER A 1 330 ? 2.110 8.403 -14.788 1.00 71.25 330 SER A CA 1
ATOM 2649 C C . SER A 1 330 ? 1.056 7.529 -14.109 1.00 71.25 330 SER A C 1
ATOM 2651 O O . SER A 1 330 ? 1.410 6.617 -13.358 1.00 71.25 330 SER A O 1
ATOM 2653 N N . VAL A 1 331 ? -0.222 7.777 -14.403 1.00 80.12 331 VAL A N 1
ATOM 2654 C CA . VAL A 1 331 ? -1.338 6.952 -13.923 1.00 80.12 331 VAL A CA 1
ATOM 2655 C C . VAL A 1 331 ? -2.029 6.280 -15.103 1.00 80.12 331 VAL A C 1
ATOM 2657 O O . VAL A 1 331 ? -2.433 6.958 -16.052 1.00 80.12 331 VAL A O 1
ATOM 2660 N N . ASN A 1 332 ? -2.171 4.957 -15.058 1.00 87.00 332 ASN A N 1
ATOM 2661 C CA . ASN A 1 332 ? -2.851 4.204 -16.108 1.00 87.00 332 ASN A CA 1
ATOM 2662 C C . ASN A 1 332 ? -4.370 4.088 -15.872 1.00 87.00 332 ASN A C 1
ATOM 2664 O O . ASN A 1 332 ? -4.872 4.169 -14.747 1.00 87.00 332 ASN A O 1
ATOM 2668 N N . ILE A 1 333 ? -5.124 3.907 -16.960 1.00 88.69 333 ILE A N 1
ATOM 2669 C CA . ILE A 1 333 ? -6.592 3.770 -16.918 1.00 88.69 333 ILE A CA 1
ATOM 2670 C C . ILE A 1 333 ? -7.046 2.594 -16.023 1.00 88.69 333 ILE A C 1
ATOM 2672 O O . ILE A 1 333 ? -7.972 2.795 -15.231 1.00 88.69 333 ILE A O 1
ATOM 2676 N N . PRO A 1 334 ? -6.409 1.402 -16.058 1.00 90.12 334 PRO A N 1
ATOM 2677 C CA . PRO A 1 334 ? -6.778 0.290 -15.178 1.00 90.12 334 PRO A CA 1
ATOM 2678 C C . PRO A 1 334 ? -6.656 0.608 -13.682 1.00 90.12 334 PRO A C 1
ATOM 2680 O O . PRO A 1 334 ? -7.547 0.243 -12.914 1.00 90.12 334 PRO A O 1
ATOM 2683 N N . ALA A 1 335 ? -5.613 1.328 -13.253 1.00 91.25 335 ALA A N 1
ATOM 2684 C CA . ALA A 1 335 ? -5.468 1.751 -11.860 1.00 91.25 335 ALA A CA 1
ATOM 2685 C C . ALA A 1 335 ? -6.533 2.778 -11.458 1.00 91.25 335 ALA A C 1
ATOM 2687 O O . ALA A 1 335 ? -7.047 2.715 -10.343 1.00 91.25 335 ALA A O 1
ATOM 2688 N N . ILE A 1 336 ? -6.923 3.689 -12.359 1.00 91.62 336 ILE A N 1
ATOM 2689 C CA . ILE A 1 336 ? -8.035 4.626 -12.112 1.00 91.62 336 ILE A CA 1
ATOM 2690 C C . ILE A 1 336 ? -9.352 3.867 -11.952 1.00 91.62 336 ILE A C 1
ATOM 2692 O O . ILE A 1 336 ? -10.098 4.126 -11.006 1.00 91.62 336 ILE A O 1
ATOM 2696 N N . GLY A 1 337 ? -9.612 2.895 -12.830 1.00 93.00 337 GLY A N 1
ATOM 2697 C CA . GLY A 1 337 ? -10.763 2.003 -12.715 1.00 93.00 337 GLY A CA 1
ATOM 2698 C C . GLY A 1 337 ? -10.780 1.276 -11.371 1.00 93.00 337 GLY A C 1
ATOM 2699 O O . GLY A 1 337 ? -11.795 1.292 -10.676 1.00 93.00 337 GLY A O 1
ATOM 2700 N N . ALA A 1 338 ? -9.640 0.720 -10.956 1.00 94.69 338 ALA A N 1
ATOM 2701 C CA . ALA A 1 338 ? -9.476 0.076 -9.657 1.00 94.69 338 ALA A CA 1
ATOM 2702 C C . ALA A 1 338 ? -9.762 1.043 -8.489 1.00 94.69 338 ALA A C 1
ATOM 2704 O O . ALA A 1 338 ? -10.548 0.709 -7.605 1.00 94.69 338 ALA A O 1
ATOM 2705 N N . MET A 1 339 ? -9.211 2.264 -8.507 1.00 94.19 339 MET A N 1
ATOM 2706 C CA . MET A 1 339 ? -9.464 3.287 -7.477 1.00 94.19 339 MET A CA 1
ATOM 2707 C C . MET A 1 339 ? -10.952 3.626 -7.349 1.00 94.19 339 MET A C 1
ATOM 2709 O O . MET A 1 339 ? -11.495 3.630 -6.243 1.00 94.19 339 MET A O 1
ATOM 2713 N N . LEU A 1 340 ? -11.625 3.875 -8.476 1.00 94.62 340 LEU A N 1
ATOM 2714 C CA . LEU A 1 340 ? -13.062 4.154 -8.497 1.00 94.62 340 LEU A CA 1
ATOM 2715 C C . LEU A 1 340 ? -13.874 2.948 -8.011 1.00 94.62 340 LEU A C 1
ATOM 2717 O O . LEU A 1 340 ? -14.825 3.114 -7.249 1.00 94.62 340 LEU A O 1
ATOM 2721 N N . GLY A 1 341 ? -13.467 1.735 -8.387 1.00 95.50 341 GLY A N 1
ATOM 2722 C CA . GLY A 1 341 ? -14.055 0.491 -7.902 1.00 95.50 341 GLY A CA 1
ATOM 2723 C C . GLY A 1 341 ? -13.978 0.346 -6.382 1.00 95.50 341 GLY A C 1
ATOM 2724 O O . GLY A 1 341 ? -14.978 0.004 -5.752 1.00 95.50 341 GLY A O 1
ATOM 2725 N N . THR A 1 342 ? -12.834 0.674 -5.772 1.00 94.62 342 THR A N 1
ATOM 2726 C CA . THR A 1 342 ? -12.676 0.682 -4.307 1.00 94.62 342 THR A CA 1
ATOM 2727 C C . THR A 1 342 ? -13.632 1.670 -3.644 1.00 94.62 342 THR A C 1
ATOM 2729 O O . THR A 1 342 ? -14.284 1.324 -2.661 1.00 94.62 342 THR A O 1
ATOM 2732 N N . LEU A 1 343 ? -13.760 2.886 -4.189 1.00 93.50 343 LEU A N 1
ATOM 2733 C CA . LEU A 1 343 ? -14.670 3.907 -3.657 1.00 93.50 343 LEU A CA 1
ATOM 2734 C C . LEU A 1 343 ? -16.139 3.478 -3.759 1.00 93.50 343 LEU A C 1
ATOM 2736 O O . LEU A 1 343 ? -16.900 3.663 -2.809 1.00 93.50 343 LEU A O 1
ATOM 2740 N N . LEU A 1 344 ? -16.536 2.861 -4.876 1.00 94.25 344 LEU A N 1
ATOM 2741 C CA . LEU A 1 344 ? -17.878 2.298 -5.041 1.00 94.25 344 LEU A CA 1
ATOM 2742 C C . LEU A 1 344 ? -18.126 1.139 -4.067 1.00 94.25 344 LEU A C 1
ATOM 2744 O O . LEU A 1 344 ? -19.172 1.100 -3.420 1.00 94.25 344 LEU A O 1
ATOM 2748 N N . GLY A 1 345 ? -17.159 0.232 -3.908 1.00 92.19 345 GLY A N 1
ATOM 2749 C CA . GLY A 1 345 ? -17.224 -0.856 -2.930 1.00 92.19 345 GLY A CA 1
ATOM 2750 C C . GLY A 1 345 ? -17.374 -0.338 -1.498 1.00 92.19 345 GLY A C 1
ATOM 2751 O O . GLY A 1 345 ? -18.221 -0.821 -0.744 1.00 92.19 345 GLY A O 1
ATOM 2752 N N . PHE A 1 346 ? -16.623 0.708 -1.145 1.00 90.19 346 PHE A N 1
ATOM 2753 C CA . PHE A 1 346 ? -16.730 1.393 0.142 1.00 90.19 346 PHE A CA 1
ATOM 2754 C C . PHE A 1 346 ? -18.104 2.050 0.334 1.00 90.19 346 PHE A C 1
ATOM 2756 O O . PHE A 1 346 ? -18.713 1.897 1.392 1.00 90.19 346 PHE A O 1
ATOM 2763 N N . ALA A 1 347 ? -18.639 2.727 -0.686 1.00 89.88 347 ALA A N 1
ATOM 2764 C CA . ALA A 1 347 ? -19.966 3.337 -0.624 1.00 89.88 347 ALA A CA 1
ATOM 2765 C C . ALA A 1 347 ? -21.074 2.292 -0.393 1.00 89.88 347 ALA A C 1
ATOM 2767 O O . ALA A 1 347 ? -21.965 2.501 0.435 1.00 89.88 347 ALA A O 1
ATOM 2768 N N . VAL A 1 348 ? -20.994 1.139 -1.069 1.00 90.38 348 VAL A N 1
ATOM 2769 C CA . VAL A 1 348 ? -21.921 0.013 -0.867 1.00 90.38 348 VAL A CA 1
ATOM 2770 C C . VAL A 1 348 ? -21.809 -0.539 0.556 1.00 90.38 348 VAL A C 1
ATOM 2772 O O . VAL A 1 348 ? -22.833 -0.718 1.219 1.00 90.38 348 VAL A O 1
ATOM 2775 N N . LEU A 1 349 ? -20.585 -0.758 1.050 1.00 87.62 349 LEU A N 1
ATOM 2776 C CA . LEU A 1 349 ? -20.335 -1.216 2.418 1.00 87.62 349 LEU A CA 1
ATOM 2777 C C . LEU A 1 349 ? -20.952 -0.258 3.446 1.00 87.62 349 LEU A C 1
ATOM 2779 O O . LEU A 1 349 ? -21.715 -0.691 4.310 1.00 87.62 349 LEU A O 1
ATOM 2783 N N . MET A 1 350 ? -20.690 1.045 3.318 1.00 82.19 350 MET A N 1
ATOM 2784 C CA . MET A 1 350 ? -21.246 2.062 4.215 1.00 82.19 350 MET A CA 1
ATOM 2785 C C . MET A 1 350 ? -22.776 2.089 4.170 1.00 82.19 350 MET A C 1
ATOM 2787 O O . MET A 1 350 ? -23.416 2.185 5.217 1.00 82.19 350 MET A O 1
ATOM 2791 N N . GLY A 1 351 ? -23.378 1.894 2.994 1.00 83.62 351 GLY A N 1
ATOM 2792 C CA . GLY A 1 351 ? -24.828 1.766 2.848 1.00 83.62 351 GLY A CA 1
ATOM 2793 C C . GLY A 1 351 ? -25.439 0.601 3.643 1.00 83.62 351 GLY A C 1
ATOM 2794 O O . GLY A 1 351 ? -26.578 0.708 4.104 1.00 83.62 351 GLY A O 1
ATOM 2795 N N . PHE A 1 352 ? -24.707 -0.500 3.846 1.00 82.38 352 PHE A N 1
ATOM 2796 C CA . PHE A 1 352 ? -25.138 -1.607 4.709 1.00 82.38 352 PHE A CA 1
ATOM 2797 C C . PHE A 1 352 ? -24.834 -1.364 6.189 1.00 82.38 352 PHE A C 1
ATOM 2799 O O . PHE A 1 352 ? -25.673 -1.667 7.039 1.00 82.38 352 PHE A O 1
ATOM 2806 N N . VAL A 1 353 ? -23.673 -0.788 6.502 1.00 77.38 353 VAL A N 1
ATOM 2807 C CA . VAL A 1 353 ? -23.260 -0.482 7.879 1.00 77.38 353 VAL A CA 1
ATOM 2808 C C . VAL A 1 353 ? -24.202 0.534 8.528 1.00 77.38 353 VAL A C 1
ATOM 2810 O O . VAL A 1 353 ? -24.617 0.344 9.670 1.00 77.38 353 VAL A O 1
ATOM 2813 N N . MET A 1 354 ? -24.636 1.558 7.786 1.00 76.00 354 MET A N 1
ATOM 2814 C CA . MET A 1 354 ? -25.621 2.541 8.262 1.00 76.00 354 MET A CA 1
ATOM 2815 C C . MET A 1 354 ? -26.991 1.921 8.582 1.00 76.00 354 MET A C 1
ATOM 2817 O O . MET A 1 354 ? -27.758 2.497 9.346 1.00 76.00 354 MET A O 1
ATOM 2821 N N . LYS A 1 355 ? -27.297 0.728 8.051 1.00 76.31 355 LYS A N 1
ATOM 2822 C CA . LYS A 1 355 ? -28.514 -0.039 8.381 1.00 76.31 355 LYS A CA 1
ATOM 2823 C C . LYS A 1 355 ? -28.365 -0.883 9.657 1.00 76.31 355 LYS A C 1
ATOM 2825 O O . LYS A 1 355 ? -29.239 -1.696 9.951 1.00 76.31 355 LYS A O 1
ATOM 2830 N N . GLY A 1 356 ? -27.266 -0.724 10.400 1.00 64.81 356 GLY A N 1
ATOM 2831 C CA . GLY A 1 356 ? -27.059 -1.315 11.725 1.00 64.81 356 GLY A CA 1
ATOM 2832 C C . GLY A 1 356 ? -26.604 -2.776 11.731 1.00 64.81 356 GLY A C 1
ATOM 2833 O O . GLY A 1 356 ? -26.589 -3.401 12.789 1.00 64.81 356 GLY A O 1
ATOM 2834 N N . LYS A 1 357 ? -26.232 -3.351 10.580 1.00 63.41 357 LYS A N 1
ATOM 2835 C CA . LYS A 1 357 ? -25.707 -4.723 10.510 1.00 63.41 357 LYS A CA 1
ATOM 2836 C C . LYS A 1 357 ? -24.185 -4.679 10.344 1.00 63.41 357 LYS A C 1
ATOM 2838 O O . LYS A 1 357 ? -23.738 -4.160 9.323 1.00 63.41 357 LYS A O 1
ATOM 2843 N N . PRO A 1 358 ? -23.384 -5.226 11.281 1.00 65.19 358 PRO A N 1
ATOM 2844 C CA . PRO A 1 358 ? -21.951 -5.383 11.058 1.00 65.19 358 PRO A CA 1
ATOM 2845 C C . PRO A 1 358 ? -21.732 -6.309 9.855 1.00 65.19 358 PRO A C 1
ATOM 2847 O O . PRO A 1 358 ? -22.355 -7.367 9.753 1.00 65.19 358 PRO A O 1
ATOM 2850 N N . GLN A 1 359 ? -20.895 -5.872 8.920 1.00 78.56 359 GLN A N 1
ATOM 2851 C CA . GLN A 1 359 ? -20.582 -6.570 7.673 1.00 78.56 359 GLN A CA 1
ATOM 2852 C C . GLN A 1 359 ? -19.081 -6.851 7.610 1.00 78.56 359 GLN A C 1
ATOM 2854 O O . GL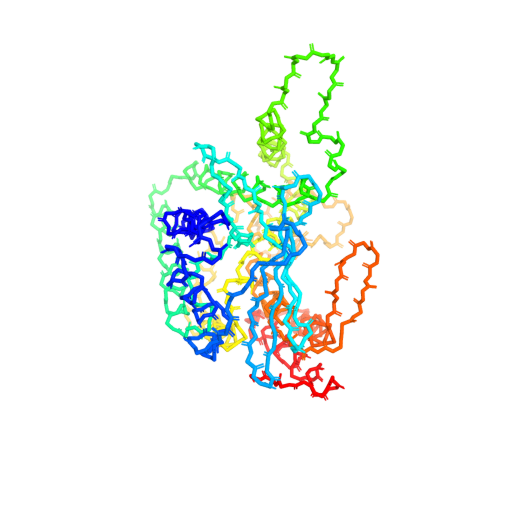N A 1 359 ? -18.289 -6.090 8.161 1.00 78.56 359 GLN A O 1
ATOM 2859 N N . ALA A 1 360 ? -18.704 -7.922 6.912 1.00 80.44 360 ALA A N 1
ATOM 2860 C CA . ALA A 1 360 ? -17.319 -8.149 6.509 1.00 80.44 360 ALA A CA 1
ATOM 2861 C C . ALA A 1 360 ? -16.904 -7.052 5.521 1.00 80.44 360 ALA A C 1
ATOM 2863 O O . ALA A 1 360 ? -17.596 -6.848 4.523 1.00 80.44 360 ALA A O 1
ATOM 2864 N N . GLY A 1 361 ? -15.826 -6.325 5.811 1.00 83.06 361 GLY A N 1
ATOM 2865 C CA . GLY A 1 361 ? -15.413 -5.158 5.030 1.00 83.06 361 GLY A CA 1
ATOM 2866 C C . GLY A 1 361 ? -14.681 -5.544 3.748 1.00 83.06 361 GLY A C 1
ATOM 2867 O O . GLY A 1 361 ? -14.999 -5.036 2.667 1.00 83.06 361 GLY A O 1
ATOM 2868 N N . LEU A 1 362 ? -13.745 -6.494 3.847 1.00 87.31 362 LEU A N 1
ATOM 2869 C CA . LEU A 1 362 ? -12.869 -6.870 2.737 1.00 87.31 362 LEU A CA 1
ATOM 2870 C C . LEU A 1 362 ? -13.615 -7.428 1.516 1.00 87.31 362 LEU A C 1
ATOM 2872 O O . LEU A 1 362 ? -13.228 -7.062 0.410 1.00 87.31 362 LEU A O 1
ATOM 2876 N N . PRO A 1 363 ? -14.693 -8.231 1.630 1.00 90.56 363 PRO A N 1
ATOM 2877 C CA . PRO A 1 363 ? -15.451 -8.679 0.461 1.00 90.56 363 PRO A CA 1
ATOM 2878 C C . PRO A 1 363 ? -15.972 -7.544 -0.425 1.00 90.56 363 PRO A C 1
ATOM 2880 O O . PRO A 1 363 ? -15.902 -7.647 -1.648 1.00 90.56 363 PRO A O 1
ATOM 2883 N N . PHE A 1 364 ? -16.459 -6.451 0.168 1.00 91.94 364 PHE A N 1
ATOM 2884 C CA . PHE A 1 364 ? -16.989 -5.319 -0.596 1.00 91.94 364 PHE A CA 1
ATOM 2885 C C . PHE A 1 364 ? -15.874 -4.459 -1.188 1.00 91.94 364 PHE A C 1
ATOM 2887 O O . PHE A 1 364 ? -15.961 -4.060 -2.348 1.00 91.94 364 PHE A O 1
ATOM 2894 N N . LEU A 1 365 ? -14.815 -4.203 -0.418 1.00 93.69 365 LEU A N 1
ATOM 2895 C CA . LEU A 1 365 ? -13.686 -3.385 -0.865 1.00 93.69 365 LEU A CA 1
ATOM 2896 C C . LEU A 1 365 ? -12.851 -4.107 -1.928 1.00 93.69 365 LEU A C 1
ATOM 2898 O O . LEU A 1 365 ? -12.622 -3.561 -3.008 1.00 93.69 365 LEU A O 1
ATOM 2902 N N . ASN A 1 366 ? -12.467 -5.358 -1.663 1.00 95.31 366 ASN A N 1
ATOM 2903 C CA . ASN A 1 366 ? -11.701 -6.181 -2.595 1.00 95.31 366 ASN A CA 1
ATOM 2904 C C . ASN A 1 366 ? -12.541 -6.544 -3.828 1.00 95.31 366 ASN A C 1
ATOM 2906 O O . ASN A 1 366 ? -12.039 -6.522 -4.946 1.00 95.31 366 ASN A O 1
ATOM 2910 N N . GLY A 1 367 ? -13.835 -6.830 -3.657 1.00 94.62 367 GLY A N 1
ATOM 2911 C CA . GLY A 1 367 ? -14.738 -7.035 -4.791 1.00 94.62 367 GLY A CA 1
ATOM 2912 C C . GLY A 1 367 ? -14.852 -5.783 -5.664 1.00 94.62 367 GLY A C 1
ATOM 2913 O O . GLY A 1 367 ? -14.730 -5.868 -6.885 1.00 94.62 367 GLY A O 1
ATOM 2914 N N . GLY A 1 368 ? -15.012 -4.612 -5.039 1.00 95.44 368 GLY A N 1
ATOM 2915 C CA . GLY A 1 368 ? -15.087 -3.324 -5.726 1.00 95.44 368 GLY A CA 1
ATOM 2916 C C . GLY A 1 368 ? -13.831 -3.008 -6.534 1.00 95.44 368 GLY A C 1
ATOM 2917 O O . GLY A 1 368 ? -13.937 -2.702 -7.722 1.00 95.44 368 GLY A O 1
ATOM 2918 N N . VAL A 1 369 ? -12.642 -3.132 -5.933 1.00 97.00 369 VAL A N 1
ATOM 2919 C CA . VAL A 1 369 ? -11.376 -2.848 -6.633 1.00 97.00 369 VAL A CA 1
ATOM 2920 C C . VAL A 1 369 ? -11.124 -3.813 -7.790 1.00 97.00 369 VAL A C 1
ATOM 2922 O O . VAL A 1 369 ? -10.674 -3.378 -8.845 1.00 97.00 369 VAL A O 1
ATOM 2925 N N . ILE A 1 370 ? -11.455 -5.102 -7.639 1.00 96.12 370 ILE A N 1
ATOM 2926 C CA . ILE A 1 370 ? -11.278 -6.106 -8.699 1.00 96.12 370 ILE A CA 1
ATOM 2927 C C . ILE A 1 370 ? -12.216 -5.806 -9.872 1.00 96.12 370 ILE A C 1
ATOM 2929 O O . ILE A 1 370 ? -11.779 -5.800 -11.021 1.00 96.12 370 ILE A O 1
ATOM 2933 N N . LEU A 1 371 ? -13.491 -5.507 -9.602 1.00 95.50 371 LEU A N 1
ATOM 2934 C CA . LEU A 1 371 ? -14.450 -5.137 -10.648 1.00 95.50 371 LEU A CA 1
ATOM 2935 C C . LEU A 1 371 ? -14.047 -3.838 -11.351 1.00 95.50 371 LEU A C 1
ATOM 2937 O O . LEU A 1 371 ? -14.104 -3.760 -12.578 1.00 95.50 371 LEU A O 1
ATOM 2941 N N . GLY A 1 372 ? -13.599 -2.841 -10.586 1.00 95.00 372 GLY A N 1
ATOM 2942 C CA . GLY A 1 372 ? -13.089 -1.583 -11.125 1.00 95.00 372 GLY A CA 1
ATOM 2943 C C . GLY A 1 372 ? -11.844 -1.776 -11.988 1.00 95.00 372 GLY A C 1
ATOM 2944 O O . GLY A 1 372 ? -11.751 -1.190 -13.065 1.00 95.00 372 GLY A O 1
ATOM 2945 N N . TYR A 1 373 ? -10.921 -2.637 -11.557 1.00 94.62 373 TYR A N 1
ATOM 2946 C CA . TYR A 1 373 ? -9.730 -3.007 -12.316 1.00 94.62 373 TYR A CA 1
ATOM 2947 C C . TYR A 1 373 ? -10.098 -3.664 -1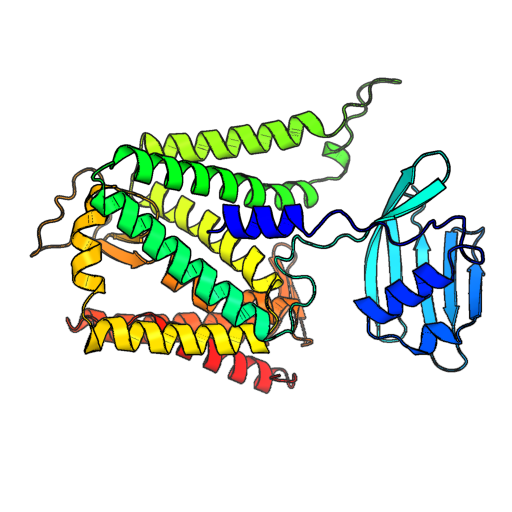3.650 1.00 94.62 373 TYR A C 1
ATOM 2949 O O . TYR A 1 373 ? -9.645 -3.218 -14.700 1.00 94.62 373 TYR A O 1
ATOM 2957 N N . VAL A 1 374 ? -10.968 -4.678 -13.625 1.00 93.75 374 VAL A N 1
ATOM 2958 C CA . VAL A 1 374 ? -11.422 -5.385 -14.833 1.00 93.75 374 VAL A CA 1
ATOM 2959 C C . VAL A 1 374 ? -12.114 -4.423 -15.797 1.00 93.75 374 VAL A C 1
ATOM 2961 O O . VAL A 1 374 ? -11.797 -4.414 -16.984 1.00 93.75 374 VAL A O 1
ATOM 2964 N N . ALA A 1 375 ? -13.015 -3.571 -15.299 1.00 92.75 375 ALA A N 1
ATOM 2965 C CA . ALA A 1 375 ? -13.682 -2.562 -16.116 1.00 92.75 375 ALA A CA 1
ATOM 2966 C C . ALA A 1 375 ? -12.685 -1.556 -16.716 1.00 92.75 375 ALA A C 1
ATOM 2968 O O . ALA A 1 375 ? -12.754 -1.262 -17.907 1.00 92.75 375 ALA A O 1
ATOM 2969 N N . GLY A 1 376 ? -11.728 -1.071 -15.919 1.00 89.38 376 GLY A N 1
ATOM 2970 C CA . GLY A 1 376 ? -10.671 -0.168 -16.377 1.00 89.38 376 GLY A CA 1
ATOM 2971 C C . GLY A 1 376 ? -9.781 -0.794 -17.453 1.00 89.38 376 GLY A C 1
ATOM 2972 O O . GLY A 1 376 ? -9.492 -0.145 -18.456 1.00 89.38 376 GLY A O 1
ATOM 2973 N N . SER A 1 377 ? -9.411 -2.066 -17.294 1.00 88.19 377 SER A N 1
ATOM 2974 C CA . SER A 1 377 ? -8.645 -2.827 -18.289 1.00 88.19 377 SER A CA 1
ATOM 2975 C C . SER A 1 377 ? -9.415 -3.029 -19.594 1.00 88.19 377 SER A C 1
ATOM 2977 O O . SER A 1 377 ? -8.852 -2.841 -20.671 1.00 88.19 377 SER A O 1
ATOM 2979 N N . LEU A 1 378 ? -10.717 -3.332 -19.520 1.00 88.69 378 LEU A N 1
ATOM 2980 C CA . LEU A 1 378 ? -11.577 -3.461 -20.702 1.00 88.69 378 LEU A CA 1
ATOM 2981 C C . LEU A 1 378 ? -11.713 -2.138 -21.466 1.00 88.69 378 LEU A C 1
ATOM 2983 O O . LEU A 1 378 ? -11.628 -2.132 -22.691 1.00 88.69 378 LEU A O 1
ATOM 2987 N N . ILE A 1 379 ? -11.886 -1.019 -20.755 1.00 88.06 379 ILE A N 1
ATOM 2988 C CA . ILE A 1 379 ? -11.967 0.321 -21.362 1.00 88.06 379 ILE A CA 1
ATOM 2989 C C . ILE A 1 379 ? -10.640 0.698 -22.032 1.00 88.06 379 ILE A C 1
ATOM 2991 O O . ILE A 1 379 ? -10.638 1.296 -23.105 1.00 88.06 379 ILE A O 1
ATOM 2995 N N . ALA A 1 380 ? -9.515 0.337 -21.416 1.00 83.00 380 ALA A N 1
ATOM 2996 C CA . ALA A 1 380 ? -8.185 0.610 -21.948 1.00 83.00 380 ALA A CA 1
ATOM 2997 C C . ALA A 1 380 ? -7.775 -0.317 -23.107 1.00 83.00 380 ALA A C 1
ATOM 2999 O O . ALA A 1 380 ? -6.745 -0.075 -23.733 1.00 83.00 380 ALA A O 1
ATOM 3000 N N . GLY A 1 381 ? -8.529 -1.393 -23.368 1.00 78.00 381 GLY A N 1
ATOM 3001 C CA . GLY A 1 381 ? -8.133 -2.446 -24.307 1.00 78.00 381 GLY A CA 1
ATOM 3002 C C . GLY A 1 381 ? -6.865 -3.200 -23.884 1.00 78.00 381 GLY A C 1
ATOM 3003 O O . GLY A 1 381 ? -6.202 -3.798 -24.729 1.00 78.00 381 GLY A O 1
ATOM 3004 N N . SER A 1 382 ? -6.498 -3.151 -22.599 1.00 76.25 382 SER A N 1
ATOM 3005 C CA . SER A 1 382 ? -5.302 -3.809 -22.069 1.00 76.25 382 SER A CA 1
ATOM 3006 C C . SER A 1 382 ? -5.590 -5.253 -21.662 1.00 76.25 382 SER A C 1
ATOM 3008 O O . SER A 1 382 ? -6.719 -5.604 -21.311 1.00 76.25 382 SER A O 1
ATOM 3010 N N . GLN A 1 383 ? -4.555 -6.097 -21.650 1.00 72.88 383 GLN A N 1
ATOM 3011 C CA . GLN A 1 383 ? -4.665 -7.438 -21.075 1.00 72.88 383 GLN A CA 1
ATOM 3012 C C . GLN A 1 383 ? -5.019 -7.337 -19.580 1.00 72.88 383 GLN A C 1
ATOM 3014 O O . GLN A 1 383 ? -4.469 -6.511 -18.852 1.00 72.88 383 GLN A O 1
ATOM 3019 N N . ILE A 1 384 ? -5.999 -8.138 -19.153 1.00 73.00 384 ILE A N 1
ATOM 3020 C CA . ILE A 1 384 ? -6.490 -8.192 -17.762 1.00 73.00 384 ILE A CA 1
ATOM 3021 C C . ILE A 1 384 ? -5.553 -9.038 -16.884 1.00 73.00 384 ILE A C 1
ATOM 3023 O O . ILE A 1 384 ? -5.561 -8.907 -15.661 1.00 73.00 384 ILE A O 1
ATOM 3027 N N . ILE A 1 385 ? -4.786 -9.933 -17.509 1.00 68.69 385 ILE A N 1
ATOM 3028 C CA . ILE A 1 385 ? -3.902 -10.917 -16.885 1.00 68.69 385 ILE A CA 1
ATOM 3029 C C . ILE A 1 385 ? -2.564 -10.872 -17.601 1.00 68.69 385 ILE A C 1
ATOM 3031 O O . ILE A 1 385 ? -2.606 -10.861 -18.855 1.00 68.69 385 ILE A O 1
#

pLDDT: mean 75.92, std 14.54, range [31.34, 97.0]

Foldseek 3Di:
DVVVLVCLLVVVDDQDFQAFLVCPVHDNLVSVQVVCCLPPVDNCLVVWDWDQDDVSQKIWTDDPPWIKMWGADPVNQKIWIATPVGDIDIWGWDQDPNIIITTHPDDRASDPDQADLVVLVVVVCVVVVVVVVLVVVLVVVPLVVNLVVQLVVLLVLQLVLCVVVVVVDPVCVQFDCPDPPDTDHPPVVSVVSSVVSNVLSVCCVVALWLVSLQVSLVSSLVSLLLRLLLNHAQVSLLVNLVVVLVVLQCCVPPVVVVVVVCVRCVVSSHSQWRWAFPDPPDTPVPDDPDDPDDRTDTDGSCLVNSLSSNLNNCQNPWPFDWDQDPPPGTHHQLSVLLVVLLVVLVVVQVVVVVVVDDDRRSNSNSVSSLRSNVVSCVVRVTDSD

Sequence (385 aa):
MLILVQLIAVGLGQPEYWFYWDEVPGNDNGRLIKFFEQNYGIEWVRTAKIEKIDDSRAINVSTEKNYLSLRLNDEKTGVKLIIDDGRTEEFIARTENGKLVIYSQKLPKAFSNPEDTGNVAIWMALILGFTAFIFLIIKLNKKWIIQAIILISVAWTMYYVFIPFLSFGPYFLQKIILAEGLEIVLGPLYFLILLISIGLTFALYKFPEWYVIDITGIIVGAGAASMFGISLAIIPTLILLVVLAVYDYIAVYRTKHMVALAEGVMDLRLPILLVVPKHWRYSFLAEKFDKEEREAFFMGLGDAVMPTLLVVSANFFVRASSYSLPLLGSVNIPAIGAMLGTLLGFAVLMGFVMKGKPQAGLPFLNGGVILGYVAGSLIAGSQII

Radius of gyration: 24.28 Å; chains: 1; bounding box: 68×44×67 Å

Secondary structure (DSSP, 8-state):
-HHHHHHHHHHH----EEEEGGGTTTTTHHHHHHHHHHHH--GGGGG-EEEEETTTTEEEEE-SS-EEEEEE-TTSSEEEEEETTS-EEEEEEEEETTEEEEE------SSS-TT-THHHHHHHHHHHHHHHHHHHHHHTT-HHHHHHHHHHHHHHHHHHHHHHHHHTS-HHHH----STT----SHHHHHHHHHHHHHHHHHHHH---HHHHHHHHHHHHHHHHHHHHHHS-HHHHHHHHHHHHHHHHHIIIII-HHHHHHHHHGGG--TTEEEEESSTT--TTT----SS--SEEEEEHHHHHHHHHHHHHHHHH--S-EEEETTTEEEEHHHHHHHHHHHHHHHHHHHHHTTT----HHHHHHHHHHHHHHHHHHHHT----